Protein AF-A0A4V1SJG0-F1 (afdb_monomer)

Solvent-accessible surface area (backbone atoms only — not comparable to full-atom values): 22769 Å² total; per-residue (Å²): 144,81,85,85,78,84,83,80,86,81,85,76,82,84,80,85,81,82,82,82,82,80,87,79,90,78,85,88,82,86,89,81,90,85,73,97,69,72,79,58,69,67,58,37,44,52,54,20,50,53,26,41,52,52,13,52,53,26,45,76,70,66,39,26,66,61,13,28,52,25,18,48,53,18,33,73,45,38,63,97,40,90,88,38,41,66,60,34,49,53,32,44,51,53,24,41,54,31,25,45,53,33,19,50,53,31,40,74,58,31,20,45,66,60,17,49,53,43,33,50,61,36,44,31,86,92,65,37,59,79,42,66,70,45,53,55,50,50,54,52,65,66,34,62,91,79,31,62,85,87,56,39,46,66,56,35,50,48,53,50,50,38,52,52,30,53,54,51,17,52,50,28,43,77,70,67,39,45,69,59,14,43,56,32,28,52,51,33,37,72,78,39,75,82,47,62,67,41,54,54,49,42,50,53,44,49,50,54,53,49,54,51,53,51,53,53,51,52,48,54,50,50,53,54,49,50,54,53,50,58,74,70,53,77,75,75,76,75,90,84,68,80,82,77,88,73,71,100,76,74,74,95,79,70,83,79,76,78,45,45,69,61,49,29,65,64,29,54,43,67,70,46,79,42,71,73,33,35,58,68,59,52,50,53,50,46,32,54,53,32,33,76,43,33,80,84,51,86,51,81,92,66,38,37,56,45,77,45,82,51,54,69,59,84,85,35,74,65,28,50,50,40,62,67,42,62,45,70,47,78,50,65,67,41,30,47,48,59,52,50,51,56,50,24,66,73,51,53,33,42,76,50,78,47,82,73,35,36,40,35,33,50,64,8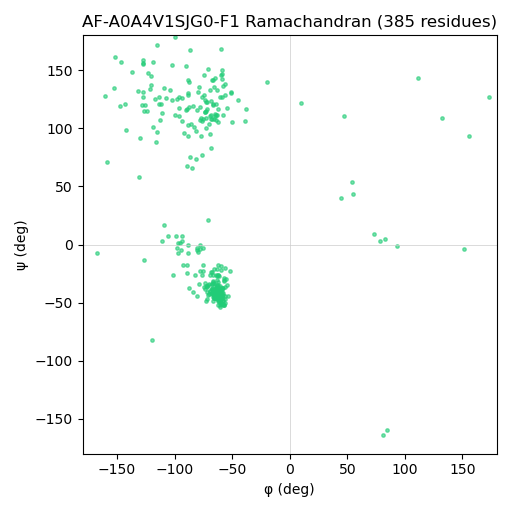6,66,80,71,96,67,85,78,82,81,84,77,89,73,65,94,63,82,79,77,81,82,85,134

Mean predicted aligned error: 19.72 Å

Structure (mmCIF, N/CA/C/O backbone):
data_AF-A0A4V1SJG0-F1
#
_entry.id   AF-A0A4V1SJG0-F1
#
loop_
_atom_site.group_PDB
_atom_site.id
_atom_site.type_symbol
_atom_site.label_atom_id
_atom_site.label_alt_id
_atom_site.label_comp_id
_atom_site.label_asym_id
_atom_site.label_entity_id
_atom_site.label_seq_id
_atom_site.pdbx_PDB_ins_code
_atom_site.Cartn_x
_atom_site.Cartn_y
_atom_site.Cartn_z
_atom_site.occupancy
_atom_site.B_iso_or_equiv
_atom_site.auth_seq_id
_atom_site.auth_comp_id
_atom_site.auth_asym_id
_atom_site.auth_atom_id
_atom_site.pdbx_PDB_model_num
ATOM 1 N N . MET A 1 1 ? 38.919 -15.511 12.465 1.00 45.53 1 MET A N 1
ATOM 2 C CA . MET A 1 1 ? 39.000 -14.038 12.385 1.00 45.53 1 MET A CA 1
ATOM 3 C C . MET A 1 1 ? 40.122 -13.710 11.421 1.00 45.53 1 MET A C 1
ATOM 5 O O . MET A 1 1 ? 41.267 -13.629 11.835 1.00 45.53 1 MET A O 1
ATOM 9 N N . GLU A 1 2 ? 39.799 -13.611 10.135 1.00 41.16 2 GLU A N 1
ATOM 10 C CA . GLU A 1 2 ? 40.742 -13.187 9.100 1.00 41.16 2 GLU A CA 1
ATOM 11 C C . GLU A 1 2 ? 40.175 -11.951 8.411 1.00 41.16 2 GLU A C 1
ATOM 13 O O . GLU A 1 2 ? 38.977 -11.839 8.148 1.00 41.16 2 GLU A O 1
ATOM 18 N N . THR A 1 3 ? 41.050 -10.972 8.248 1.00 38.53 3 THR A N 1
ATOM 19 C CA . THR A 1 3 ? 40.762 -9.577 7.957 1.00 38.53 3 THR A CA 1
ATOM 20 C C . THR A 1 3 ? 40.639 -9.354 6.450 1.00 38.53 3 THR A C 1
ATOM 22 O O . THR A 1 3 ? 41.584 -9.545 5.686 1.00 38.53 3 THR A O 1
ATOM 25 N N . PHE A 1 4 ? 39.455 -8.924 6.010 1.00 33.19 4 PHE A N 1
ATOM 26 C CA . PHE A 1 4 ? 39.187 -8.524 4.629 1.00 33.19 4 PHE A CA 1
ATOM 27 C C . PHE A 1 4 ? 39.975 -7.252 4.267 1.00 33.19 4 PHE A C 1
ATOM 29 O O . PHE A 1 4 ? 39.798 -6.199 4.881 1.00 33.19 4 PHE A O 1
ATOM 36 N N . LYS A 1 5 ? 40.828 -7.334 3.237 1.00 39.00 5 LYS A N 1
ATOM 37 C CA . LYS A 1 5 ? 41.453 -6.170 2.585 1.00 39.00 5 LYS A CA 1
ATOM 38 C C . LYS A 1 5 ? 40.454 -5.503 1.621 1.00 39.00 5 LYS A C 1
ATOM 40 O O . LYS A 1 5 ? 39.830 -6.217 0.837 1.00 39.00 5 LYS A O 1
ATOM 45 N N . PRO A 1 6 ? 40.334 -4.163 1.599 1.00 35.34 6 PRO A N 1
ATOM 46 C CA . PRO A 1 6 ? 39.462 -3.471 0.656 1.00 35.34 6 PRO A CA 1
ATOM 47 C C . PRO A 1 6 ? 40.101 -3.347 -0.738 1.00 35.34 6 PRO A C 1
ATOM 49 O O . PRO A 1 6 ? 41.248 -2.920 -0.891 1.00 35.34 6 PRO A O 1
ATOM 52 N N . ILE A 1 7 ? 39.327 -3.702 -1.765 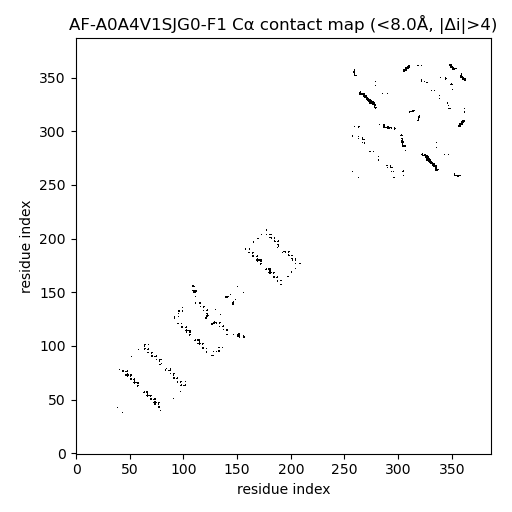1.00 40.25 7 ILE A N 1
ATOM 53 C CA . ILE A 1 7 ? 39.660 -3.549 -3.187 1.00 40.25 7 ILE A CA 1
ATOM 54 C C . ILE A 1 7 ? 39.476 -2.072 -3.576 1.00 40.25 7 ILE A C 1
ATOM 56 O O . ILE A 1 7 ? 38.431 -1.477 -3.317 1.00 40.25 7 ILE A O 1
ATOM 60 N N . LYS A 1 8 ? 40.506 -1.463 -4.176 1.00 34.44 8 LYS A N 1
ATOM 61 C CA . LYS A 1 8 ? 40.506 -0.059 -4.631 1.00 34.44 8 LYS A CA 1
ATOM 62 C C . LYS A 1 8 ? 39.664 0.120 -5.910 1.00 34.44 8 LYS A C 1
ATOM 64 O O . LYS A 1 8 ? 39.702 -0.762 -6.767 1.00 34.44 8 LYS A O 1
ATOM 69 N N . PRO A 1 9 ? 38.982 1.267 -6.100 1.00 31.41 9 PRO A N 1
ATOM 70 C CA . PRO A 1 9 ? 38.217 1.540 -7.312 1.00 31.41 9 PRO A CA 1
ATOM 71 C C . PRO A 1 9 ? 39.136 1.882 -8.494 1.00 31.41 9 PRO A C 1
ATOM 73 O O . PRO A 1 9 ? 40.009 2.750 -8.414 1.00 31.41 9 PRO A O 1
ATOM 76 N N . PHE A 1 10 ? 38.916 1.180 -9.602 1.00 33.84 10 PHE A N 1
ATOM 77 C CA . PHE A 1 10 ? 39.595 1.349 -10.880 1.00 33.84 10 PHE A CA 1
ATOM 78 C C . PHE A 1 10 ? 39.174 2.684 -11.520 1.00 33.84 10 PHE A C 1
ATOM 80 O O . PHE A 1 10 ? 38.024 2.861 -11.920 1.00 33.84 10 PHE A O 1
ATOM 87 N N . ARG A 1 11 ? 40.096 3.652 -11.595 1.00 35.38 11 ARG A N 1
ATOM 88 C CA . ARG A 1 11 ? 39.905 4.912 -12.332 1.00 35.38 11 ARG A CA 1
ATOM 89 C C . ARG A 1 11 ? 40.077 4.651 -13.831 1.00 35.38 11 ARG A C 1
ATOM 91 O O . ARG A 1 11 ? 41.193 4.693 -14.343 1.00 35.38 11 ARG A O 1
ATOM 98 N N . GLY A 1 12 ? 38.973 4.390 -14.525 1.00 31.00 12 GLY A N 1
ATOM 99 C CA . GLY A 1 12 ? 38.913 4.433 -15.985 1.00 31.00 12 GLY A CA 1
ATOM 100 C C . GLY A 1 12 ? 38.959 5.881 -16.476 1.00 31.00 12 GLY A C 1
ATOM 101 O O . GLY A 1 12 ? 38.148 6.708 -16.067 1.00 31.00 12 GLY A O 1
ATOM 102 N N . ARG A 1 13 ? 39.946 6.196 -17.316 1.00 31.36 13 ARG A N 1
ATOM 103 C CA . ARG A 1 13 ? 40.105 7.486 -17.998 1.00 31.36 13 ARG A CA 1
ATOM 104 C C . ARG A 1 13 ? 38.907 7.734 -18.924 1.00 31.36 13 ARG A C 1
ATOM 106 O O . ARG A 1 13 ? 38.740 7.012 -19.900 1.00 31.36 13 ARG A O 1
ATOM 113 N N . PHE A 1 14 ? 38.125 8.775 -18.651 1.00 32.34 14 PHE A N 1
ATOM 114 C CA . PHE A 1 14 ? 37.212 9.361 -19.631 1.00 32.34 14 PHE A CA 1
ATOM 115 C C . PHE A 1 14 ? 38.043 10.125 -20.669 1.00 32.34 14 PHE A C 1
ATOM 117 O O . PHE A 1 14 ? 38.634 11.158 -20.358 1.00 32.34 14 PHE A O 1
ATOM 124 N N . ALA A 1 15 ? 38.123 9.597 -21.889 1.00 29.88 15 ALA A N 1
ATOM 125 C CA . ALA A 1 15 ? 38.601 10.344 -23.043 1.00 29.88 15 ALA A CA 1
ATOM 126 C C . ALA A 1 15 ? 37.412 11.112 -23.638 1.00 29.88 15 ALA A C 1
ATOM 128 O O . ALA A 1 15 ? 36.536 10.534 -24.275 1.00 29.88 15 ALA A O 1
ATOM 129 N N . LEU A 1 16 ? 37.373 12.417 -23.378 1.00 31.06 16 LEU A N 1
ATOM 130 C CA . LEU A 1 16 ? 36.524 13.384 -24.070 1.00 31.06 16 LEU A CA 1
ATOM 131 C C . LEU A 1 16 ? 37.114 13.593 -25.474 1.00 31.06 16 LEU A C 1
ATOM 133 O O . LEU A 1 16 ? 38.110 14.295 -25.629 1.00 31.06 16 LEU A O 1
ATOM 137 N N . LEU A 1 17 ? 36.533 12.952 -26.489 1.00 31.89 17 LEU A N 1
ATOM 138 C CA . LEU A 1 17 ? 36.794 13.273 -27.893 1.00 31.89 17 LEU A CA 1
ATOM 139 C C . LEU A 1 17 ? 35.757 14.306 -28.339 1.00 31.89 17 LEU A C 1
ATOM 141 O O . LEU A 1 17 ? 34.625 13.973 -28.676 1.00 31.89 17 LEU A O 1
ATOM 145 N N . ALA A 1 18 ? 36.150 15.577 -28.276 1.00 28.89 18 ALA A N 1
ATOM 146 C CA . ALA A 1 18 ? 35.438 16.678 -28.906 1.00 28.89 18 ALA A CA 1
ATOM 147 C C . ALA A 1 18 ? 35.863 16.744 -30.380 1.00 28.89 18 ALA A C 1
ATOM 149 O O . ALA A 1 18 ? 36.946 17.234 -30.699 1.00 28.89 18 ALA A O 1
ATOM 150 N N . THR A 1 19 ? 35.028 16.230 -31.278 1.00 33.91 19 THR A N 1
ATOM 151 C CA . THR A 1 19 ? 35.248 16.332 -32.724 1.00 33.91 19 THR A CA 1
ATOM 152 C C . THR A 1 19 ? 34.618 17.631 -33.223 1.00 33.91 19 THR A C 1
ATOM 154 O O . THR A 1 19 ? 33.424 17.699 -33.504 1.00 33.91 19 THR A O 1
ATOM 157 N N . ALA A 1 20 ? 35.420 18.694 -33.290 1.00 30.62 20 ALA A N 1
ATOM 158 C CA . ALA A 1 20 ? 35.060 19.927 -33.979 1.00 30.62 20 ALA A CA 1
ATOM 159 C C . ALA A 1 20 ? 35.188 19.699 -35.493 1.00 30.62 20 ALA A C 1
ATOM 161 O O . ALA A 1 20 ? 36.300 19.572 -36.006 1.00 30.62 20 ALA A O 1
ATOM 162 N N . CYS A 1 21 ? 34.064 19.621 -36.210 1.00 32.31 21 CYS A N 1
ATOM 163 C CA . CYS A 1 21 ? 34.075 19.513 -37.666 1.00 32.31 21 CYS A CA 1
ATOM 164 C C . CYS A 1 21 ? 34.042 20.914 -38.294 1.00 32.31 21 CYS A C 1
ATOM 166 O O . CYS A 1 21 ? 33.105 21.689 -38.108 1.00 32.31 21 CYS A O 1
ATOM 168 N N . LEU A 1 22 ? 35.126 21.227 -39.000 1.00 27.58 22 LEU A N 1
ATOM 169 C CA . LEU A 1 22 ? 35.424 22.474 -39.695 1.00 27.58 22 LEU A CA 1
ATOM 170 C C . LEU A 1 22 ? 34.489 22.652 -40.910 1.00 27.58 22 LEU A C 1
ATOM 172 O O . LEU A 1 22 ? 34.459 21.802 -41.798 1.00 27.58 22 LEU A O 1
ATOM 176 N N . ILE A 1 23 ? 33.751 23.764 -40.975 1.00 34.53 23 ILE A N 1
ATOM 177 C CA . ILE A 1 23 ? 32.939 24.145 -42.143 1.00 34.53 23 ILE A CA 1
ATOM 178 C C . ILE A 1 23 ? 33.874 24.718 -43.218 1.00 34.53 23 ILE A C 1
ATOM 180 O O . ILE A 1 23 ? 34.367 25.839 -43.089 1.00 34.53 23 ILE A O 1
ATOM 184 N N . ALA A 1 24 ? 34.111 23.958 -44.288 1.00 30.55 24 ALA A N 1
ATOM 185 C CA . ALA A 1 24 ? 34.760 24.446 -45.501 1.00 30.55 24 ALA A CA 1
ATOM 186 C C . ALA A 1 24 ? 33.703 25.004 -46.470 1.00 30.55 24 ALA A C 1
ATOM 188 O O . ALA A 1 24 ? 32.828 24.288 -46.951 1.00 30.55 24 ALA A O 1
ATOM 189 N N . GLN A 1 25 ? 33.794 26.304 -46.747 1.00 35.47 25 GLN A N 1
ATOM 190 C CA . GLN A 1 25 ? 33.024 27.012 -47.770 1.00 35.47 25 GLN A CA 1
ATOM 191 C C . GLN A 1 25 ? 33.511 26.616 -49.174 1.00 35.47 25 GLN A C 1
ATOM 193 O O . GLN A 1 25 ? 34.674 26.844 -49.505 1.00 35.47 25 GLN A O 1
ATOM 198 N N . LEU A 1 26 ? 32.619 26.095 -50.023 1.00 34.41 26 LEU A N 1
ATOM 199 C CA . LEU A 1 26 ? 32.851 25.925 -51.461 1.00 34.41 26 LEU A CA 1
ATOM 200 C C . LEU A 1 26 ? 31.726 26.608 -52.251 1.00 34.41 26 LEU A C 1
ATOM 202 O O . LEU A 1 26 ? 30.545 26.310 -52.091 1.00 34.41 26 LEU A O 1
ATOM 206 N N . LYS A 1 27 ? 32.134 27.577 -53.077 1.00 36.19 27 LYS A N 1
ATOM 207 C CA . LYS A 1 27 ? 31.304 28.394 -53.970 1.00 36.19 27 LYS A CA 1
ATOM 208 C C . LYS A 1 27 ? 30.728 27.571 -55.135 1.00 36.19 27 LYS A C 1
ATOM 210 O O . LYS A 1 27 ? 31.482 26.913 -55.837 1.00 36.19 27 LYS A O 1
ATOM 215 N N . GLY A 1 28 ? 29.423 27.744 -55.361 1.00 36.25 28 GLY A N 1
ATOM 216 C CA . GLY A 1 28 ? 28.732 27.963 -56.646 1.00 36.25 28 GLY A CA 1
ATOM 217 C C . GLY A 1 28 ? 29.042 27.090 -57.873 1.00 36.25 28 GLY A C 1
ATOM 218 O O . GLY A 1 28 ? 30.044 27.303 -58.548 1.00 36.25 28 GLY A O 1
ATOM 219 N N . GLY A 1 29 ? 28.065 26.257 -58.252 1.00 28.31 29 GLY A N 1
ATOM 220 C CA . GLY A 1 29 ? 27.868 25.688 -59.593 1.00 28.31 29 GLY A CA 1
ATOM 221 C C . GLY A 1 29 ? 26.418 25.194 -59.749 1.00 28.31 29 GLY A C 1
ATOM 222 O O . GLY A 1 29 ? 25.918 24.502 -58.871 1.00 28.31 29 GLY A O 1
ATOM 223 N N . GLU A 1 30 ? 25.744 25.626 -60.816 1.00 33.38 30 GLU A N 1
ATOM 224 C CA . GLU A 1 30 ? 24.295 25.573 -61.122 1.00 33.38 30 GLU A CA 1
ATOM 225 C C . GLU A 1 30 ? 23.600 24.183 -61.192 1.00 33.38 30 GLU A C 1
ATOM 227 O O . GLU A 1 30 ? 24.266 23.146 -61.201 1.00 33.38 30 GLU A O 1
ATOM 232 N N . PRO A 1 31 ? 22.241 24.140 -61.230 1.00 44.34 31 PRO A N 1
ATOM 233 C CA . PRO A 1 31 ? 21.450 22.990 -60.803 1.00 44.34 31 PRO A CA 1
ATOM 234 C C . PRO A 1 31 ? 21.206 21.970 -61.921 1.00 44.34 31 PRO A C 1
ATOM 236 O O . PRO A 1 31 ? 20.887 22.316 -63.058 1.00 44.34 31 PRO A O 1
ATOM 239 N N . ARG A 1 32 ? 21.245 20.681 -61.567 1.00 31.97 32 ARG A N 1
ATOM 240 C CA . ARG A 1 32 ? 20.626 19.612 -62.360 1.00 31.97 32 ARG A CA 1
ATOM 241 C C . ARG A 1 32 ? 19.468 19.029 -61.567 1.00 31.97 32 ARG A C 1
ATOM 243 O O . ARG A 1 32 ? 19.655 18.332 -60.577 1.00 31.97 32 ARG A O 1
ATOM 250 N N . THR A 1 33 ? 18.267 19.356 -62.016 1.00 41.03 33 THR A N 1
ATOM 251 C CA . THR A 1 33 ? 17.015 18.722 -61.624 1.00 41.03 33 THR A CA 1
ATOM 252 C C . THR A 1 33 ? 16.914 17.346 -62.279 1.00 41.03 33 THR A C 1
ATOM 254 O O . THR A 1 33 ? 16.996 17.244 -63.499 1.00 41.03 33 THR A O 1
ATOM 257 N N . ALA A 1 34 ? 16.729 16.298 -61.473 1.00 32.62 34 ALA A N 1
ATOM 258 C CA . ALA A 1 34 ? 15.851 15.154 -61.751 1.00 32.62 34 ALA A CA 1
ATOM 259 C C . ALA A 1 34 ? 16.027 14.075 -60.671 1.00 32.62 34 ALA A C 1
ATOM 261 O O . ALA A 1 34 ? 17.132 13.589 -60.451 1.00 32.62 34 ALA A O 1
ATOM 262 N N . GLY A 1 35 ? 14.911 13.656 -60.073 1.00 30.42 35 GLY A N 1
ATOM 263 C CA . GLY A 1 35 ? 14.808 12.417 -59.305 1.00 30.42 35 GLY A CA 1
ATOM 264 C C . GLY A 1 35 ? 14.135 12.627 -57.957 1.00 30.42 35 GLY A C 1
ATOM 265 O O . GLY A 1 35 ? 14.723 13.233 -57.072 1.00 30.42 35 GLY A O 1
ATOM 266 N N . ASN A 1 36 ? 12.906 12.122 -57.821 1.00 46.59 36 ASN A N 1
ATOM 267 C CA . ASN A 1 36 ? 12.200 11.929 -56.551 1.00 46.59 36 ASN A CA 1
ATOM 268 C C . ASN A 1 36 ? 13.171 11.448 -55.462 1.00 46.59 36 ASN A C 1
ATOM 270 O O . ASN A 1 36 ? 13.610 10.300 -55.494 1.00 46.59 36 ASN A O 1
ATOM 274 N N . GLY A 1 37 ? 13.517 12.331 -54.529 1.00 36.16 37 GLY A N 1
ATOM 275 C CA . GLY A 1 37 ? 14.471 12.053 -53.468 1.00 36.16 37 GLY A CA 1
ATOM 276 C C . GLY A 1 37 ? 13.757 12.009 -52.131 1.00 36.16 37 GLY A C 1
ATOM 277 O O . GLY A 1 37 ? 13.122 12.981 -51.733 1.00 36.16 37 GLY A O 1
ATOM 278 N N . THR A 1 38 ? 13.865 10.863 -51.469 1.00 49.03 38 THR A N 1
ATOM 279 C CA . THR A 1 38 ? 13.845 10.652 -50.015 1.00 49.03 38 THR A CA 1
ATOM 280 C C . THR A 1 38 ? 14.161 11.941 -49.237 1.00 49.03 38 THR A C 1
ATOM 282 O O . THR A 1 38 ? 15.054 12.668 -49.684 1.00 49.03 38 THR A O 1
ATOM 285 N N . PRO A 1 39 ? 13.490 12.246 -48.100 1.00 45.56 39 PRO A N 1
ATOM 286 C CA . PRO A 1 39 ? 13.818 13.427 -47.296 1.00 45.56 39 PRO A CA 1
ATOM 287 C C . PRO A 1 39 ? 15.336 13.527 -47.150 1.00 45.56 39 PRO A C 1
ATOM 289 O O . PRO A 1 39 ? 15.978 12.538 -46.798 1.00 45.56 39 PRO A O 1
ATOM 292 N N . SER A 1 40 ? 15.894 14.676 -47.549 1.00 56.62 40 SER A N 1
ATOM 293 C CA . SER A 1 40 ? 17.332 14.926 -47.671 1.00 56.62 40 SER A CA 1
ATOM 294 C C . SER A 1 40 ? 18.087 14.239 -46.536 1.00 56.62 40 SER A C 1
ATOM 296 O O . SER A 1 40 ? 17.863 14.595 -45.385 1.00 56.62 40 SER A O 1
ATOM 298 N N . GLY A 1 41 ? 18.960 13.266 -46.827 1.00 62.91 41 GLY A N 1
ATOM 299 C CA . GLY A 1 41 ? 19.589 12.415 -45.801 1.00 62.91 41 GLY A CA 1
ATOM 300 C C . GLY A 1 41 ? 20.265 13.181 -44.650 1.00 62.91 41 GLY A C 1
ATOM 301 O O . GLY A 1 41 ? 20.359 12.665 -43.544 1.00 62.91 41 GLY A O 1
ATOM 302 N N . GLY A 1 42 ? 20.653 14.444 -44.869 1.00 71.94 42 GLY A N 1
ATOM 303 C CA . GLY A 1 42 ? 21.115 15.351 -43.812 1.00 71.94 42 GLY A CA 1
ATOM 304 C C . GLY A 1 42 ? 20.062 15.700 -42.748 1.00 71.94 42 GLY A C 1
ATOM 305 O O . GLY A 1 42 ? 20.407 15.765 -41.575 1.00 71.94 42 GLY A O 1
ATOM 306 N N . VAL A 1 43 ? 18.787 15.853 -43.120 1.00 78.44 43 VAL A N 1
ATOM 307 C CA . VAL A 1 43 ? 17.672 16.130 -42.191 1.00 78.44 43 VAL A CA 1
ATOM 308 C C . VAL A 1 43 ? 17.400 14.914 -41.301 1.00 78.44 43 VAL A C 1
ATOM 310 O O . VAL A 1 43 ? 17.255 15.060 -40.092 1.00 78.44 43 VAL A O 1
ATOM 313 N N . ALA A 1 44 ? 17.429 13.702 -41.866 1.00 83.31 44 ALA A N 1
ATOM 314 C CA . ALA A 1 44 ? 17.269 12.466 -41.094 1.00 83.31 44 ALA A CA 1
ATOM 315 C C . ALA A 1 44 ? 18.409 12.259 -40.076 1.00 83.31 44 ALA A C 1
ATOM 317 O O . ALA A 1 44 ? 18.180 11.791 -38.962 1.00 83.31 44 ALA A O 1
ATOM 318 N N . ILE A 1 45 ? 19.638 12.651 -40.432 1.00 86.69 45 ILE A N 1
ATOM 319 C CA . ILE A 1 45 ? 20.794 12.600 -39.525 1.00 86.69 45 ILE A CA 1
ATOM 320 C C . ILE A 1 45 ? 20.665 13.638 -38.401 1.00 86.69 45 ILE A C 1
ATOM 322 O O . ILE A 1 45 ? 20.984 13.330 -37.254 1.00 86.69 45 ILE A O 1
ATOM 326 N N . GLU A 1 46 ? 20.189 14.848 -38.700 1.00 88.12 46 GLU A N 1
ATOM 327 C CA . GLU A 1 46 ? 19.954 15.890 -37.692 1.00 88.12 46 GLU A CA 1
ATOM 328 C C . GLU A 1 46 ? 18.865 15.467 -36.692 1.00 88.12 46 GLU A C 1
ATOM 330 O O . GLU A 1 46 ? 19.063 15.542 -35.477 1.00 88.12 46 GLU A O 1
ATOM 335 N N . GLU A 1 47 ? 17.758 14.906 -37.181 1.00 90.25 47 GLU A N 1
ATOM 336 C CA . GLU A 1 47 ? 16.705 14.332 -36.337 1.00 90.25 47 GLU A CA 1
ATOM 337 C C . GLU A 1 47 ? 17.220 13.165 -35.481 1.00 90.25 47 GLU A C 1
ATOM 339 O O . GLU A 1 47 ? 16.927 13.093 -34.281 1.00 90.25 47 GLU A O 1
ATOM 344 N N . ALA A 1 48 ? 18.049 12.285 -36.053 1.00 91.62 48 ALA A N 1
ATOM 345 C CA . ALA A 1 48 ? 18.687 11.207 -35.307 1.00 91.62 48 ALA A CA 1
ATOM 346 C C . ALA A 1 48 ? 19.590 11.741 -34.183 1.00 91.62 48 ALA A C 1
ATOM 348 O O . ALA A 1 48 ? 19.562 11.208 -33.075 1.00 91.62 48 ALA A O 1
ATOM 349 N N . GLN A 1 49 ? 20.349 12.817 -34.411 1.00 91.31 49 GLN A N 1
ATOM 350 C CA . GLN A 1 49 ? 21.186 13.439 -33.377 1.00 91.31 49 GLN A CA 1
ATOM 351 C C . GLN A 1 49 ? 20.358 14.040 -32.238 1.00 91.31 49 GLN A C 1
ATOM 353 O O . GLN A 1 49 ? 20.719 13.884 -31.069 1.00 91.31 49 GLN A O 1
ATOM 358 N N . ILE A 1 50 ? 19.222 14.668 -32.552 1.00 93.94 50 ILE A N 1
ATOM 359 C CA . ILE A 1 50 ? 18.285 15.162 -31.536 1.00 93.94 50 ILE A CA 1
ATOM 360 C C . ILE A 1 50 ? 17.762 13.995 -30.687 1.00 93.94 50 ILE A C 1
ATOM 362 O O . ILE A 1 50 ? 17.702 14.102 -29.460 1.00 93.94 50 ILE A O 1
ATOM 366 N N . LEU A 1 51 ? 17.411 12.867 -31.312 1.00 94.31 51 LEU A N 1
ATOM 367 C CA . LEU A 1 51 ? 16.980 11.665 -30.596 1.00 94.31 51 LEU A CA 1
ATOM 368 C C . LEU A 1 51 ? 18.098 11.050 -29.747 1.00 94.31 51 LEU A C 1
ATOM 370 O O . LEU A 1 51 ? 17.826 10.640 -28.621 1.00 94.31 51 LEU A O 1
ATOM 374 N N . LEU A 1 52 ? 19.348 11.041 -30.220 1.00 94.00 52 LEU A N 1
ATOM 375 C CA . LEU A 1 52 ? 20.495 10.616 -29.409 1.00 94.00 52 LEU A CA 1
ATOM 376 C C . LEU A 1 52 ? 20.658 11.503 -28.169 1.00 94.00 52 LEU A C 1
ATOM 378 O O . LEU A 1 52 ? 20.835 10.978 -27.073 1.00 94.00 52 LEU A O 1
ATOM 382 N N . GLY A 1 53 ? 20.536 12.826 -28.318 1.00 94.94 53 GLY A N 1
ATOM 383 C CA . GLY A 1 53 ? 20.590 13.765 -27.194 1.00 94.94 53 GLY A CA 1
ATOM 384 C C . GLY A 1 53 ? 19.464 13.539 -26.179 1.00 94.94 53 GLY A C 1
ATOM 385 O O . GLY A 1 53 ? 19.721 13.461 -24.978 1.00 94.94 53 GLY A O 1
ATOM 386 N N . LYS A 1 54 ? 18.227 13.341 -26.654 1.00 94.94 54 LYS A N 1
ATOM 387 C CA . LYS A 1 54 ? 17.084 12.968 -25.798 1.00 94.94 54 LYS A CA 1
ATOM 388 C C . LYS A 1 54 ? 17.309 11.629 -25.095 1.00 94.94 54 LYS A C 1
ATOM 390 O O . LYS A 1 54 ? 16.975 11.487 -23.922 1.00 94.94 54 LYS A O 1
ATOM 395 N N . GLY A 1 55 ? 17.888 10.658 -25.799 1.00 96.00 55 GLY A N 1
ATOM 396 C CA . GLY A 1 55 ? 18.263 9.365 -25.240 1.00 96.00 55 GLY A CA 1
ATOM 397 C C . GLY A 1 55 ? 19.295 9.500 -24.122 1.00 96.00 55 GLY A C 1
ATOM 398 O O . GLY A 1 55 ? 19.114 8.905 -23.063 1.00 96.00 55 GLY A O 1
ATOM 399 N N . ASP A 1 56 ? 20.320 10.336 -24.309 1.00 95.19 56 ASP A N 1
ATOM 400 C CA . ASP A 1 56 ? 21.360 10.597 -23.304 1.00 95.19 56 ASP A CA 1
ATOM 401 C C . ASP A 1 56 ? 20.772 11.275 -22.049 1.00 95.19 56 ASP A C 1
ATOM 403 O O . ASP A 1 56 ? 21.080 10.894 -20.913 1.00 95.19 56 ASP A O 1
ATOM 407 N N . GLU A 1 57 ? 19.866 12.238 -22.229 1.00 96.88 57 GLU A N 1
ATOM 408 C CA . GLU A 1 57 ? 19.137 12.883 -21.131 1.00 96.88 57 GLU A CA 1
ATOM 409 C C . GLU A 1 57 ? 18.247 11.883 -20.373 1.00 96.88 57 GLU A C 1
ATOM 411 O O . GLU A 1 57 ? 18.265 11.817 -19.139 1.00 96.88 57 GLU A O 1
ATOM 416 N N . ALA A 1 58 ? 17.495 11.051 -21.096 1.00 96.19 58 ALA A N 1
ATOM 417 C CA . ALA A 1 58 ? 16.660 10.015 -20.499 1.00 96.19 58 ALA A CA 1
ATOM 418 C C . ALA A 1 58 ? 17.505 8.968 -19.751 1.00 96.19 58 ALA A C 1
ATOM 420 O O . ALA A 1 58 ? 17.161 8.581 -18.631 1.00 96.19 58 ALA A O 1
ATOM 421 N N . TYR A 1 59 ? 18.642 8.559 -20.320 1.00 96.06 59 TYR A N 1
ATOM 422 C CA . TYR A 1 59 ? 19.562 7.589 -19.727 1.00 96.06 59 TYR A CA 1
ATOM 423 C C . TYR A 1 59 ? 20.178 8.118 -18.427 1.00 96.06 59 TYR A C 1
ATOM 425 O O . TYR A 1 59 ? 20.178 7.421 -17.410 1.00 96.06 59 TYR A O 1
ATOM 433 N N . THR A 1 60 ? 20.654 9.366 -18.425 1.00 95.75 60 THR A N 1
ATOM 434 C CA . THR A 1 60 ? 21.208 10.016 -17.222 1.00 95.75 60 THR A CA 1
ATOM 435 C C . THR A 1 60 ? 20.146 10.266 -16.151 1.00 95.75 60 THR A C 1
ATOM 437 O O . THR A 1 60 ? 20.436 10.151 -14.962 1.00 95.75 60 THR A O 1
ATOM 440 N N . SER A 1 61 ? 18.898 10.501 -16.561 1.00 95.50 61 SER A N 1
ATOM 441 C CA . SER A 1 61 ? 17.736 10.605 -15.668 1.00 95.50 61 SER A CA 1
ATOM 442 C C . SER A 1 61 ? 17.245 9.252 -15.122 1.00 95.50 61 SER A C 1
ATOM 444 O O . SER A 1 61 ? 16.277 9.214 -14.364 1.00 95.50 61 SER A O 1
ATOM 446 N N . GLY A 1 62 ? 17.841 8.125 -15.530 1.00 94.12 62 GLY A N 1
ATOM 447 C CA . GLY A 1 62 ? 17.402 6.777 -15.145 1.00 94.12 62 GLY A CA 1
ATOM 448 C C . GLY A 1 62 ? 16.109 6.301 -15.826 1.00 94.12 62 GLY A C 1
ATOM 449 O O . GLY A 1 62 ? 15.572 5.246 -15.476 1.00 94.12 62 GLY A O 1
ATOM 450 N N . ARG A 1 63 ? 15.603 7.041 -16.822 1.00 95.12 63 ARG A N 1
ATOM 451 C CA . ARG A 1 63 ? 14.430 6.691 -17.639 1.00 95.12 63 ARG A CA 1
ATOM 452 C C . ARG A 1 63 ? 14.850 5.792 -18.801 1.00 95.12 63 ARG A C 1
ATOM 454 O O . ARG A 1 63 ? 14.761 6.151 -19.969 1.00 95.12 63 ARG A O 1
ATOM 461 N N . TYR A 1 64 ? 15.314 4.587 -18.471 1.00 95.38 64 TYR A N 1
ATOM 462 C CA . TYR A 1 64 ? 15.903 3.679 -19.461 1.00 95.38 64 TYR A CA 1
ATOM 463 C C . TYR A 1 64 ? 14.925 3.216 -20.551 1.00 95.38 64 TYR A C 1
ATOM 465 O O . TYR A 1 64 ? 15.369 2.926 -21.650 1.00 95.38 64 TYR A O 1
ATOM 473 N N . ALA A 1 65 ? 13.614 3.157 -20.282 1.00 94.31 65 ALA A N 1
ATOM 474 C CA . ALA A 1 65 ? 12.631 2.769 -21.302 1.00 94.31 65 ALA A CA 1
ATOM 475 C C . ALA A 1 65 ? 12.547 3.819 -22.427 1.00 94.31 65 ALA A C 1
ATOM 477 O O . ALA A 1 65 ? 12.686 3.485 -23.598 1.00 94.31 65 ALA A O 1
ATOM 478 N N . GLU A 1 66 ? 12.429 5.096 -22.049 1.00 94.38 66 GLU A N 1
ATOM 479 C CA . GLU A 1 66 ? 12.424 6.233 -22.979 1.00 94.38 66 GLU A CA 1
ATOM 480 C C . GLU A 1 66 ? 13.759 6.345 -23.729 1.00 94.38 66 GLU A C 1
ATOM 482 O O . GLU A 1 66 ? 13.779 6.610 -24.928 1.00 94.38 66 GLU A O 1
ATOM 487 N N . ALA A 1 67 ? 14.882 6.078 -23.050 1.00 95.81 67 ALA A N 1
ATOM 488 C CA . ALA A 1 67 ? 16.199 6.061 -23.685 1.00 95.81 67 ALA A CA 1
ATOM 489 C C . ALA A 1 67 ? 16.309 4.972 -24.767 1.00 95.81 67 ALA A C 1
ATOM 491 O O . ALA A 1 67 ? 16.823 5.231 -25.851 1.00 95.81 67 ALA A O 1
ATOM 492 N N . VAL A 1 68 ? 15.802 3.762 -24.499 1.00 95.50 68 VAL A N 1
ATOM 493 C CA . VAL A 1 68 ? 15.789 2.652 -25.467 1.00 95.50 68 VAL A CA 1
ATOM 494 C C . VAL A 1 68 ? 14.983 3.016 -26.712 1.00 95.50 68 VAL A C 1
ATOM 496 O O . VAL A 1 68 ? 15.450 2.765 -27.820 1.00 95.50 68 VAL A O 1
ATOM 499 N N . GLU A 1 69 ? 13.811 3.631 -26.548 1.00 95.25 69 GLU A N 1
ATOM 500 C CA . GLU A 1 69 ? 12.982 4.085 -27.672 1.00 95.25 69 GLU A CA 1
ATOM 501 C C . GLU A 1 69 ? 13.666 5.194 -28.477 1.00 95.25 69 GLU A C 1
ATOM 503 O O . GLU A 1 69 ? 13.727 5.116 -29.704 1.00 95.25 69 GLU A O 1
ATOM 508 N N . ALA A 1 70 ? 14.244 6.189 -27.799 1.00 94.88 70 ALA A N 1
ATOM 509 C CA . ALA A 1 70 ? 14.952 7.288 -28.447 1.00 94.88 70 ALA A CA 1
ATOM 510 C C . ALA A 1 70 ? 16.178 6.798 -29.237 1.00 94.88 70 ALA A C 1
ATOM 512 O O . ALA A 1 70 ? 16.367 7.193 -30.386 1.00 94.88 70 ALA A O 1
ATOM 513 N N . TYR A 1 71 ? 16.982 5.893 -28.668 1.00 95.25 71 TYR A N 1
ATOM 514 C CA . TYR A 1 71 ? 18.135 5.320 -29.366 1.00 95.25 71 TYR A CA 1
ATOM 515 C C . TYR A 1 71 ? 17.736 4.364 -30.497 1.00 95.25 71 TYR A C 1
ATOM 517 O O . TYR A 1 71 ? 18.408 4.347 -31.527 1.00 95.25 71 TYR A O 1
ATOM 525 N N . ALA A 1 72 ? 16.649 3.597 -30.343 1.00 93.62 72 ALA A N 1
ATOM 526 C CA . ALA A 1 72 ? 16.112 2.771 -31.426 1.00 93.62 72 ALA A CA 1
ATOM 527 C C . ALA A 1 72 ? 15.664 3.641 -32.605 1.00 93.62 72 ALA A C 1
ATOM 529 O O . ALA A 1 72 ? 16.094 3.407 -33.731 1.00 93.62 72 ALA A O 1
ATOM 530 N N . GLY A 1 73 ? 14.886 4.693 -32.329 1.00 92.44 73 GLY A N 1
ATOM 531 C CA . GLY A 1 73 ? 14.447 5.652 -33.340 1.00 92.44 73 GLY A CA 1
ATOM 532 C C . GLY A 1 73 ? 15.618 6.362 -34.017 1.00 92.44 73 GLY A C 1
ATOM 533 O O . GLY A 1 73 ? 15.656 6.448 -35.240 1.00 92.44 73 GLY A O 1
ATOM 534 N N . ALA A 1 74 ? 16.623 6.797 -33.248 1.00 93.19 74 ALA A N 1
ATOM 535 C CA . ALA A 1 74 ? 17.832 7.400 -33.805 1.00 93.19 74 ALA A CA 1
ATOM 536 C C . ALA A 1 74 ? 18.569 6.442 -34.749 1.00 93.19 74 ALA A C 1
ATOM 538 O O . ALA A 1 74 ? 18.960 6.836 -35.844 1.00 93.19 74 ALA A O 1
ATOM 539 N N . ARG A 1 75 ? 18.741 5.175 -34.349 1.00 92.00 75 ARG A N 1
ATOM 540 C CA . ARG A 1 75 ? 19.379 4.159 -35.192 1.00 92.00 75 ARG A CA 1
ATOM 541 C C . ARG A 1 75 ? 18.585 3.933 -36.473 1.00 92.00 75 ARG A C 1
ATOM 543 O O . ARG A 1 75 ? 19.185 3.871 -37.536 1.00 92.00 75 ARG A O 1
ATOM 550 N N . ASP A 1 76 ? 17.267 3.803 -36.386 1.00 91.31 76 ASP A N 1
ATOM 551 C CA . ASP A 1 76 ? 16.427 3.490 -37.542 1.00 91.31 76 ASP A CA 1
ATOM 552 C C . ASP A 1 76 ? 16.359 4.656 -38.552 1.00 91.31 76 ASP A C 1
ATOM 554 O O . ASP A 1 76 ? 16.222 4.406 -39.747 1.00 91.31 76 ASP A O 1
ATOM 558 N N . LEU A 1 77 ? 16.548 5.904 -38.101 1.00 91.00 77 LEU A N 1
ATOM 559 C CA . LEU A 1 77 ? 16.668 7.085 -38.969 1.00 91.00 77 LEU A CA 1
ATOM 560 C C . LEU A 1 77 ? 18.029 7.214 -39.674 1.00 91.00 77 LEU A C 1
ATOM 562 O O . LEU A 1 77 ? 18.100 7.840 -40.730 1.00 91.00 77 LEU A O 1
ATOM 566 N N . ILE A 1 78 ? 19.110 6.656 -39.115 1.00 88.94 78 ILE A N 1
ATOM 567 C CA . ILE A 1 78 ? 20.450 6.733 -39.720 1.00 88.94 78 ILE A CA 1
ATOM 568 C C . ILE A 1 78 ? 20.544 5.721 -40.874 1.00 88.94 78 ILE A C 1
ATOM 570 O O . ILE A 1 78 ? 20.471 4.524 -40.605 1.00 88.94 78 ILE A O 1
ATOM 574 N N . PRO A 1 79 ? 20.775 6.133 -42.134 1.00 87.62 79 PRO A N 1
ATOM 575 C CA . PRO A 1 79 ? 20.916 5.199 -43.254 1.00 87.62 79 PRO A CA 1
ATOM 576 C C . PRO A 1 79 ? 22.067 4.203 -43.059 1.00 87.62 79 PRO A C 1
ATOM 578 O O . PRO A 1 79 ? 23.073 4.524 -42.419 1.00 87.62 79 PRO A O 1
ATOM 581 N N . ASP A 1 80 ? 21.931 3.001 -43.617 1.00 85.19 80 ASP A N 1
ATOM 582 C CA . ASP A 1 80 ? 22.964 1.958 -43.582 1.00 85.19 80 ASP A CA 1
ATOM 583 C C . ASP A 1 80 ? 23.916 2.087 -44.783 1.00 85.19 80 ASP A C 1
ATOM 585 O O . ASP A 1 80 ? 23.911 1.270 -45.701 1.00 85.19 80 ASP A O 1
ATOM 589 N N . ASP A 1 81 ? 24.702 3.167 -44.789 1.00 87.31 81 ASP A N 1
ATOM 590 C CA . ASP A 1 81 ? 25.683 3.484 -45.828 1.00 87.31 81 ASP A CA 1
ATOM 591 C C . ASP A 1 81 ? 27.102 3.533 -45.242 1.00 87.31 81 ASP A C 1
ATOM 593 O O . ASP A 1 81 ? 27.305 3.823 -44.063 1.00 87.31 81 ASP A O 1
ATOM 597 N N . ALA A 1 82 ? 28.126 3.341 -46.080 1.00 87.00 82 ALA A N 1
ATOM 598 C CA . ALA A 1 82 ? 29.527 3.346 -45.639 1.00 87.00 82 ALA A CA 1
ATOM 599 C C . ALA A 1 82 ? 29.955 4.646 -44.920 1.00 87.00 82 ALA A C 1
ATOM 601 O O . ALA A 1 82 ? 30.836 4.614 -44.066 1.00 87.00 82 ALA A O 1
ATOM 602 N N . VAL A 1 83 ? 29.328 5.783 -45.246 1.00 85.38 83 VAL A N 1
ATOM 603 C CA . VAL A 1 83 ? 29.627 7.098 -44.647 1.00 85.38 83 VAL A CA 1
ATOM 604 C C . VAL A 1 83 ? 28.993 7.252 -43.259 1.00 85.38 83 VAL A C 1
ATOM 606 O O . VAL A 1 83 ? 29.573 7.882 -42.379 1.00 85.38 83 VAL A O 1
ATOM 609 N N . THR A 1 84 ? 27.812 6.672 -43.040 1.00 88.25 84 THR A N 1
ATOM 610 C CA . THR A 1 84 ? 27.052 6.752 -41.780 1.00 88.25 84 THR A CA 1
ATOM 611 C C . THR A 1 84 ? 27.246 5.529 -40.884 1.00 88.25 84 THR A C 1
ATOM 613 O O . THR A 1 84 ? 26.749 5.518 -39.757 1.00 88.25 84 THR A O 1
ATOM 616 N N . ALA A 1 85 ? 28.004 4.529 -41.341 1.00 88.38 85 ALA A N 1
ATOM 617 C CA . ALA A 1 85 ? 28.258 3.278 -40.635 1.00 88.38 85 ALA A CA 1
ATOM 618 C C . ALA A 1 85 ? 28.795 3.486 -39.209 1.00 88.38 85 ALA A C 1
ATOM 620 O O . ALA A 1 85 ? 28.303 2.859 -38.271 1.00 88.38 85 ALA A O 1
ATOM 621 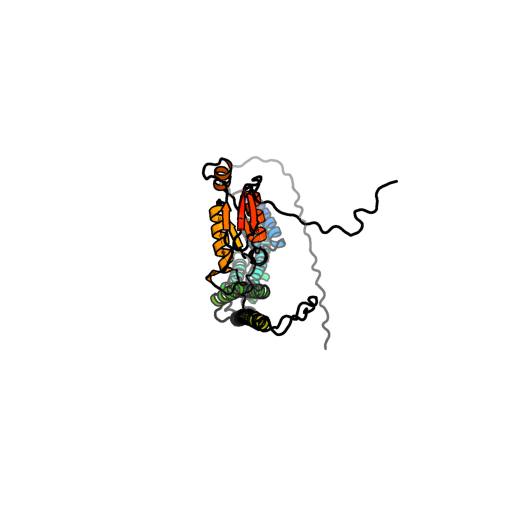N N . GLU A 1 86 ? 29.750 4.402 -39.009 1.00 88.81 86 GLU A N 1
ATOM 622 C CA . GLU A 1 86 ? 30.290 4.698 -37.672 1.00 88.81 86 GLU A CA 1
ATOM 623 C C . GLU A 1 86 ? 29.239 5.324 -36.745 1.00 88.81 86 GLU A C 1
ATOM 625 O O . GLU A 1 86 ? 29.122 4.942 -35.578 1.00 88.81 86 GLU A O 1
ATOM 630 N N . LEU A 1 87 ? 28.427 6.250 -37.267 1.00 88.75 87 LEU A N 1
ATOM 631 C CA . LEU A 1 87 ? 27.357 6.897 -36.508 1.00 88.75 87 LEU A CA 1
ATOM 632 C C . LEU A 1 87 ? 26.264 5.887 -36.128 1.00 88.75 87 LEU A C 1
ATOM 634 O O . LEU A 1 87 ? 25.803 5.866 -34.985 1.00 88.75 87 LEU A O 1
ATOM 638 N N . ARG A 1 88 ? 25.893 5.005 -37.063 1.00 89.94 88 ARG A N 1
ATOM 639 C CA . ARG A 1 88 ? 24.932 3.919 -36.836 1.00 89.94 88 ARG A CA 1
ATOM 640 C C . ARG A 1 88 ? 25.462 2.907 -35.819 1.00 89.94 88 ARG A C 1
ATOM 642 O O . ARG A 1 88 ? 24.707 2.476 -34.946 1.00 89.94 88 ARG A O 1
ATOM 649 N N . ALA A 1 89 ? 26.752 2.571 -35.869 1.00 90.31 89 ALA A N 1
ATOM 650 C CA . ALA A 1 89 ? 27.403 1.703 -34.887 1.00 90.31 89 ALA A CA 1
ATOM 651 C C . ALA A 1 89 ? 27.409 2.333 -33.484 1.00 90.31 89 ALA A C 1
ATOM 653 O O . ALA A 1 89 ? 27.046 1.670 -32.513 1.00 90.31 89 ALA A O 1
ATOM 654 N N . ALA A 1 90 ? 27.726 3.627 -33.369 1.00 91.12 90 ALA A N 1
ATOM 655 C CA . ALA A 1 90 ? 27.683 4.348 -32.097 1.00 91.12 90 ALA A CA 1
ATOM 656 C C . ALA A 1 90 ? 26.260 4.415 -31.509 1.00 91.12 90 ALA A C 1
ATOM 658 O O . ALA A 1 90 ? 26.073 4.178 -30.313 1.00 91.12 90 ALA A O 1
ATOM 659 N N . ALA A 1 91 ? 25.248 4.684 -32.341 1.00 92.19 91 ALA A N 1
ATOM 660 C CA . ALA A 1 91 ? 23.842 4.652 -31.932 1.00 92.19 91 ALA A CA 1
ATOM 661 C C . ALA A 1 91 ? 23.414 3.246 -31.475 1.00 92.19 91 ALA A C 1
ATOM 663 O O . ALA A 1 91 ? 22.720 3.099 -30.470 1.00 92.19 91 ALA A O 1
ATOM 664 N N . THR A 1 92 ? 23.881 2.208 -32.172 1.00 92.94 92 THR A N 1
ATOM 665 C CA . THR A 1 92 ? 23.607 0.805 -31.835 1.00 92.94 92 THR A CA 1
ATOM 666 C C . THR A 1 92 ? 24.237 0.400 -30.503 1.00 92.94 92 THR A C 1
ATOM 668 O O . THR A 1 92 ? 23.587 -0.281 -29.712 1.00 92.94 92 THR A O 1
ATOM 671 N N . GLU A 1 93 ? 25.457 0.853 -30.206 1.00 92.81 93 GLU A N 1
ATOM 672 C CA . GLU A 1 93 ? 26.104 0.584 -28.918 1.00 92.81 93 GLU A CA 1
ATOM 673 C C . GLU A 1 93 ? 25.363 1.269 -27.761 1.00 92.81 93 GLU A C 1
ATOM 675 O O . GLU A 1 93 ? 25.081 0.637 -26.743 1.00 92.81 93 GLU A O 1
ATOM 680 N N . ARG A 1 94 ? 24.955 2.535 -27.934 1.00 93.94 94 ARG A N 1
ATOM 681 C CA . ARG A 1 94 ? 24.136 3.247 -26.935 1.00 93.94 94 ARG A CA 1
ATOM 682 C C . ARG A 1 94 ? 22.782 2.574 -26.723 1.00 93.94 94 ARG A C 1
ATOM 684 O O . ARG A 1 94 ? 22.357 2.397 -25.581 1.00 93.94 94 ARG A O 1
ATOM 691 N N . TYR A 1 95 ? 22.138 2.137 -27.805 1.00 94.75 95 TYR A N 1
ATOM 692 C CA . TYR A 1 95 ? 20.907 1.353 -27.749 1.00 94.75 95 TYR A CA 1
ATOM 693 C C . TYR A 1 95 ? 21.100 0.041 -26.977 1.00 94.75 95 TYR A C 1
ATOM 695 O O . TYR A 1 95 ? 20.293 -0.279 -26.101 1.00 94.75 95 TYR A O 1
ATOM 703 N N . ALA A 1 96 ? 22.174 -0.703 -27.259 1.00 94.75 96 ALA A N 1
ATOM 704 C CA . ALA A 1 96 ? 22.495 -1.951 -26.576 1.00 94.75 96 ALA A CA 1
ATOM 705 C C . ALA A 1 96 ? 22.735 -1.724 -25.077 1.00 94.75 96 ALA A C 1
ATOM 707 O O . ALA A 1 96 ? 22.148 -2.415 -24.242 1.00 94.75 96 ALA A O 1
ATOM 708 N N . GLN A 1 97 ? 23.528 -0.709 -24.725 1.00 94.00 97 GLN A N 1
ATOM 709 C CA . GLN A 1 97 ? 23.799 -0.335 -23.340 1.00 94.00 97 GLN A CA 1
ATOM 710 C C . GLN A 1 97 ? 22.512 0.051 -22.592 1.00 94.00 97 GLN A C 1
ATOM 712 O O . GLN A 1 97 ? 22.241 -0.478 -21.511 1.00 94.00 97 GLN A O 1
ATOM 717 N N . ALA A 1 98 ? 21.686 0.924 -23.175 1.00 95.75 98 ALA A N 1
ATOM 718 C CA . ALA A 1 98 ? 20.409 1.332 -22.594 1.00 95.75 98 ALA A CA 1
ATOM 719 C C . ALA A 1 98 ? 19.439 0.158 -22.432 1.00 95.75 98 ALA A C 1
ATOM 721 O O . ALA A 1 98 ? 18.775 0.044 -21.402 1.00 95.75 98 ALA A O 1
ATOM 722 N N . SER A 1 99 ? 19.398 -0.748 -23.408 1.00 95.25 99 SER A N 1
ATOM 723 C CA . SER A 1 99 ? 18.532 -1.929 -23.382 1.00 95.25 99 SER A CA 1
ATOM 724 C C . SER A 1 99 ? 18.940 -2.917 -22.293 1.00 95.25 99 SER A C 1
ATOM 726 O O . SER A 1 99 ? 18.074 -3.456 -21.607 1.00 95.25 99 SER A O 1
ATOM 728 N N . VAL A 1 100 ? 20.244 -3.111 -22.063 1.00 95.88 100 VAL A N 1
ATOM 729 C CA . VAL A 1 100 ? 20.742 -3.935 -20.950 1.00 95.88 100 VAL A CA 1
ATOM 730 C C . VAL A 1 100 ? 20.379 -3.310 -19.600 1.00 95.88 100 VAL A C 1
ATOM 732 O O . VAL A 1 100 ? 19.915 -4.022 -18.710 1.00 95.88 100 VAL A O 1
ATOM 735 N N . GLU A 1 101 ? 20.523 -1.993 -19.430 1.00 95.88 101 GLU A N 1
ATOM 736 C CA . GLU A 1 101 ? 20.104 -1.324 -18.188 1.00 95.88 101 GLU A CA 1
ATOM 737 C C . GLU A 1 101 ? 18.585 -1.361 -17.979 1.00 95.88 101 GLU A C 1
ATOM 739 O O . GLU A 1 101 ? 18.108 -1.618 -16.869 1.00 95.88 101 GLU A O 1
ATOM 744 N N . HIS A 1 102 ? 17.805 -1.192 -19.047 1.00 95.94 102 HIS A N 1
ATOM 745 C CA . HIS A 1 102 ? 16.358 -1.354 -18.998 1.00 95.94 102 HIS A CA 1
ATOM 746 C C . HIS A 1 102 ? 15.968 -2.781 -18.583 1.00 95.94 102 HIS A C 1
ATOM 748 O O . HIS A 1 102 ? 15.176 -2.970 -17.656 1.00 95.94 102 HIS A O 1
ATOM 754 N N . ALA A 1 103 ? 16.594 -3.792 -19.186 1.00 94.88 103 ALA A N 1
ATOM 755 C CA . ALA A 1 103 ? 16.380 -5.191 -18.844 1.00 94.88 103 ALA A CA 1
ATOM 756 C C . ALA A 1 103 ? 16.797 -5.506 -17.394 1.00 94.88 103 ALA A C 1
ATOM 758 O O . ALA A 1 103 ? 16.116 -6.269 -16.708 1.00 94.88 103 ALA A O 1
ATOM 759 N N . ARG A 1 104 ? 17.850 -4.867 -16.865 1.00 93.88 104 ARG A N 1
ATOM 760 C CA . ARG A 1 104 ? 18.212 -4.947 -15.436 1.00 93.88 104 ARG A CA 1
ATOM 761 C C . ARG A 1 104 ? 17.125 -4.376 -14.534 1.00 93.88 104 ARG A C 1
ATOM 763 O O . ARG A 1 104 ? 16.849 -4.946 -13.480 1.00 93.88 104 ARG A O 1
ATOM 770 N N . VAL A 1 105 ? 16.495 -3.266 -14.918 1.00 94.06 105 VAL A N 1
ATOM 771 C CA . VAL A 1 105 ? 15.356 -2.710 -14.170 1.00 94.06 105 VAL A CA 1
ATOM 772 C C . VAL A 1 105 ? 14.167 -3.670 -14.183 1.00 94.06 105 VAL A C 1
ATOM 774 O O . VAL A 1 105 ? 13.583 -3.893 -13.125 1.00 94.06 105 VAL A O 1
ATOM 777 N N . LEU A 1 106 ? 13.833 -4.263 -15.331 1.00 91.75 106 LEU A N 1
ATOM 778 C CA . LEU A 1 106 ? 12.755 -5.255 -15.437 1.00 91.75 106 LEU A CA 1
ATOM 779 C C . LEU A 1 106 ? 13.042 -6.499 -14.588 1.00 91.75 106 LEU A C 1
ATOM 781 O O . LEU A 1 106 ? 12.204 -6.905 -13.785 1.00 91.75 106 LEU A O 1
ATOM 785 N N . SER A 1 107 ? 14.268 -7.020 -14.658 1.00 90.69 107 SER A N 1
ATOM 786 C CA . SER A 1 107 ? 14.723 -8.145 -13.839 1.00 90.69 107 SER A CA 1
ATOM 787 C C . SER A 1 107 ? 14.613 -7.847 -12.337 1.00 90.69 107 SER A C 1
ATOM 789 O O . SER A 1 107 ? 14.074 -8.661 -11.591 1.00 90.69 107 SER A O 1
ATOM 791 N N . ARG A 1 108 ? 15.012 -6.646 -11.884 1.00 88.75 108 ARG A N 1
ATOM 792 C CA . ARG A 1 108 ? 14.837 -6.211 -10.481 1.00 88.75 108 ARG A CA 1
ATOM 793 C C . ARG A 1 108 ? 13.373 -6.114 -10.053 1.00 88.75 108 ARG A C 1
ATOM 795 O O . ARG A 1 108 ? 13.073 -6.326 -8.883 1.00 88.75 108 ARG A O 1
ATOM 802 N N . LYS A 1 109 ? 12.470 -5.795 -10.982 1.00 87.62 109 LYS A N 1
ATOM 803 C CA . LYS A 1 109 ? 11.016 -5.799 -10.753 1.00 87.62 109 LYS A CA 1
ATOM 804 C C . LYS A 1 109 ? 10.414 -7.210 -10.776 1.00 87.62 109 LYS A C 1
ATOM 806 O O . LYS A 1 109 ? 9.226 -7.348 -10.514 1.00 87.62 109 LYS A O 1
ATOM 811 N N . GLY A 1 110 ? 11.212 -8.237 -11.074 1.00 86.94 110 GLY A N 1
ATOM 812 C CA . GLY A 1 110 ? 10.777 -9.626 -11.206 1.00 86.94 110 GLY A CA 1
ATOM 813 C C . GLY A 1 110 ? 10.191 -9.975 -12.576 1.00 86.94 110 GLY A C 1
ATOM 814 O O . GLY A 1 110 ? 9.761 -11.106 -12.778 1.00 86.94 110 GLY A O 1
ATOM 815 N N . ASP A 1 111 ? 10.214 -9.047 -13.537 1.00 88.69 111 ASP A N 1
ATOM 816 C CA . ASP A 1 111 ? 9.833 -9.314 -14.924 1.00 88.69 111 ASP A CA 1
ATOM 817 C C . ASP A 1 111 ? 11.033 -9.846 -15.719 1.00 88.69 111 ASP A C 1
ATOM 819 O O . ASP A 1 111 ? 11.693 -9.150 -16.497 1.00 88.69 111 ASP A O 1
ATOM 823 N N . VAL A 1 112 ? 11.348 -11.114 -15.470 1.00 89.81 112 VAL A N 1
ATOM 824 C CA . VAL A 1 112 ? 12.441 -11.830 -16.136 1.00 89.81 112 VAL A CA 1
ATOM 825 C C . VAL A 1 112 ? 12.131 -12.046 -17.616 1.00 89.81 112 VAL A C 1
ATOM 827 O O . VAL A 1 112 ? 13.027 -11.944 -18.452 1.00 89.81 112 VAL A O 1
ATOM 830 N N . ALA A 1 113 ? 10.872 -12.331 -17.952 1.00 89.88 113 ALA A N 1
ATOM 831 C CA . ALA A 1 113 ? 10.448 -12.563 -19.328 1.00 89.88 113 ALA A CA 1
ATOM 832 C C . ALA A 1 113 ? 10.603 -11.291 -20.177 1.00 89.88 113 ALA A C 1
ATOM 834 O O . ALA A 1 113 ? 11.205 -11.342 -21.250 1.00 89.88 113 ALA A O 1
ATOM 835 N N . GLY A 1 114 ? 10.154 -10.142 -19.664 1.00 89.75 114 GLY A N 1
ATOM 836 C CA . GLY A 1 114 ? 10.359 -8.841 -20.297 1.00 89.75 114 GLY A CA 1
ATOM 837 C C . GLY A 1 114 ? 11.837 -8.465 -20.399 1.00 89.75 114 GLY A C 1
ATOM 838 O O . GLY A 1 114 ? 12.275 -7.979 -21.442 1.00 89.75 114 GLY A O 1
ATOM 839 N N . ALA A 1 115 ? 12.638 -8.761 -19.369 1.00 92.12 115 ALA A N 1
ATOM 840 C CA . ALA A 1 115 ? 14.086 -8.556 -19.416 1.00 92.12 115 ALA A CA 1
ATOM 841 C C . ALA A 1 115 ? 14.753 -9.379 -20.533 1.00 92.12 115 ALA A C 1
ATOM 843 O O . ALA A 1 115 ? 15.566 -8.839 -21.282 1.00 92.12 115 ALA A O 1
ATOM 844 N N . LYS A 1 116 ? 14.379 -10.657 -20.690 1.00 92.12 116 LYS A N 1
ATOM 845 C CA . LYS A 1 116 ? 14.868 -11.518 -21.780 1.00 92.12 116 LYS A CA 1
ATOM 846 C C . LYS A 1 116 ? 14.472 -10.957 -23.143 1.00 92.12 116 LYS A C 1
ATOM 848 O O . LYS A 1 116 ? 15.341 -10.772 -23.985 1.00 92.12 116 LYS A O 1
ATOM 853 N N . ALA A 1 117 ? 13.207 -10.573 -23.319 1.00 93.12 117 ALA A N 1
ATOM 854 C CA . ALA A 1 117 ? 12.721 -9.985 -24.566 1.00 93.12 117 ALA A CA 1
ATOM 855 C C . ALA A 1 117 ? 13.446 -8.677 -24.939 1.00 93.12 117 ALA A C 1
ATOM 857 O O . ALA A 1 117 ? 13.737 -8.444 -26.111 1.00 93.12 117 ALA A O 1
ATOM 858 N N . ALA A 1 118 ? 13.759 -7.822 -23.961 1.00 93.12 118 ALA A N 1
ATOM 859 C CA . ALA A 1 118 ? 14.506 -6.586 -24.197 1.00 93.12 118 ALA A CA 1
ATOM 860 C C . ALA A 1 118 ? 15.950 -6.855 -24.659 1.00 93.12 118 ALA A C 1
ATOM 862 O O . ALA A 1 118 ? 16.439 -6.176 -25.558 1.00 93.12 118 ALA A O 1
ATOM 863 N N . VAL A 1 119 ? 16.614 -7.863 -24.086 1.00 94.38 119 VAL A N 1
ATOM 864 C CA . VAL A 1 119 ? 17.969 -8.273 -24.491 1.00 94.38 119 VAL A CA 1
ATOM 865 C C . VAL A 1 119 ? 17.956 -8.968 -25.853 1.00 94.38 119 VAL A C 1
ATOM 867 O O . VAL A 1 119 ? 18.807 -8.679 -26.690 1.00 94.38 119 VAL A O 1
ATOM 870 N N . ASP A 1 120 ? 16.964 -9.820 -26.114 1.00 94.12 120 ASP A N 1
ATOM 871 C CA . ASP A 1 120 ? 16.827 -10.548 -27.381 1.00 94.12 120 ASP A CA 1
ATOM 872 C C . ASP A 1 120 ? 16.634 -9.595 -28.574 1.00 94.12 120 ASP A C 1
ATOM 874 O O . ASP A 1 120 ? 17.159 -9.850 -29.654 1.00 94.12 120 ASP A O 1
ATOM 878 N N . LYS A 1 121 ? 15.981 -8.439 -28.376 1.00 93.00 121 LYS A N 1
ATOM 879 C CA . LYS A 1 121 ? 15.893 -7.378 -29.400 1.00 93.00 121 LYS A CA 1
ATOM 880 C C . LYS A 1 121 ? 17.254 -6.789 -29.783 1.00 93.00 121 LYS A C 1
ATOM 882 O O . LYS A 1 121 ? 17.452 -6.425 -30.938 1.00 93.00 121 LYS A O 1
ATOM 887 N N . VAL A 1 122 ? 18.186 -6.683 -28.835 1.00 93.56 122 VAL A N 1
ATOM 888 C CA . VAL A 1 122 ? 19.560 -6.215 -29.101 1.00 93.56 122 VAL A CA 1
ATOM 889 C C . VAL A 1 122 ? 20.368 -7.291 -29.820 1.00 93.56 122 VAL A C 1
ATOM 891 O O . VAL A 1 122 ? 21.150 -6.980 -30.714 1.00 93.56 122 VAL A O 1
ATOM 894 N N . LEU A 1 123 ? 20.162 -8.552 -29.436 1.00 93.94 123 LEU A N 1
ATOM 895 C CA . LEU A 1 123 ? 20.852 -9.711 -30.002 1.00 93.94 123 LEU A CA 1
ATOM 896 C C . LEU A 1 123 ? 20.298 -10.156 -31.364 1.00 93.94 123 LEU A C 1
ATOM 898 O O . LEU A 1 123 ? 20.820 -11.107 -31.939 1.00 93.94 123 LEU A O 1
ATOM 902 N N . ALA A 1 124 ? 19.277 -9.481 -31.894 1.00 93.44 124 ALA A N 1
ATOM 903 C CA . ALA A 1 124 ? 18.784 -9.723 -33.243 1.00 93.44 124 ALA A CA 1
ATOM 904 C C . ALA A 1 124 ? 19.885 -9.477 -34.293 1.00 93.44 124 ALA A C 1
ATOM 906 O O . ALA A 1 124 ? 20.693 -8.552 -34.158 1.00 93.44 124 ALA A O 1
ATOM 907 N N . ASP A 1 125 ? 19.871 -10.263 -35.374 1.00 89.00 125 ASP A N 1
ATOM 908 C CA . ASP A 1 125 ? 20.897 -10.230 -36.428 1.00 89.00 125 ASP A CA 1
ATOM 909 C C . ASP A 1 125 ? 21.063 -8.847 -37.076 1.00 89.00 125 ASP A C 1
ATOM 911 O O . ASP A 1 125 ? 22.166 -8.467 -37.461 1.00 89.00 125 ASP A O 1
ATOM 915 N N . SER A 1 126 ? 19.981 -8.066 -37.149 1.00 84.25 126 SER A N 1
ATOM 916 C CA . SER A 1 126 ? 19.959 -6.719 -37.729 1.00 84.25 126 SER A CA 1
ATOM 917 C C . SER A 1 126 ? 20.483 -5.617 -36.800 1.00 84.25 126 SER A C 1
ATOM 919 O O . SER A 1 126 ? 20.483 -4.449 -37.188 1.00 84.25 126 SER A O 1
ATOM 921 N N . VAL A 1 127 ? 20.843 -5.948 -35.555 1.00 85.88 127 VAL A N 1
ATOM 922 C CA . VAL A 1 127 ? 21.215 -4.976 -34.520 1.00 85.88 127 VAL A CA 1
ATOM 923 C C . VAL A 1 127 ? 22.641 -5.216 -34.041 1.00 85.88 127 VAL A C 1
ATOM 925 O O . VAL A 1 127 ? 23.556 -4.528 -34.481 1.00 85.88 127 VAL A O 1
ATOM 928 N N . ALA A 1 128 ? 22.845 -6.161 -33.122 1.00 86.25 128 ALA A N 1
ATOM 929 C CA . ALA A 1 128 ? 24.153 -6.435 -32.540 1.00 86.25 128 ALA A CA 1
ATOM 930 C C . ALA A 1 128 ? 24.209 -7.858 -31.945 1.00 86.25 128 ALA A C 1
ATOM 932 O O . ALA A 1 128 ? 24.305 -8.019 -30.723 1.00 86.25 128 ALA A O 1
ATOM 933 N N . PRO A 1 129 ? 24.226 -8.912 -32.785 1.00 89.69 129 PRO A N 1
ATOM 934 C CA . PRO A 1 129 ? 24.158 -10.306 -32.325 1.00 89.69 129 PRO A CA 1
ATOM 935 C C . PRO A 1 129 ? 25.348 -10.732 -31.449 1.00 89.69 129 PRO A C 1
ATOM 937 O O . PRO A 1 129 ? 25.261 -11.690 -30.685 1.00 89.69 129 PRO A O 1
ATOM 940 N N . LYS A 1 130 ? 26.477 -10.017 -31.534 1.00 91.94 130 LYS A N 1
ATOM 941 C CA . LYS A 1 130 ? 27.708 -10.295 -30.775 1.00 91.94 130 LYS A CA 1
ATOM 942 C C . LYS A 1 130 ? 27.998 -9.263 -29.682 1.00 91.94 130 LYS A C 1
ATOM 944 O O . LYS A 1 130 ? 29.136 -9.190 -29.220 1.00 91.94 130 LYS A O 1
ATOM 949 N N . ASN A 1 131 ? 27.019 -8.449 -29.271 1.00 92.50 131 ASN A N 1
ATOM 950 C CA . ASN A 1 131 ? 27.262 -7.474 -28.208 1.00 92.50 131 ASN A CA 1
ATOM 951 C C . ASN A 1 131 ? 27.602 -8.202 -26.884 1.00 92.50 131 ASN A C 1
ATOM 953 O O . ASN A 1 131 ? 26.787 -8.986 -26.382 1.00 92.50 131 ASN A O 1
ATOM 957 N N . PRO A 1 132 ? 28.786 -7.954 -26.289 1.00 92.06 132 PRO A N 1
ATOM 958 C CA . PRO A 1 132 ? 29.244 -8.702 -25.122 1.00 92.06 132 PRO A CA 1
ATOM 959 C C . PRO A 1 132 ? 28.395 -8.415 -23.878 1.00 92.06 132 PRO A C 1
ATOM 961 O O . PRO A 1 132 ? 28.173 -9.308 -23.063 1.00 92.06 132 PRO A O 1
ATOM 964 N N . GLY A 1 133 ? 27.895 -7.184 -23.722 1.00 90.31 133 GLY A N 1
ATOM 965 C CA . GLY A 1 133 ? 27.055 -6.795 -22.589 1.00 90.31 133 GLY A CA 1
ATOM 966 C C . GLY A 1 133 ? 25.708 -7.515 -22.594 1.00 90.31 133 GLY A C 1
ATOM 967 O O . GLY A 1 133 ? 25.299 -8.067 -21.570 1.00 90.31 133 GLY A O 1
ATOM 968 N N . ALA A 1 134 ? 25.057 -7.559 -23.758 1.00 92.81 134 ALA A N 1
ATOM 969 C CA . ALA A 1 134 ? 23.778 -8.233 -23.952 1.00 92.81 134 ALA A CA 1
ATOM 970 C C . ALA A 1 134 ? 23.890 -9.757 -23.766 1.00 92.81 134 ALA A C 1
ATOM 972 O O . ALA A 1 134 ? 23.110 -10.328 -23.006 1.00 92.81 134 ALA A O 1
ATOM 973 N N . LEU A 1 135 ? 24.903 -10.407 -24.357 1.00 94.62 135 LEU A N 1
ATOM 974 C CA . LEU A 1 135 ? 25.135 -11.851 -24.194 1.00 94.62 135 LEU A CA 1
ATOM 975 C C . LEU A 1 135 ? 25.405 -12.240 -22.735 1.00 94.62 135 LEU A C 1
ATOM 977 O O . LEU A 1 135 ? 24.799 -13.178 -22.215 1.00 94.62 135 LEU A O 1
ATOM 981 N N . ASN A 1 136 ? 26.271 -11.487 -22.048 1.00 93.69 136 ASN A N 1
ATOM 982 C CA . ASN A 1 136 ? 26.575 -11.733 -20.638 1.00 93.69 136 ASN A CA 1
ATOM 983 C C . ASN A 1 136 ? 25.329 -11.592 -19.759 1.00 93.69 136 ASN A C 1
ATOM 985 O O . ASN A 1 136 ? 25.120 -12.392 -18.847 1.00 93.69 136 ASN A O 1
ATOM 989 N N . PHE A 1 137 ? 24.492 -10.583 -20.017 1.00 93.44 137 PHE A N 1
ATOM 990 C CA . PHE A 1 137 ? 23.270 -10.392 -19.244 1.00 93.44 137 PHE A CA 1
ATOM 991 C C . PHE A 1 137 ? 22.208 -11.451 -19.574 1.00 93.44 137 PHE A C 1
ATOM 993 O O . PHE A 1 137 ? 21.552 -11.943 -18.659 1.00 93.44 137 PHE A O 1
ATOM 1000 N N . ARG A 1 138 ? 22.098 -11.893 -20.835 1.00 94.00 138 ARG A N 1
ATOM 1001 C CA . ARG A 1 138 ? 21.226 -13.012 -21.226 1.00 94.00 138 ARG A CA 1
ATOM 1002 C C . ARG A 1 138 ? 21.576 -14.289 -20.467 1.00 94.00 138 ARG A C 1
ATOM 1004 O O . ARG A 1 138 ? 20.696 -14.880 -19.849 1.00 94.00 138 ARG A O 1
ATOM 1011 N N . ALA A 1 139 ? 22.863 -14.635 -20.411 1.00 92.62 139 ALA A N 1
ATOM 1012 C CA . ALA A 1 139 ? 23.348 -15.786 -19.652 1.00 92.62 139 ALA A CA 1
ATOM 1013 C C . ALA A 1 139 ? 23.009 -15.689 -18.152 1.00 92.62 139 ALA A C 1
ATOM 1015 O O . ALA A 1 139 ? 22.619 -16.680 -17.542 1.00 92.62 139 ALA A O 1
ATOM 1016 N N . GLN A 1 140 ? 23.082 -14.491 -17.555 1.00 91.62 140 GLN A N 1
ATOM 1017 C CA . GLN A 1 140 ? 22.669 -14.277 -16.159 1.00 91.62 140 GLN A CA 1
ATOM 1018 C C . GLN A 1 140 ? 21.161 -14.474 -15.938 1.00 91.62 140 GLN A C 1
ATOM 1020 O O . GLN A 1 140 ? 20.763 -14.924 -14.864 1.00 91.62 140 GLN A O 1
ATOM 1025 N N . LEU A 1 141 ? 20.327 -14.126 -16.923 1.00 90.38 141 LEU A N 1
ATOM 1026 C CA . LEU A 1 141 ? 18.875 -14.332 -16.868 1.00 90.38 141 LEU A CA 1
ATOM 1027 C C . LEU A 1 141 ? 18.479 -15.800 -17.099 1.00 90.38 141 LEU A C 1
ATOM 1029 O O . LEU A 1 141 ? 17.379 -16.202 -16.714 1.00 90.38 141 LEU A O 1
ATOM 1033 N N . ASP A 1 142 ? 19.336 -16.584 -17.750 1.00 89.06 142 ASP A N 1
ATOM 1034 C CA . ASP A 1 142 ? 19.126 -18.014 -17.991 1.00 89.06 142 ASP A CA 1
ATOM 1035 C C . ASP A 1 142 ? 19.676 -18.909 -16.876 1.00 89.06 142 ASP A C 1
ATOM 1037 O O . ASP A 1 142 ? 19.236 -20.049 -16.764 1.00 89.06 142 ASP A O 1
ATOM 1041 N N . ASP A 1 143 ? 20.564 -18.392 -16.022 1.00 89.25 143 ASP A N 1
ATOM 1042 C CA . ASP A 1 143 ? 21.077 -19.101 -14.849 1.00 89.25 143 ASP A CA 1
ATOM 1043 C C . ASP A 1 143 ? 19.953 -19.367 -13.817 1.00 89.25 143 ASP A C 1
ATOM 1045 O O . ASP A 1 143 ? 19.495 -18.422 -13.155 1.00 89.25 143 ASP A O 1
ATOM 1049 N N . PRO A 1 144 ? 19.529 -20.635 -13.617 1.00 86.50 144 PRO A N 1
ATOM 1050 C CA . PRO A 1 144 ? 18.448 -20.984 -12.694 1.00 86.50 144 PRO A CA 1
ATOM 1051 C C . PRO A 1 144 ? 18.788 -20.719 -11.223 1.00 86.50 144 PRO A C 1
ATOM 1053 O O . PRO A 1 144 ? 17.887 -20.607 -10.393 1.00 86.50 144 PRO A O 1
ATOM 1056 N N . ILE A 1 145 ? 20.080 -20.627 -10.883 1.00 85.62 145 ILE A N 1
ATOM 1057 C CA . ILE A 1 145 ? 20.541 -20.330 -9.520 1.00 85.62 145 ILE A CA 1
ATOM 1058 C C . ILE A 1 145 ? 20.276 -18.858 -9.195 1.00 85.62 145 ILE A C 1
ATOM 1060 O O . ILE A 1 145 ? 19.945 -18.510 -8.062 1.00 85.62 145 ILE A O 1
ATOM 1064 N N . ARG A 1 146 ? 20.412 -17.981 -10.194 1.00 82.94 146 ARG A N 1
ATOM 1065 C CA . ARG A 1 146 ? 20.193 -16.537 -10.045 1.00 82.94 146 ARG A CA 1
ATOM 1066 C C . ARG A 1 146 ? 18.737 -16.157 -10.257 1.00 82.94 146 ARG A C 1
ATOM 1068 O O . ARG A 1 146 ? 18.239 -15.260 -9.579 1.00 82.94 146 ARG A O 1
ATOM 1075 N N . THR A 1 147 ? 18.076 -16.824 -11.196 1.00 83.44 147 THR A N 1
ATOM 1076 C CA . THR A 1 147 ? 16.730 -16.478 -11.633 1.00 83.44 147 THR A CA 1
ATOM 1077 C C . THR A 1 147 ? 15.822 -17.691 -11.545 1.00 83.44 147 THR A C 1
ATOM 1079 O O . THR A 1 147 ? 15.995 -18.656 -12.282 1.00 83.44 147 THR A O 1
ATOM 1082 N N . ASN A 1 148 ? 14.817 -17.632 -10.669 1.00 84.19 148 ASN A N 1
ATOM 1083 C CA . ASN A 1 148 ? 13.833 -18.705 -10.572 1.00 84.19 148 ASN A CA 1
ATOM 1084 C C . ASN A 1 148 ? 12.990 -18.760 -11.866 1.00 84.19 148 ASN A C 1
ATOM 1086 O O . ASN A 1 148 ? 12.298 -17.784 -12.162 1.00 84.19 148 ASN A O 1
ATOM 1090 N N . PRO A 1 149 ? 12.979 -19.883 -12.609 1.00 80.06 149 PRO A N 1
ATOM 1091 C CA . PRO A 1 149 ? 12.200 -20.018 -13.841 1.00 80.06 149 PRO A CA 1
ATOM 1092 C C . PRO A 1 149 ? 10.684 -19.890 -13.643 1.00 80.06 149 PRO A C 1
ATOM 1094 O O . PRO A 1 149 ? 9.978 -19.511 -14.571 1.00 80.06 149 PRO A O 1
ATOM 1097 N N . ALA A 1 150 ? 10.178 -20.201 -12.445 1.00 82.88 150 ALA A N 1
ATOM 1098 C CA . ALA A 1 150 ? 8.760 -20.080 -12.110 1.00 82.88 150 ALA A CA 1
ATOM 1099 C C . ALA A 1 150 ? 8.339 -18.637 -11.771 1.00 82.88 150 ALA A C 1
ATOM 1101 O O . ALA A 1 150 ? 7.154 -18.376 -11.561 1.00 82.88 150 ALA A O 1
ATOM 1102 N N . LEU A 1 151 ? 9.288 -17.697 -11.684 1.00 82.81 151 LEU A N 1
ATOM 1103 C CA . LEU A 1 151 ? 8.991 -16.301 -11.391 1.00 82.81 151 LEU A CA 1
ATOM 1104 C C . LEU A 1 151 ? 8.336 -15.635 -12.605 1.00 82.81 151 LEU A C 1
ATOM 1106 O O . LEU A 1 151 ? 8.965 -15.442 -13.644 1.00 82.81 151 LEU A O 1
ATOM 1110 N N . THR A 1 152 ? 7.078 -15.233 -12.445 1.00 86.44 152 THR A N 1
ATOM 1111 C CA . THR A 1 152 ? 6.352 -14.433 -13.434 1.00 86.44 152 THR A CA 1
ATOM 1112 C C . THR A 1 152 ? 6.287 -12.968 -13.004 1.00 86.44 152 THR A C 1
ATOM 1114 O O . THR A 1 152 ? 6.315 -12.649 -11.812 1.00 86.44 152 THR A O 1
ATOM 1117 N N . ALA A 1 153 ? 6.148 -12.063 -13.977 1.00 86.75 153 ALA A N 1
ATOM 1118 C CA . ALA A 1 153 ? 5.955 -10.636 -13.709 1.00 86.75 153 ALA A CA 1
ATOM 1119 C C . ALA A 1 153 ? 4.707 -10.379 -12.843 1.00 86.75 153 ALA A C 1
ATOM 1121 O O . ALA A 1 153 ? 4.717 -9.535 -11.946 1.00 86.75 153 ALA A O 1
ATOM 1122 N N . GLU A 1 154 ? 3.642 -11.149 -13.076 1.00 88.69 154 GLU A N 1
ATOM 1123 C CA . GLU A 1 154 ? 2.424 -11.106 -12.269 1.00 88.69 154 GLU A CA 1
ATOM 1124 C C . GLU A 1 154 ? 2.687 -11.538 -10.823 1.00 88.69 154 GLU A C 1
ATOM 1126 O O . GLU A 1 154 ? 2.279 -10.843 -9.893 1.00 88.69 154 GLU A O 1
ATOM 1131 N N . HIS A 1 155 ? 3.431 -12.628 -10.612 1.00 89.19 155 HIS A N 1
ATOM 1132 C CA . HIS A 1 155 ? 3.782 -13.074 -9.267 1.00 89.19 155 HIS A CA 1
ATOM 1133 C C . HIS A 1 155 ? 4.600 -12.014 -8.519 1.00 89.19 155 HIS A C 1
ATOM 1135 O O . HIS A 1 155 ? 4.298 -11.708 -7.368 1.00 89.19 155 HIS A O 1
ATOM 1141 N N . ALA A 1 156 ? 5.581 -11.390 -9.176 1.00 90.25 156 ALA A N 1
ATOM 1142 C CA . ALA A 1 156 ? 6.366 -10.315 -8.574 1.00 90.25 156 ALA A CA 1
ATOM 1143 C C . ALA A 1 156 ? 5.497 -9.108 -8.168 1.00 90.25 156 ALA A C 1
ATOM 1145 O O . ALA A 1 156 ? 5.661 -8.561 -7.074 1.00 90.25 156 ALA A O 1
ATOM 1146 N N . LYS A 1 157 ? 4.519 -8.738 -9.007 1.00 91.38 157 LYS A N 1
ATOM 1147 C CA . LYS A 1 157 ? 3.533 -7.693 -8.693 1.00 91.38 157 LYS A CA 1
ATOM 1148 C C . LYS A 1 157 ? 2.658 -8.075 -7.497 1.00 91.38 157 LYS A C 1
ATOM 1150 O O . LYS A 1 157 ? 2.449 -7.242 -6.617 1.00 91.38 157 LYS A O 1
ATOM 1155 N N . ASN A 1 158 ? 2.185 -9.318 -7.442 1.00 93.19 158 ASN A N 1
ATOM 1156 C CA . ASN A 1 158 ? 1.369 -9.816 -6.336 1.00 93.19 158 ASN A CA 1
ATOM 1157 C C . ASN A 1 158 ? 2.163 -9.827 -5.022 1.00 93.19 158 ASN A C 1
ATOM 1159 O O . ASN A 1 158 ? 1.645 -9.383 -4.002 1.00 93.19 158 ASN A O 1
ATOM 1163 N N . VAL A 1 159 ? 3.437 -10.235 -5.042 1.00 92.69 159 VAL A N 1
ATOM 1164 C CA . VAL A 1 159 ? 4.333 -10.176 -3.872 1.00 92.69 159 VAL A CA 1
ATOM 1165 C C . VAL A 1 159 ? 4.504 -8.740 -3.368 1.00 92.69 159 VAL A C 1
ATOM 1167 O O . VAL A 1 159 ? 4.468 -8.502 -2.159 1.00 92.69 159 VAL A O 1
ATOM 1170 N N . ASP A 1 160 ? 4.664 -7.769 -4.269 1.00 92.50 160 ASP A N 1
ATOM 1171 C CA . ASP A 1 160 ? 4.772 -6.354 -3.900 1.00 92.50 160 ASP A CA 1
ATOM 1172 C C . ASP A 1 160 ? 3.446 -5.784 -3.358 1.00 92.50 160 ASP A C 1
ATOM 1174 O O . ASP A 1 160 ? 3.436 -5.057 -2.362 1.00 92.50 160 ASP A O 1
ATOM 1178 N N . GLU A 1 161 ? 2.304 -6.157 -3.946 1.00 94.44 161 GLU A N 1
ATOM 1179 C CA . GLU A 1 161 ? 0.986 -5.790 -3.419 1.00 94.44 161 GLU A CA 1
ATOM 1180 C C . GLU A 1 161 ? 0.742 -6.380 -2.026 1.00 94.44 161 GLU A C 1
ATOM 1182 O O . GLU A 1 161 ? 0.334 -5.644 -1.125 1.00 94.44 161 GLU A O 1
ATOM 1187 N N . VAL A 1 162 ? 1.060 -7.660 -1.824 1.00 97.12 162 VAL A N 1
ATOM 1188 C CA . VAL A 1 162 ? 0.997 -8.337 -0.522 1.00 97.12 162 VAL A CA 1
ATOM 1189 C C . VAL A 1 162 ? 1.884 -7.618 0.490 1.00 97.12 162 VAL A C 1
ATOM 1191 O O . VAL A 1 162 ? 1.416 -7.274 1.573 1.00 97.12 162 VAL A O 1
ATOM 1194 N N . ARG A 1 163 ? 3.138 -7.311 0.134 1.00 96.44 163 ARG A N 1
ATOM 1195 C CA . ARG A 1 163 ? 4.073 -6.584 1.005 1.00 96.44 163 ARG A CA 1
ATOM 1196 C C . ARG A 1 163 ? 3.504 -5.233 1.437 1.00 96.44 163 ARG A C 1
ATOM 1198 O O . ARG A 1 163 ? 3.460 -4.945 2.632 1.00 96.44 163 ARG A O 1
ATOM 1205 N N . ARG A 1 164 ? 3.048 -4.408 0.488 1.00 97.00 164 ARG A N 1
ATOM 1206 C CA . ARG A 1 164 ? 2.429 -3.106 0.797 1.00 97.00 164 ARG A CA 1
ATOM 1207 C C . ARG A 1 164 ? 1.172 -3.262 1.648 1.00 97.00 164 ARG A C 1
ATOM 1209 O O . ARG A 1 164 ? 0.972 -2.486 2.581 1.00 97.00 164 ARG A O 1
ATOM 1216 N N . GLY A 1 165 ? 0.339 -4.253 1.338 1.00 97.62 165 GLY A N 1
ATOM 1217 C CA . GLY A 1 165 ? -0.881 -4.556 2.078 1.00 97.62 165 GLY A CA 1
ATOM 1218 C C . GLY A 1 165 ? -0.598 -4.909 3.535 1.00 97.62 165 GLY A C 1
ATOM 1219 O O . GLY A 1 165 ? -1.221 -4.332 4.420 1.00 97.62 165 GLY A O 1
ATOM 1220 N N . LEU A 1 166 ? 0.393 -5.769 3.794 1.00 97.88 166 LEU A N 1
ATOM 1221 C CA . LEU A 1 166 ? 0.815 -6.136 5.148 1.00 97.88 166 LEU A CA 1
ATOM 1222 C C . LEU A 1 166 ? 1.306 -4.918 5.943 1.00 97.88 166 LEU A C 1
ATOM 1224 O O . LEU A 1 166 ? 0.843 -4.700 7.059 1.00 97.88 166 LEU A O 1
ATOM 1228 N N . TYR A 1 167 ? 2.171 -4.079 5.362 1.00 98.00 167 TYR A N 1
ATOM 1229 C CA . TYR A 1 167 ? 2.624 -2.850 6.030 1.00 98.00 167 TYR A CA 1
ATOM 1230 C C . TYR A 1 167 ? 1.476 -1.881 6.322 1.00 98.00 167 TYR A C 1
ATOM 1232 O O . TYR A 1 167 ? 1.418 -1.290 7.398 1.00 98.00 167 TYR A O 1
ATOM 1240 N N . THR A 1 168 ? 0.546 -1.730 5.379 1.00 98.00 168 THR A N 1
ATOM 1241 C CA . THR A 1 168 ? -0.620 -0.852 5.543 1.00 98.00 168 THR A CA 1
ATOM 1242 C C . THR A 1 168 ? -1.558 -1.372 6.632 1.00 98.00 168 THR A C 1
ATOM 1244 O O . THR A 1 168 ? -2.067 -0.590 7.432 1.00 98.00 168 THR A O 1
ATOM 1247 N N . ALA A 1 169 ? -1.773 -2.688 6.683 1.00 97.81 169 ALA A N 1
ATOM 1248 C CA . ALA A 1 169 ? -2.625 -3.334 7.672 1.00 97.81 169 ALA A CA 1
ATOM 1249 C C . ALA A 1 169 ? -2.038 -3.238 9.088 1.00 97.81 169 ALA A C 1
ATOM 1251 O O . ALA A 1 169 ? -2.771 -2.921 10.027 1.00 97.81 169 ALA A O 1
ATOM 1252 N N . GLU A 1 170 ? -0.728 -3.447 9.235 1.00 97.50 170 GLU A N 1
ATOM 1253 C CA . GLU A 1 170 ? -0.026 -3.275 10.512 1.00 97.50 170 GLU A CA 1
ATOM 1254 C C . GLU A 1 170 ? -0.010 -1.803 10.943 1.00 97.50 170 GLU A C 1
ATOM 1256 O O . GLU A 1 170 ? -0.264 -1.487 12.101 1.00 97.50 170 GLU A O 1
ATOM 1261 N N . GLY A 1 171 ? 0.195 -0.874 10.004 1.00 98.00 171 GLY A N 1
ATOM 1262 C CA . GLY A 1 171 ? 0.076 0.559 10.271 1.00 98.00 171 GLY A CA 1
ATOM 1263 C C . GLY A 1 171 ? -1.315 0.944 10.783 1.00 98.00 171 GLY A C 1
ATOM 1264 O O . GLY A 1 171 ? -1.427 1.660 11.772 1.00 98.00 171 GLY A O 1
ATOM 1265 N N . ALA A 1 172 ? -2.380 0.425 10.164 1.00 97.81 172 ALA A N 1
ATOM 1266 C CA . ALA A 1 172 ? -3.750 0.644 10.628 1.00 97.81 172 ALA A CA 1
ATOM 1267 C C . ALA A 1 172 ? -4.006 0.034 12.018 1.00 97.81 172 ALA A C 1
ATOM 1269 O O . ALA A 1 172 ? -4.671 0.661 12.837 1.00 97.81 172 ALA A O 1
ATOM 1270 N N . TYR A 1 173 ? -3.443 -1.146 12.303 1.00 97.69 173 TYR A N 1
ATOM 1271 C CA . TYR A 1 173 ? -3.505 -1.760 13.632 1.00 97.69 173 TYR A CA 1
ATOM 1272 C C . TYR A 1 173 ? -2.840 -0.873 14.692 1.00 97.69 173 TYR A C 1
ATOM 1274 O O . TYR A 1 173 ? -3.445 -0.596 15.723 1.00 97.69 173 TYR A O 1
ATOM 1282 N N . ASN A 1 174 ? -1.641 -0.359 14.406 1.00 97.19 174 ASN A N 1
ATOM 1283 C CA . ASN A 1 174 ? -0.905 0.524 15.315 1.00 97.19 174 ASN A CA 1
ATOM 1284 C C . ASN A 1 174 ? -1.622 1.860 15.568 1.00 97.19 174 ASN A C 1
ATOM 1286 O O . ASN A 1 174 ? -1.436 2.465 16.618 1.00 97.19 174 ASN A O 1
ATOM 1290 N N . LEU A 1 175 ? -2.452 2.316 14.625 1.00 96.81 175 LEU A N 1
ATOM 1291 C CA . LEU A 1 175 ? -3.313 3.493 14.786 1.00 96.81 175 LEU A CA 1
ATOM 1292 C C . LEU A 1 175 ? -4.607 3.202 15.571 1.00 96.81 175 LEU A C 1
ATOM 1294 O O . LEU A 1 175 ? -5.384 4.121 15.810 1.00 96.81 175 LEU A O 1
ATOM 1298 N N . GLY A 1 176 ? -4.872 1.943 15.933 1.00 95.00 176 GLY A N 1
ATOM 1299 C CA . GLY A 1 176 ? -6.127 1.514 16.558 1.00 95.00 176 GLY A CA 1
ATOM 1300 C C . GLY A 1 176 ? -7.298 1.355 15.579 1.00 95.00 176 GLY A C 1
ATOM 1301 O O . GLY A 1 176 ? -8.405 1.008 15.990 1.00 95.00 176 GLY A O 1
ATOM 1302 N N . ASP A 1 177 ? -7.084 1.551 14.272 1.00 96.50 177 ASP A N 1
ATOM 1303 C CA . ASP A 1 177 ? -8.107 1.330 13.244 1.00 96.50 177 ASP A CA 1
ATOM 1304 C C . ASP A 1 177 ? -8.195 -0.161 12.878 1.00 96.50 177 ASP A C 1
ATOM 1306 O O . ASP A 1 177 ? -7.766 -0.643 11.820 1.00 96.50 177 ASP A O 1
ATOM 1310 N N . PHE A 1 178 ? -8.777 -0.926 13.800 1.00 97.00 178 PHE A N 1
ATOM 1311 C CA . PHE A 1 178 ? -8.913 -2.375 13.694 1.00 97.00 178 PHE A CA 1
ATOM 1312 C C . PHE A 1 178 ? -9.866 -2.823 12.575 1.00 97.00 178 PHE A C 1
ATOM 1314 O O . PHE A 1 178 ? -9.774 -3.954 12.090 1.00 97.00 178 PHE A O 1
ATOM 1321 N N . ASN A 1 179 ? -10.808 -1.975 12.154 1.00 96.69 179 ASN A N 1
ATOM 1322 C CA . ASN A 1 179 ? -11.709 -2.290 11.045 1.00 96.69 179 ASN A CA 1
ATOM 1323 C C . ASN A 1 179 ? -10.961 -2.229 9.713 1.00 96.69 179 ASN A C 1
ATOM 1325 O O . ASN A 1 179 ? -10.999 -3.196 8.945 1.00 96.69 179 ASN A O 1
ATOM 1329 N N . LYS A 1 180 ? -10.211 -1.147 9.479 1.00 97.38 180 LYS A N 1
ATOM 1330 C CA . LYS A 1 180 ? -9.379 -1.002 8.283 1.00 97.38 180 LYS A CA 1
ATOM 1331 C C . LYS A 1 180 ? -8.249 -2.022 8.239 1.00 97.38 180 LYS A C 1
ATOM 1333 O O . LYS A 1 180 ? -7.984 -2.583 7.173 1.00 97.38 180 LYS A O 1
ATOM 1338 N N . SER A 1 181 ? -7.614 -2.302 9.379 1.00 98.12 181 SER A N 1
ATOM 1339 C CA . SER A 1 181 ? -6.572 -3.329 9.474 1.00 98.12 181 SER A CA 1
ATOM 1340 C C . SER A 1 181 ? -7.097 -4.700 9.029 1.00 98.12 181 SER A C 1
ATOM 1342 O O . SER A 1 181 ? -6.549 -5.291 8.095 1.00 98.12 181 SER A O 1
ATOM 1344 N N . LYS A 1 182 ? -8.232 -5.156 9.587 1.00 97.88 182 LYS A N 1
ATOM 1345 C CA . LYS A 1 182 ? -8.878 -6.422 9.192 1.00 97.88 182 LYS A CA 1
ATOM 1346 C C . LYS A 1 182 ? -9.189 -6.467 7.694 1.00 97.88 182 LYS A C 1
ATOM 1348 O O . LYS A 1 182 ? -8.808 -7.423 7.025 1.00 97.88 182 LYS A O 1
ATOM 1353 N N . ALA A 1 183 ? -9.836 -5.431 7.158 1.00 98.12 183 ALA A N 1
ATOM 1354 C CA . ALA A 1 183 ? -10.203 -5.378 5.741 1.00 98.12 183 ALA A CA 1
ATOM 1355 C C . ALA A 1 183 ? -8.975 -5.435 4.812 1.00 98.12 183 ALA A C 1
ATOM 1357 O O . ALA A 1 183 ? -9.005 -6.081 3.761 1.00 98.12 183 ALA A O 1
ATOM 1358 N N . THR A 1 184 ? -7.875 -4.791 5.213 1.00 98.12 184 THR A N 1
ATOM 1359 C CA . THR A 1 184 ? -6.620 -4.797 4.451 1.00 98.12 184 THR A CA 1
ATOM 1360 C C . THR A 1 184 ? -5.962 -6.177 4.485 1.00 98.12 184 THR A C 1
ATOM 1362 O O . THR A 1 184 ? -5.549 -6.671 3.437 1.00 98.12 184 THR A O 1
ATOM 1365 N N . TYR A 1 185 ? -5.933 -6.848 5.641 1.00 98.25 185 TYR A N 1
ATOM 1366 C CA . TYR A 1 185 ? -5.455 -8.231 5.732 1.00 98.25 185 TYR A CA 1
ATOM 1367 C C . TYR A 1 185 ? -6.300 -9.204 4.898 1.00 98.25 185 TYR A C 1
ATOM 1369 O O . TYR A 1 185 ? -5.746 -10.047 4.197 1.00 98.25 185 TYR A O 1
ATOM 1377 N N . GLU A 1 186 ? -7.626 -9.055 4.886 1.00 97.62 186 GLU A N 1
ATOM 1378 C CA . GLU A 1 186 ? -8.492 -9.847 4.004 1.00 97.62 186 GLU A CA 1
ATOM 1379 C C . GLU A 1 186 ? -8.180 -9.602 2.526 1.00 97.62 186 GLU A C 1
ATOM 1381 O O . GLU A 1 186 ? -8.206 -10.535 1.729 1.00 97.62 186 GLU A O 1
ATOM 1386 N N . LYS A 1 187 ? -7.858 -8.360 2.135 1.00 97.56 187 LYS A N 1
ATOM 1387 C CA . LYS A 1 187 ? -7.404 -8.068 0.769 1.00 97.56 187 LYS A CA 1
ATOM 1388 C C . LYS A 1 187 ? -6.105 -8.812 0.451 1.00 97.56 187 LYS A C 1
ATOM 1390 O O . LYS A 1 187 ? -6.026 -9.417 -0.612 1.00 97.56 187 LYS A O 1
ATOM 1395 N N . VAL A 1 188 ? -5.140 -8.835 1.373 1.00 98.00 188 VAL A N 1
ATOM 1396 C CA . VAL A 1 188 ? -3.908 -9.625 1.208 1.00 98.00 188 VAL A CA 1
ATOM 1397 C C . VAL A 1 188 ? -4.231 -11.106 1.002 1.00 98.00 188 VAL A C 1
ATOM 1399 O O . VAL A 1 188 ? -3.678 -11.712 0.093 1.00 98.00 188 VAL A O 1
ATOM 1402 N N . LEU A 1 189 ? -5.169 -11.671 1.769 1.00 96.81 189 LEU A 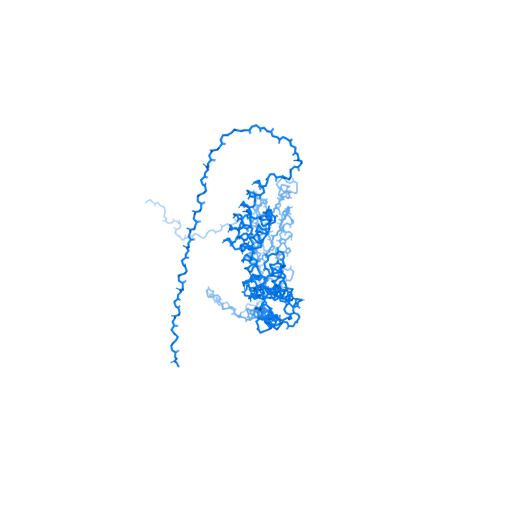N 1
ATOM 1403 C CA . LEU A 1 189 ? -5.586 -13.072 1.622 1.00 96.81 189 LEU A CA 1
ATOM 1404 C C . LEU A 1 189 ? -6.351 -13.366 0.325 1.00 96.81 189 LEU A C 1
ATOM 1406 O O . LEU A 1 189 ? -6.367 -14.508 -0.121 1.00 96.81 189 LEU A O 1
ATOM 1410 N N . ARG A 1 190 ? -6.980 -12.365 -0.302 1.00 96.88 190 ARG A N 1
ATOM 1411 C CA . ARG A 1 190 ? -7.565 -12.528 -1.644 1.00 96.88 190 ARG A CA 1
ATOM 1412 C C . ARG A 1 190 ? -6.479 -12.657 -2.716 1.00 96.88 190 ARG A C 1
ATOM 1414 O O . ARG A 1 190 ? -6.682 -13.393 -3.674 1.00 96.88 190 ARG A O 1
ATOM 1421 N N . THR A 1 191 ? -5.347 -11.970 -2.548 1.00 95.75 191 THR A N 1
ATOM 1422 C CA . THR A 1 191 ? -4.191 -12.063 -3.456 1.00 95.75 191 THR A CA 1
ATOM 1423 C C . THR A 1 191 ? -3.338 -13.305 -3.177 1.00 95.75 191 THR A C 1
ATOM 1425 O O . THR A 1 191 ? -2.952 -14.007 -4.105 1.00 95.75 191 THR A O 1
ATOM 1428 N N . ASP A 1 192 ? -3.057 -13.590 -1.904 1.00 95.00 192 ASP A N 1
ATOM 1429 C CA . ASP A 1 192 ? -2.313 -14.762 -1.429 1.00 95.00 192 ASP A CA 1
ATOM 1430 C C . ASP A 1 192 ? -3.091 -15.461 -0.294 1.00 95.00 192 ASP A C 1
ATOM 1432 O O . ASP A 1 192 ? -2.914 -15.137 0.888 1.00 95.00 192 ASP A O 1
ATOM 1436 N N . PRO A 1 193 ? -3.939 -16.454 -0.626 1.00 96.31 193 PRO A N 1
ATOM 1437 C CA . PRO A 1 193 ? -4.757 -17.183 0.352 1.00 96.31 193 PRO A CA 1
ATOM 1438 C C . PRO A 1 193 ? -3.965 -17.925 1.436 1.00 96.31 193 PRO A C 1
ATOM 1440 O O . PRO A 1 193 ? -4.499 -18.243 2.511 1.00 96.31 193 PRO A O 1
ATOM 1443 N N . THR A 1 194 ? -2.696 -18.220 1.154 1.00 95.56 194 THR A N 1
ATOM 1444 C CA . THR A 1 194 ? -1.806 -19.002 2.016 1.00 95.56 194 THR A CA 1
ATOM 1445 C C . THR A 1 194 ? -0.925 -18.140 2.917 1.00 95.56 194 THR A C 1
ATOM 1447 O O . THR A 1 194 ? -0.154 -18.676 3.716 1.00 95.56 194 THR A O 1
ATOM 1450 N N . ASN A 1 195 ? -1.069 -16.812 2.861 1.00 97.00 195 ASN A N 1
ATOM 1451 C CA . ASN A 1 195 ? -0.221 -15.899 3.613 1.00 97.00 195 ASN A CA 1
ATOM 1452 C C . ASN A 1 195 ? -0.403 -16.033 5.135 1.00 97.00 195 ASN A C 1
ATOM 1454 O O . ASN A 1 195 ? -1.433 -15.664 5.708 1.00 97.00 195 ASN A O 1
ATOM 1458 N N . THR A 1 196 ? 0.631 -16.521 5.818 1.00 97.31 196 THR A N 1
ATOM 1459 C CA . THR A 1 196 ? 0.601 -16.729 7.273 1.00 97.31 196 THR A CA 1
ATOM 1460 C C . THR A 1 196 ? 0.676 -15.421 8.057 1.00 97.31 196 THR A C 1
ATOM 1462 O O . THR A 1 196 ? 0.050 -15.311 9.112 1.00 97.31 196 THR A O 1
ATOM 1465 N N . ALA A 1 197 ? 1.391 -14.414 7.546 1.00 96.94 197 ALA A N 1
ATOM 1466 C CA . ALA A 1 197 ? 1.515 -13.115 8.200 1.00 96.94 197 ALA A CA 1
ATOM 1467 C C . ALA A 1 197 ? 0.163 -12.395 8.260 1.00 96.94 197 ALA A C 1
ATOM 1469 O O . ALA A 1 197 ? -0.207 -11.891 9.318 1.00 96.94 197 ALA A O 1
ATOM 1470 N N . ALA A 1 198 ? -0.614 -12.428 7.172 1.00 97.25 198 ALA A N 1
ATOM 1471 C CA . ALA A 1 198 ? -1.951 -11.843 7.150 1.00 97.25 198 ALA A CA 1
ATOM 1472 C C . ALA A 1 198 ? -2.913 -12.537 8.129 1.00 97.25 198 ALA A C 1
ATOM 1474 O O . ALA A 1 198 ? -3.627 -11.862 8.868 1.00 97.25 198 ALA A O 1
ATOM 1475 N N . ARG A 1 199 ? -2.894 -13.879 8.199 1.00 97.25 199 ARG A N 1
ATOM 1476 C CA . ARG A 1 199 ? -3.724 -14.635 9.158 1.00 97.25 199 ARG A CA 1
ATOM 1477 C C . ARG A 1 199 ? -3.372 -14.308 10.610 1.00 97.25 199 ARG A C 1
ATOM 1479 O O . ARG A 1 199 ? -4.270 -14.023 11.394 1.00 97.25 199 ARG A O 1
ATOM 1486 N N . ARG A 1 200 ? -2.077 -14.278 10.947 1.00 97.75 200 ARG A N 1
ATOM 1487 C CA . ARG A 1 200 ? -1.601 -13.870 12.283 1.00 97.75 200 ARG A CA 1
ATOM 1488 C C . ARG A 1 200 ? -1.958 -12.418 12.602 1.00 97.75 200 ARG A C 1
ATOM 1490 O O . ARG A 1 200 ? -2.314 -12.108 13.731 1.00 97.75 200 ARG A O 1
ATOM 1497 N N . GLY A 1 201 ? -1.879 -11.522 11.621 1.00 97.12 201 GLY A N 1
ATOM 1498 C CA . GLY A 1 201 ? -2.308 -10.132 11.775 1.00 97.12 201 GLY A CA 1
ATOM 1499 C C . GLY A 1 201 ? -3.798 -10.016 12.103 1.00 97.12 201 GLY A C 1
ATOM 1500 O O . GLY A 1 201 ? -4.171 -9.312 13.036 1.00 97.12 201 GLY A O 1
ATOM 1501 N N . MET A 1 202 ? -4.654 -10.765 11.401 1.00 97.62 202 MET A N 1
ATOM 1502 C CA . MET A 1 202 ? -6.091 -10.815 11.697 1.00 97.62 202 MET A CA 1
ATOM 1503 C C . MET A 1 202 ? -6.401 -11.382 13.084 1.00 97.62 202 MET A C 1
ATOM 1505 O O . MET A 1 202 ? -7.322 -10.891 13.731 1.00 97.62 202 MET A O 1
ATOM 1509 N N . GLU A 1 203 ? -5.649 -12.385 13.537 1.00 97.56 203 GLU A N 1
ATOM 1510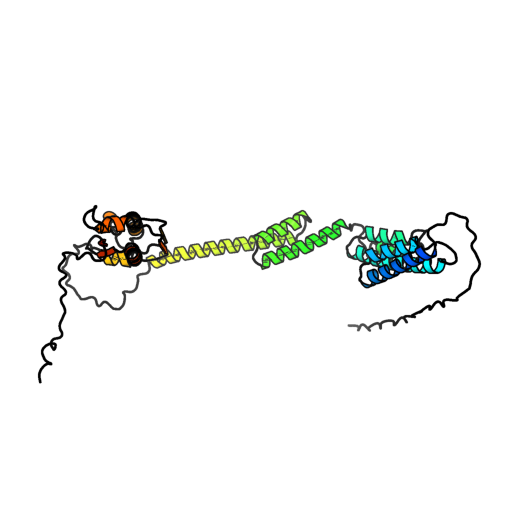 C CA . GLU A 1 203 ? -5.759 -12.925 14.895 1.00 97.56 203 GLU A CA 1
ATOM 1511 C C . GLU A 1 203 ? -5.477 -11.837 15.938 1.00 97.56 203 GLU A C 1
ATOM 1513 O O . GLU A 1 203 ? -6.330 -11.573 16.779 1.00 97.56 203 GLU A O 1
ATOM 1518 N N . LYS A 1 204 ? -4.357 -11.110 15.811 1.00 97.62 204 LYS A N 1
ATOM 1519 C CA . LYS A 1 204 ? -4.038 -9.974 16.696 1.00 97.62 204 LYS A CA 1
ATOM 1520 C C . LYS A 1 204 ? -5.142 -8.917 16.708 1.00 97.62 204 LYS A C 1
ATOM 1522 O O . LYS A 1 204 ? -5.519 -8.425 17.766 1.00 97.62 204 LYS A O 1
ATOM 1527 N N . VAL A 1 205 ? -5.671 -8.572 15.532 1.00 97.94 205 VAL A N 1
ATOM 1528 C CA . VAL A 1 205 ? -6.779 -7.615 15.398 1.00 97.94 205 VAL A CA 1
ATOM 1529 C C . VAL A 1 205 ? -8.035 -8.120 16.116 1.00 97.94 205 VAL A C 1
ATOM 1531 O O . VAL A 1 205 ? -8.737 -7.329 16.742 1.00 97.94 205 VAL A O 1
ATOM 1534 N N . ALA A 1 206 ? -8.343 -9.414 16.021 1.00 97.19 206 ALA A N 1
ATOM 1535 C CA . ALA A 1 206 ? -9.495 -10.007 16.693 1.00 97.19 206 ALA A CA 1
ATOM 1536 C C . ALA A 1 206 ? -9.330 -9.981 18.218 1.00 97.19 206 ALA A C 1
ATOM 1538 O O . ALA A 1 206 ? -10.254 -9.550 18.907 1.00 97.19 206 ALA A O 1
ATOM 1539 N N . THR A 1 207 ? -8.150 -10.351 18.723 1.00 97.62 207 THR A N 1
ATOM 1540 C CA . THR A 1 207 ? -7.817 -10.265 20.151 1.00 97.62 207 THR A CA 1
ATOM 1541 C C . THR A 1 207 ? -7.951 -8.833 20.657 1.00 97.62 207 THR A C 1
ATOM 1543 O O . THR A 1 207 ? -8.714 -8.592 21.583 1.00 97.62 207 THR A O 1
ATOM 1546 N N . ALA A 1 208 ? -7.342 -7.855 19.979 1.00 95.94 208 ALA A N 1
ATOM 1547 C CA . ALA A 1 208 ? -7.417 -6.451 20.386 1.00 95.94 208 ALA A CA 1
ATOM 1548 C C . ALA A 1 208 ? -8.860 -5.909 20.434 1.00 95.94 208 ALA A C 1
ATOM 1550 O O . ALA A 1 208 ? -9.211 -5.139 21.328 1.00 95.94 208 ALA A O 1
ATOM 1551 N N . LYS A 1 209 ? -9.726 -6.329 19.499 1.00 95.31 209 LYS A N 1
ATOM 1552 C CA . LYS A 1 209 ? -11.157 -5.986 19.545 1.00 95.31 209 LYS A CA 1
ATOM 1553 C C . LYS A 1 209 ? -11.865 -6.624 20.738 1.00 95.31 209 LYS A C 1
ATOM 1555 O O . LYS A 1 209 ? -12.686 -5.957 21.362 1.00 95.31 209 LYS A O 1
ATOM 1560 N N . SER A 1 210 ? -11.566 -7.888 21.031 1.00 95.12 210 SER A N 1
ATOM 1561 C CA . SER A 1 210 ? -12.134 -8.604 22.175 1.00 95.12 210 SER A CA 1
ATOM 1562 C C . SER A 1 210 ? -11.715 -7.956 23.496 1.00 95.12 210 SER A C 1
ATOM 1564 O O . SER A 1 210 ? -12.571 -7.682 24.331 1.00 95.12 210 SER A O 1
ATOM 1566 N N . ASP A 1 211 ? -10.430 -7.635 23.657 1.00 94.38 211 ASP A N 1
ATOM 1567 C CA . ASP A 1 211 ? -9.886 -7.013 24.871 1.00 94.38 211 ASP A CA 1
ATOM 1568 C C . ASP A 1 211 ? -10.521 -5.639 25.133 1.00 94.38 211 ASP A C 1
ATOM 1570 O O . ASP A 1 211 ? -10.876 -5.305 26.267 1.00 94.38 211 ASP A O 1
ATOM 1574 N N . TYR A 1 212 ? -10.724 -4.850 24.071 1.00 91.38 212 TYR A N 1
ATOM 1575 C CA . TYR A 1 212 ? -11.444 -3.579 24.153 1.00 91.38 212 TYR A CA 1
ATOM 1576 C C . TYR A 1 212 ? -12.896 -3.773 24.605 1.00 91.38 212 TYR A C 1
ATOM 1578 O O . TYR A 1 212 ? -13.365 -3.066 25.497 1.00 91.38 212 TYR A O 1
ATOM 1586 N N . GLN A 1 213 ? -13.608 -4.737 24.011 1.00 92.38 213 GLN A N 1
ATOM 1587 C CA . GLN A 1 213 ? -14.991 -5.038 24.383 1.00 92.38 213 GLN A CA 1
ATOM 1588 C C . GLN A 1 213 ? -15.087 -5.492 25.840 1.00 92.38 213 GLN A C 1
ATOM 1590 O O . GLN A 1 213 ? -15.945 -4.999 26.567 1.00 92.38 213 GLN A O 1
ATOM 1595 N N . GLN A 1 214 ? -14.190 -6.372 26.282 1.00 95.81 214 GLN A N 1
ATOM 1596 C CA . GLN A 1 214 ? -14.140 -6.833 27.664 1.00 95.81 214 GLN A CA 1
ATOM 1597 C C . GLN A 1 214 ? -13.876 -5.673 28.629 1.00 95.81 214 GLN A C 1
ATOM 1599 O O . GLN A 1 214 ? -14.630 -5.496 29.580 1.00 95.81 214 GLN A O 1
ATOM 1604 N N . SER A 1 215 ? -12.893 -4.819 28.332 1.00 95.81 215 SER A N 1
ATOM 1605 C CA . SER A 1 215 ? -12.586 -3.636 29.149 1.00 95.81 215 SER A CA 1
ATOM 1606 C C . SER A 1 215 ? -13.775 -2.674 29.249 1.00 95.81 215 SER A C 1
ATOM 1608 O O . SER A 1 215 ? -14.051 -2.135 30.319 1.00 95.81 215 SER A O 1
ATOM 1610 N N . ALA A 1 216 ? -14.507 -2.469 28.149 1.00 94.38 216 ALA A N 1
ATOM 1611 C CA . ALA A 1 216 ? -15.709 -1.639 28.137 1.00 94.38 216 ALA A CA 1
ATOM 1612 C C . ALA A 1 216 ? -16.840 -2.243 28.989 1.00 94.38 216 ALA A C 1
ATOM 1614 O O . ALA A 1 216 ? -17.496 -1.522 29.743 1.00 94.38 216 ALA A O 1
ATOM 1615 N N . TYR A 1 217 ? -17.051 -3.560 28.904 1.00 94.44 217 TYR A N 1
ATOM 1616 C CA . TYR A 1 217 ? -18.017 -4.274 29.743 1.00 94.44 217 TYR A CA 1
ATOM 1617 C C . TYR A 1 217 ? -17.649 -4.212 31.228 1.00 94.44 217 TYR A C 1
ATOM 1619 O O . TYR A 1 217 ? -18.511 -3.910 32.055 1.00 94.44 217 TYR A O 1
ATOM 1627 N N . ASP A 1 218 ? -16.384 -4.462 31.563 1.00 97.12 218 ASP A N 1
ATOM 1628 C CA . ASP A 1 218 ? -15.888 -4.434 32.938 1.00 97.12 218 ASP A CA 1
ATOM 1629 C C . ASP A 1 218 ? -16.013 -3.030 33.541 1.00 97.12 218 ASP A C 1
ATOM 1631 O O . ASP A 1 218 ? -16.464 -2.895 34.680 1.00 97.12 218 ASP A O 1
ATOM 1635 N N . HIS A 1 219 ? -15.710 -1.982 32.765 1.00 96.62 219 HIS A N 1
ATOM 1636 C CA . HIS A 1 219 ? -15.909 -0.593 33.180 1.00 96.62 219 HIS A CA 1
ATOM 1637 C C . HIS A 1 219 ? -17.382 -0.292 33.474 1.00 96.62 219 HIS A C 1
ATOM 1639 O O . HIS A 1 219 ? -17.707 0.176 34.562 1.00 96.62 219 HIS A O 1
ATOM 1645 N N . ALA A 1 220 ? -18.288 -0.601 32.541 1.00 96.00 220 ALA A N 1
ATOM 1646 C CA . ALA A 1 220 ? -19.721 -0.373 32.737 1.00 96.00 220 ALA A CA 1
ATOM 1647 C C . ALA A 1 220 ? -20.263 -1.153 33.946 1.00 96.00 220 ALA A C 1
ATOM 1649 O O . ALA A 1 220 ? -21.084 -0.651 34.713 1.00 96.00 220 ALA A O 1
ATOM 1650 N N . ARG A 1 221 ? -19.778 -2.382 34.155 1.00 97.50 221 ARG A N 1
ATOM 1651 C CA . ARG A 1 221 ? -20.134 -3.198 35.318 1.00 97.50 221 ARG A CA 1
ATOM 1652 C C . ARG A 1 221 ? -19.642 -2.575 36.623 1.00 97.50 221 ARG A C 1
ATOM 1654 O O . ARG A 1 221 ? -20.408 -2.530 37.581 1.00 97.50 221 ARG A O 1
ATOM 1661 N N . ALA A 1 222 ? -18.392 -2.123 36.673 1.00 96.50 222 ALA A N 1
ATOM 1662 C CA . ALA A 1 222 ? -17.826 -1.466 37.847 1.00 96.50 222 ALA A CA 1
ATOM 1663 C C . ALA A 1 222 ? -18.566 -0.162 38.175 1.00 96.50 222 ALA A C 1
ATOM 1665 O O . ALA A 1 222 ? -18.874 0.084 39.336 1.00 96.50 222 ALA A O 1
ATOM 1666 N N . GLU A 1 223 ? -18.922 0.624 37.158 1.00 96.88 223 GLU A N 1
ATOM 1667 C CA . GLU A 1 223 ? -19.708 1.849 37.313 1.00 96.88 223 GLU A CA 1
ATOM 1668 C C . GLU A 1 223 ? -21.093 1.565 37.914 1.00 96.88 223 GLU A C 1
ATOM 1670 O O . GLU A 1 223 ? -21.491 2.209 38.882 1.00 96.88 223 GLU A O 1
ATOM 1675 N N . MET A 1 224 ? -21.803 0.545 37.418 1.00 94.94 224 MET A N 1
ATOM 1676 C CA . MET A 1 224 ? -23.093 0.136 37.989 1.00 94.94 224 MET A CA 1
ATOM 1677 C C . MET A 1 224 ? -22.969 -0.379 39.431 1.00 94.94 224 MET A C 1
ATOM 1679 O O . MET A 1 224 ? -23.823 -0.077 40.260 1.00 94.94 224 MET A O 1
ATOM 1683 N N . LEU A 1 225 ? -21.918 -1.139 39.755 1.00 95.19 225 LEU A N 1
ATOM 1684 C CA . LEU A 1 225 ? -21.672 -1.587 41.132 1.00 95.19 225 LEU A CA 1
ATOM 1685 C C . LEU A 1 225 ? -21.348 -0.412 42.057 1.00 95.19 225 LEU A C 1
ATOM 1687 O O . LEU A 1 225 ? -21.898 -0.341 43.148 1.00 95.19 225 LEU A O 1
ATOM 1691 N N . SER A 1 226 ? -20.545 0.548 41.596 1.00 94.81 226 SER A N 1
ATOM 1692 C CA . SER A 1 226 ? -20.255 1.769 42.348 1.00 94.81 226 SER A CA 1
ATOM 1693 C C . SER A 1 226 ? -21.520 2.584 42.629 1.00 94.81 226 SER A C 1
ATOM 1695 O O . SER A 1 226 ? -21.638 3.157 43.709 1.00 94.81 226 SER A O 1
ATOM 1697 N N . GLN A 1 227 ? -22.482 2.618 41.700 1.00 94.06 227 GLN A N 1
ATOM 1698 C CA . GLN A 1 227 ? -23.785 3.246 41.943 1.00 94.06 227 GLN A CA 1
ATOM 1699 C C . GLN A 1 227 ? -24.561 2.517 43.044 1.00 94.06 227 GLN A C 1
ATOM 1701 O O . GLN A 1 227 ? -25.129 3.173 43.915 1.00 94.06 227 GLN A O 1
ATOM 1706 N N . VAL A 1 228 ? -24.564 1.181 43.042 1.00 93.69 228 VAL A N 1
ATOM 1707 C CA . VAL A 1 228 ? -25.188 0.398 44.119 1.00 93.69 228 VAL A CA 1
ATOM 1708 C C . VAL A 1 228 ? -24.503 0.685 45.452 1.00 93.69 228 VAL A C 1
ATOM 1710 O O . VAL A 1 228 ? -25.194 1.038 46.401 1.00 93.69 228 VAL A O 1
ATOM 1713 N N . ASP A 1 229 ? -23.174 0.621 45.518 1.00 90.31 229 ASP A N 1
ATOM 1714 C CA . ASP A 1 229 ? -22.417 0.894 46.746 1.00 90.31 229 ASP A CA 1
ATOM 1715 C C . ASP A 1 229 ? -22.710 2.300 47.287 1.00 90.31 229 ASP A C 1
ATOM 1717 O O . ASP A 1 229 ? -22.976 2.459 48.477 1.00 90.31 229 ASP A O 1
ATOM 1721 N N . SER A 1 230 ? -22.786 3.307 46.410 1.00 87.81 230 SER A N 1
ATOM 1722 C CA . SER A 1 230 ? -23.121 4.682 46.806 1.00 87.81 230 SER A CA 1
ATOM 1723 C C . SER A 1 230 ? -24.515 4.828 47.432 1.00 87.81 230 SER A C 1
ATOM 1725 O O . SER A 1 230 ? -24.728 5.727 48.239 1.00 87.81 230 SER A O 1
ATOM 1727 N N . GLN A 1 231 ? -25.469 3.947 47.099 1.00 87.94 231 GLN A N 1
ATOM 1728 C CA . GLN A 1 231 ? -26.792 3.935 47.738 1.00 87.94 231 GLN A CA 1
ATOM 1729 C C . GLN A 1 231 ? -26.783 3.284 49.125 1.00 87.94 231 GLN A C 1
ATOM 1731 O O . GLN A 1 231 ? -27.681 3.541 49.924 1.00 87.94 231 GLN A O 1
ATOM 1736 N N . TRP A 1 232 ? -25.797 2.432 49.406 1.00 85.12 232 TRP A N 1
ATOM 1737 C CA . TRP A 1 232 ? -25.618 1.785 50.707 1.00 85.12 232 TRP A CA 1
ATOM 1738 C C . TRP A 1 232 ? -24.689 2.581 51.628 1.00 85.12 232 TRP A C 1
ATOM 1740 O O . TRP A 1 232 ? -24.695 2.368 52.842 1.00 85.12 232 TRP A O 1
ATOM 1750 N N . GLU A 1 233 ? -23.900 3.499 51.073 1.00 81.88 233 GLU A N 1
ATOM 1751 C CA . GLU A 1 233 ? -23.015 4.368 51.831 1.00 81.88 233 GLU A CA 1
ATOM 1752 C C . GLU A 1 233 ? -23.832 5.374 52.661 1.00 81.88 233 GLU A C 1
ATOM 1754 O O . GLU A 1 233 ? -24.502 6.270 52.145 1.00 81.88 233 GLU A O 1
ATOM 1759 N N . LEU A 1 234 ? -23.789 5.214 53.988 1.00 72.88 234 LEU A N 1
ATOM 1760 C CA . LEU A 1 234 ? -24.331 6.193 54.926 1.00 72.88 234 LEU A CA 1
ATOM 1761 C C . LEU A 1 234 ? -23.535 7.489 54.773 1.00 72.88 234 LEU A C 1
ATOM 1763 O O . LEU A 1 234 ? -22.364 7.542 55.152 1.00 72.88 234 LEU A O 1
ATOM 1767 N N . GLN A 1 235 ? -24.168 8.540 54.247 1.00 65.38 235 GLN A N 1
ATOM 1768 C CA . GLN A 1 235 ? -23.533 9.852 54.235 1.00 65.38 235 GLN A CA 1
ATOM 1769 C C . GLN A 1 235 ? -23.218 10.258 55.681 1.00 65.38 235 GLN A C 1
ATOM 1771 O O . GLN A 1 235 ? -24.122 10.216 56.526 1.00 65.38 235 GLN A O 1
ATOM 1776 N N . PRO A 1 236 ? -21.961 10.627 55.999 1.00 64.94 236 PRO A N 1
ATOM 1777 C CA . PRO A 1 236 ? -21.645 11.138 57.318 1.00 64.94 236 PRO A CA 1
ATOM 1778 C C . PRO A 1 236 ? -22.548 12.348 57.595 1.00 64.94 236 PRO A C 1
ATOM 1780 O O . PRO A 1 236 ? -22.779 13.153 56.685 1.00 64.94 236 PRO A O 1
ATOM 1783 N N . PRO A 1 237 ? -23.091 12.477 58.819 1.00 60.00 237 PRO A N 1
ATOM 1784 C CA . PRO A 1 237 ? -23.893 13.631 59.187 1.00 60.00 237 PRO A CA 1
ATOM 1785 C C . PRO A 1 237 ? -23.124 14.903 58.839 1.00 60.00 237 PRO A C 1
ATOM 1787 O O . PRO A 1 237 ? -21.945 15.021 59.169 1.00 60.00 237 PRO A O 1
ATOM 1790 N N . VAL A 1 238 ? -23.778 15.837 58.151 1.00 57.25 238 VAL A N 1
ATOM 1791 C CA . VAL A 1 238 ? -23.181 17.134 57.828 1.00 57.25 238 VAL A CA 1
ATOM 1792 C C . VAL A 1 238 ? -22.787 17.798 59.147 1.00 57.25 238 VAL A C 1
ATOM 1794 O O . VAL A 1 238 ? -23.649 18.144 59.956 1.00 57.25 238 VAL A O 1
ATOM 1797 N N . GLU A 1 239 ? -21.486 17.925 59.391 1.00 55.28 239 GLU A N 1
ATOM 1798 C CA . GLU A 1 239 ? -20.966 18.505 60.623 1.00 55.28 239 GLU A CA 1
ATOM 1799 C C . GLU A 1 239 ? -21.326 19.997 60.654 1.00 55.28 239 GLU A C 1
ATOM 1801 O O . GLU A 1 239 ? -20.834 20.791 59.852 1.00 55.28 239 GLU A O 1
ATOM 1806 N N . GLY A 1 240 ? -22.279 20.357 61.522 1.00 50.38 240 GLY A N 1
ATOM 1807 C CA . GLY A 1 240 ? -22.799 21.725 61.628 1.00 50.38 240 GLY A CA 1
ATOM 1808 C C . GLY A 1 240 ? -24.244 21.883 62.113 1.00 50.38 240 GLY A C 1
ATOM 1809 O O . GLY A 1 240 ? -24.682 23.014 62.306 1.00 50.38 240 GLY A O 1
ATOM 1810 N N . LEU A 1 241 ? -24.991 20.802 62.347 1.00 51.69 241 LEU A N 1
ATOM 1811 C CA . LEU A 1 241 ? -26.293 20.870 63.018 1.00 51.69 241 LEU A CA 1
ATOM 1812 C C . LEU A 1 241 ? -26.210 20.117 64.343 1.00 51.69 241 LEU A C 1
ATOM 1814 O O . LEU A 1 241 ? -26.323 18.894 64.386 1.00 51.69 241 LEU A O 1
ATOM 1818 N N . GLU A 1 242 ? -25.987 20.858 65.429 1.00 44.28 242 GLU A N 1
ATOM 1819 C CA . GLU A 1 242 ? -26.168 20.314 66.770 1.00 44.28 242 GLU A CA 1
ATOM 1820 C C . GLU A 1 242 ? -27.605 19.786 66.911 1.00 44.28 242 GLU A C 1
ATOM 1822 O O . GLU A 1 242 ? -28.560 20.517 66.615 1.00 44.28 242 GLU A O 1
ATOM 1827 N N . PRO A 1 243 ? -27.800 18.539 67.371 1.00 44.94 243 PRO A N 1
ATOM 1828 C CA . PRO A 1 243 ? -29.127 18.054 67.680 1.00 44.94 243 PRO A CA 1
ATOM 1829 C C . PRO A 1 243 ? -29.593 18.795 68.932 1.00 44.94 243 PRO A C 1
ATOM 1831 O O . PRO A 1 243 ? -29.158 18.509 70.047 1.00 44.94 243 PRO A O 1
ATOM 1834 N N . THR A 1 244 ? -30.483 19.772 68.765 1.00 46.41 244 THR A N 1
ATOM 1835 C CA . THR A 1 244 ? -31.235 20.299 69.904 1.00 46.41 244 THR A CA 1
ATOM 1836 C C . THR A 1 244 ? -32.099 19.160 70.429 1.00 46.41 244 THR A C 1
ATOM 1838 O O . THR A 1 244 ? -33.071 18.758 69.789 1.00 46.41 244 THR A O 1
ATOM 1841 N N . LEU A 1 245 ? -31.707 18.618 71.582 1.00 45.47 245 LEU A N 1
ATOM 1842 C CA . LEU A 1 245 ? -32.463 17.631 72.345 1.00 45.47 245 LEU A CA 1
ATOM 1843 C C . LEU A 1 245 ? -33.899 18.135 72.533 1.00 45.47 245 LEU A C 1
ATOM 1845 O O . LEU A 1 245 ? -34.151 19.039 73.328 1.00 45.47 245 LEU A O 1
ATOM 1849 N N . THR A 1 246 ? -34.835 17.550 71.794 1.00 44.22 246 THR A N 1
ATOM 1850 C CA . THR A 1 246 ? -36.270 17.717 72.015 1.00 44.22 246 THR A CA 1
ATOM 1851 C C . THR A 1 246 ? -36.827 16.394 72.531 1.00 44.22 246 THR A C 1
ATOM 1853 O O . THR A 1 246 ? -36.756 15.367 71.867 1.00 44.22 246 THR A O 1
ATOM 1856 N N . ASP A 1 247 ? -37.263 16.463 73.788 1.00 37.88 247 ASP A N 1
ATOM 1857 C CA . ASP A 1 247 ? -38.190 15.618 74.550 1.00 37.88 247 ASP A CA 1
ATOM 1858 C C . ASP A 1 247 ? -38.650 14.267 73.932 1.00 37.88 247 ASP A C 1
ATOM 1860 O O . ASP A 1 247 ? -39.302 14.254 72.881 1.00 37.88 247 ASP A O 1
ATOM 1864 N N . PRO A 1 248 ? -38.411 13.113 74.597 1.00 44.41 248 PRO A N 1
ATOM 1865 C CA . PRO A 1 248 ? -38.925 11.813 74.172 1.00 44.41 248 PRO A CA 1
ATOM 1866 C C . PRO A 1 248 ? -40.421 11.694 74.508 1.00 44.41 248 PRO A C 1
ATOM 1868 O O . PRO A 1 248 ? -40.821 11.040 75.468 1.00 44.41 248 PRO A O 1
ATOM 1871 N N . GLY A 1 249 ? -41.261 12.346 73.707 1.00 41.28 249 GLY A N 1
ATOM 1872 C CA . GLY A 1 249 ? -42.714 12.341 73.904 1.00 41.28 249 GLY A CA 1
ATOM 1873 C C . GLY A 1 249 ? -43.552 12.883 72.747 1.00 41.28 249 GLY A C 1
ATOM 1874 O O . GLY A 1 249 ? -44.772 12.733 72.764 1.00 41.28 249 GLY A O 1
ATOM 1875 N N . ALA A 1 250 ? -42.943 13.464 71.711 1.00 38.59 250 ALA A N 1
ATOM 1876 C CA . ALA A 1 250 ? -43.677 13.908 70.533 1.00 38.59 250 ALA A CA 1
ATOM 1877 C C . ALA A 1 250 ? -43.778 12.762 69.519 1.00 38.59 250 ALA A C 1
ATOM 1879 O O . ALA A 1 250 ? -42.819 12.434 68.823 1.00 38.59 250 ALA A O 1
ATOM 1880 N N . GLY A 1 251 ? -44.951 12.130 69.453 1.00 36.75 251 GLY A N 1
ATOM 1881 C CA . GLY A 1 251 ? -45.274 11.191 68.389 1.00 36.75 251 GLY A CA 1
ATOM 1882 C C . GLY A 1 251 ? -44.988 11.813 67.023 1.00 36.75 251 GLY A C 1
ATOM 1883 O O . GLY A 1 251 ? -45.406 12.936 66.744 1.00 36.75 251 GLY A O 1
ATOM 1884 N N . ILE A 1 252 ? -44.285 11.067 66.172 1.00 42.81 252 ILE A N 1
ATOM 1885 C CA . ILE A 1 252 ? -44.138 11.375 64.751 1.00 42.81 252 ILE A CA 1
ATOM 1886 C C . ILE A 1 252 ? -45.517 11.174 64.116 1.00 42.81 252 ILE A C 1
ATOM 1888 O O . ILE A 1 252 ? -45.853 10.113 63.598 1.00 42.81 252 ILE A O 1
ATOM 1892 N N . ILE A 1 253 ? -46.354 12.200 64.226 1.00 44.19 253 ILE A N 1
ATOM 1893 C CA . ILE A 1 253 ? -47.520 12.410 63.382 1.00 44.19 253 ILE A CA 1
ATOM 1894 C C . ILE A 1 253 ? -47.269 13.736 62.677 1.00 44.19 253 ILE A C 1
ATOM 1896 O O . ILE A 1 253 ? -47.433 14.806 63.253 1.00 44.19 253 ILE A O 1
ATOM 1900 N N . GLY A 1 254 ? -46.838 13.640 61.424 1.00 40.41 254 GLY A N 1
ATOM 1901 C CA . GLY A 1 254 ? -46.650 14.779 60.538 1.00 40.41 254 GLY A CA 1
ATOM 1902 C C . GLY A 1 254 ? -45.640 14.432 59.462 1.00 40.41 254 GLY A C 1
ATOM 1903 O O . GLY A 1 254 ? -44.443 14.566 59.683 1.00 40.41 254 GLY A O 1
ATOM 1904 N N . GLY A 1 255 ? -46.116 13.953 58.309 1.00 47.47 255 GLY A N 1
ATOM 1905 C CA . GLY A 1 255 ? -45.285 13.901 57.112 1.00 47.47 255 GLY A CA 1
ATOM 1906 C C . GLY A 1 255 ? -44.737 15.299 56.856 1.00 47.47 255 GLY A C 1
ATOM 1907 O O . GLY A 1 255 ? -45.515 16.237 56.690 1.00 47.47 255 GLY A O 1
ATOM 1908 N N . GLU A 1 256 ? -43.416 15.443 56.903 1.00 53.84 256 GLU A N 1
ATOM 1909 C CA . GLU A 1 256 ? -42.753 16.715 56.658 1.00 53.84 256 GLU A CA 1
ATOM 1910 C C . GLU A 1 256 ? -43.074 17.125 55.217 1.00 53.84 256 GLU A C 1
ATOM 1912 O O . GLU A 1 256 ? -42.628 16.500 54.254 1.00 53.84 256 GLU A O 1
ATOM 1917 N N . VAL A 1 257 ? -43.963 18.107 55.061 1.00 63.00 257 VAL A N 1
ATOM 1918 C CA . VAL A 1 257 ? -44.365 18.605 53.747 1.00 63.00 257 VAL A CA 1
ATOM 1919 C C . VAL A 1 257 ? -43.135 19.259 53.134 1.00 63.00 257 VAL A C 1
ATOM 1921 O O . VAL A 1 257 ? -42.692 20.320 53.575 1.00 63.00 257 VAL A O 1
ATOM 1924 N N . ILE A 1 258 ? -42.553 18.608 52.129 1.00 75.06 258 ILE A N 1
ATOM 1925 C CA . ILE A 1 258 ? -41.411 19.149 51.396 1.00 75.06 258 ILE A CA 1
ATOM 1926 C C . ILE A 1 258 ? -41.884 20.426 50.706 1.00 75.06 258 ILE A C 1
ATOM 1928 O O . ILE A 1 258 ? -42.696 20.375 49.780 1.00 75.06 258 ILE A O 1
ATOM 1932 N N . SER A 1 259 ? -41.377 21.574 51.160 1.00 83.88 259 SER A N 1
ATOM 1933 C CA . SER A 1 259 ? -41.797 22.871 50.634 1.00 83.88 259 SER A CA 1
ATOM 1934 C C . SER A 1 259 ? -41.545 22.975 49.127 1.00 83.88 259 SER A C 1
ATOM 1936 O O . SER A 1 259 ? -40.514 22.529 48.611 1.00 83.88 259 SER A O 1
ATOM 1938 N N . VAL A 1 260 ? -42.463 23.625 48.407 1.00 85.62 260 VAL A N 1
ATOM 1939 C CA . VAL A 1 260 ? -42.350 23.857 46.953 1.00 85.62 260 VAL A CA 1
ATOM 1940 C C . VAL A 1 260 ? -41.035 24.552 46.600 1.00 85.62 260 VAL A C 1
ATOM 1942 O O . VAL A 1 260 ? -40.416 24.244 45.583 1.00 85.62 260 VAL A O 1
ATOM 1945 N N . ARG A 1 261 ? -40.557 25.447 47.470 1.00 86.25 261 ARG A N 1
ATOM 1946 C CA . ARG A 1 261 ? -39.268 26.122 47.302 1.00 86.25 261 ARG A CA 1
ATOM 1947 C C . ARG A 1 261 ? -38.090 25.143 47.300 1.00 86.25 261 ARG A C 1
ATOM 1949 O O . ARG A 1 261 ? -37.240 25.237 46.421 1.00 86.25 261 ARG A O 1
ATOM 1956 N N . ASN A 1 262 ? -38.068 24.176 48.220 1.00 87.19 262 ASN A N 1
ATOM 1957 C CA . ASN A 1 262 ? -37.040 23.133 48.229 1.00 87.19 262 ASN A CA 1
ATOM 1958 C C . ASN A 1 262 ? -37.099 22.266 46.966 1.00 87.19 262 ASN A C 1
ATOM 1960 O O . ASN A 1 262 ? -36.053 21.922 46.416 1.00 87.19 262 ASN A O 1
ATOM 1964 N N . LYS A 1 263 ? -38.305 21.951 46.476 1.00 89.19 263 LYS A N 1
ATOM 1965 C CA . LYS A 1 263 ? -38.478 21.204 45.221 1.00 89.19 263 LYS A CA 1
ATOM 1966 C C . LYS A 1 263 ? -37.935 21.978 44.020 1.00 89.19 263 LYS A C 1
ATOM 1968 O O . LYS A 1 263 ? -37.221 21.411 43.199 1.00 89.19 263 LYS A O 1
ATOM 1973 N N . LEU A 1 264 ? -38.215 23.278 43.938 1.00 90.38 264 LEU A N 1
ATOM 1974 C CA . LEU A 1 264 ? -37.755 24.132 42.841 1.00 90.38 264 LEU A CA 1
ATOM 1975 C C . LEU A 1 264 ? -36.231 24.166 42.700 1.00 90.38 264 LEU A C 1
ATOM 1977 O O . LEU A 1 264 ? -35.725 24.143 41.579 1.00 90.38 264 LEU A O 1
ATOM 1981 N N . ASP A 1 265 ? -35.511 24.226 43.818 1.00 90.88 265 ASP A N 1
ATOM 1982 C CA . ASP A 1 265 ? -34.052 24.346 43.812 1.00 90.88 265 ASP A CA 1
ATOM 1983 C C . ASP A 1 265 ? -33.333 23.002 43.623 1.00 90.88 265 ASP A C 1
ATOM 1985 O O . ASP A 1 265 ? -32.215 22.974 43.113 1.00 90.88 265 ASP A O 1
ATOM 1989 N N . ARG A 1 266 ? -33.962 21.887 44.014 1.00 88.38 266 ARG A N 1
ATOM 1990 C CA . ARG A 1 266 ? -33.333 20.556 44.011 1.00 88.38 266 ARG A CA 1
ATOM 1991 C C . ARG A 1 266 ? -33.718 19.669 42.832 1.00 88.38 266 ARG A C 1
ATOM 1993 O O . ARG A 1 266 ? -32.937 18.791 42.480 1.00 88.38 266 ARG A O 1
ATOM 2000 N N . ILE A 1 267 ? -34.891 19.859 42.227 1.00 92.50 267 ILE A N 1
ATOM 2001 C CA . ILE A 1 267 ? -35.292 19.072 41.056 1.00 92.50 267 ILE A CA 1
ATOM 2002 C C . ILE A 1 267 ? -34.487 19.556 39.848 1.00 92.50 267 ILE A C 1
ATOM 2004 O O . ILE A 1 267 ? -34.654 20.688 39.391 1.00 92.50 267 ILE A O 1
ATOM 2008 N N . ILE A 1 268 ? -33.619 18.689 39.329 1.00 92.75 268 ILE A N 1
ATOM 2009 C CA . ILE A 1 268 ? -32.771 18.965 38.166 1.00 92.75 268 ILE A CA 1
ATOM 2010 C C . ILE A 1 268 ? -33.444 18.401 36.918 1.00 92.75 268 ILE A C 1
ATOM 2012 O O . ILE A 1 268 ? -33.782 17.221 36.868 1.00 92.75 268 ILE A O 1
ATOM 2016 N N . ILE A 1 269 ? -33.610 19.232 35.888 1.00 92.38 269 ILE A N 1
ATOM 2017 C CA . ILE A 1 269 ? -34.107 18.790 34.585 1.00 92.38 269 ILE A CA 1
ATOM 2018 C C . ILE A 1 269 ? -32.902 18.531 33.661 1.00 92.38 269 ILE A C 1
ATOM 2020 O O . ILE A 1 269 ? -32.177 19.477 33.330 1.00 92.38 269 ILE A O 1
ATOM 2024 N N . PRO A 1 270 ? -32.687 17.284 33.187 1.00 92.31 270 PRO A N 1
ATOM 2025 C CA . PRO A 1 270 ? -31.506 16.935 32.390 1.00 92.31 270 PRO A CA 1
ATOM 2026 C C . PRO A 1 270 ? -31.412 17.695 31.064 1.00 92.31 270 PRO A C 1
ATOM 2028 O O . PRO A 1 270 ? -30.330 18.110 30.649 1.00 92.31 270 PRO A O 1
ATOM 2031 N N . LYS A 1 271 ? -32.549 17.894 30.390 1.00 93.44 271 LYS A N 1
ATOM 2032 C CA . LYS A 1 271 ? -32.618 18.582 29.099 1.00 93.44 271 LYS A CA 1
ATOM 2033 C C . LYS A 1 271 ? -33.977 19.237 28.885 1.00 93.44 271 LYS A C 1
ATOM 2035 O O . LYS A 1 271 ? -35.013 18.593 29.072 1.00 93.44 271 LYS A O 1
ATOM 2040 N N . ILE A 1 272 ? -33.932 20.481 28.423 1.00 93.25 272 ILE A N 1
ATOM 2041 C CA . ILE A 1 272 ? -35.066 21.312 28.025 1.00 93.25 272 ILE A CA 1
ATOM 2042 C C . ILE A 1 272 ? -34.781 21.819 26.619 1.00 93.25 272 ILE A C 1
ATOM 2044 O O . ILE A 1 272 ? -33.708 22.362 26.367 1.00 93.25 272 ILE A O 1
ATOM 2048 N N . ALA A 1 273 ? -35.726 21.607 25.711 1.00 93.62 273 ALA A N 1
ATOM 2049 C CA . ALA A 1 273 ? -35.677 22.116 24.351 1.00 93.62 273 ALA A CA 1
ATOM 2050 C C . ALA A 1 273 ? -37.099 22.517 23.956 1.00 93.62 273 ALA A C 1
ATOM 2052 O O . ALA A 1 273 ? -37.917 21.662 23.628 1.00 93.62 273 ALA A O 1
ATOM 2053 N N . LEU A 1 274 ? -37.379 23.809 24.073 1.00 93.88 274 LEU A N 1
ATOM 2054 C CA . LEU A 1 274 ? -38.625 24.442 23.662 1.00 93.88 274 LEU A CA 1
ATOM 2055 C C . LEU A 1 274 ? -38.361 25.201 22.361 1.00 93.88 274 LEU A C 1
ATOM 2057 O O . LEU A 1 274 ? -37.358 25.913 22.268 1.00 93.88 274 LEU A O 1
ATOM 2061 N N . ASP A 1 275 ? -39.241 25.020 21.384 1.00 93.75 275 ASP A N 1
ATOM 2062 C CA . ASP A 1 275 ? -39.187 25.647 20.062 1.00 93.75 275 ASP A CA 1
ATOM 2063 C C . ASP A 1 275 ? -40.546 26.294 19.793 1.00 93.75 275 ASP A C 1
ATOM 2065 O O . ASP A 1 275 ? -41.580 25.625 19.876 1.00 93.75 275 ASP A O 1
ATOM 2069 N N . GLN A 1 276 ? -40.544 27.610 19.583 1.00 91.31 276 GLN A N 1
ATOM 2070 C CA . GLN A 1 276 ? -41.721 28.454 19.384 1.00 91.31 276 GLN A CA 1
ATOM 2071 C C . GLN A 1 276 ? -42.856 28.163 20.377 1.00 91.31 276 GLN A C 1
ATOM 2073 O O . GLN A 1 276 ? -44.033 28.152 20.015 1.00 91.31 276 GLN A O 1
ATOM 2078 N N . SER A 1 277 ? -42.508 27.923 21.642 1.00 94.00 277 SER A N 1
ATOM 2079 C CA . SER A 1 277 ? -43.459 27.477 22.663 1.00 94.00 277 SER A CA 1
ATOM 2080 C C . SER A 1 277 ? -44.107 28.654 23.394 1.00 94.00 277 SER A C 1
ATOM 2082 O O . SER A 1 277 ? -43.543 29.751 23.484 1.00 94.00 277 SER A O 1
ATOM 2084 N N . THR A 1 278 ? -45.314 28.433 23.911 1.00 94.50 278 THR A N 1
ATOM 2085 C CA . THR A 1 278 ? -46.042 29.395 24.756 1.00 94.50 278 THR A CA 1
ATOM 2086 C C . THR A 1 278 ? -45.674 29.266 26.234 1.00 94.50 278 THR A C 1
ATOM 2088 O O . THR A 1 278 ? -45.082 28.272 26.657 1.00 94.50 278 THR A O 1
ATOM 2091 N N . LEU A 1 279 ? -46.070 30.255 27.048 1.00 92.12 279 LEU A N 1
ATOM 2092 C CA . LEU A 1 279 ? -45.952 30.166 28.507 1.00 92.12 279 LEU A CA 1
ATOM 2093 C C . LEU A 1 279 ? -46.665 28.920 29.059 1.00 92.12 279 LEU A C 1
ATOM 2095 O O . LEU A 1 279 ? -46.083 28.197 29.860 1.00 92.12 279 LEU A O 1
ATOM 2099 N N . ASP A 1 280 ? -47.901 28.666 28.628 1.00 92.19 280 ASP A N 1
ATOM 2100 C CA . ASP A 1 280 ? -48.718 27.566 29.149 1.00 92.19 280 ASP A CA 1
ATOM 2101 C C . ASP A 1 280 ? -48.111 26.196 28.784 1.00 92.19 280 ASP A C 1
ATOM 2103 O O . ASP A 1 280 ? -47.930 25.348 29.655 1.00 92.19 280 ASP A O 1
ATOM 2107 N N . GLU A 1 281 ? -47.664 26.020 27.536 1.00 93.56 281 GLU A N 1
ATOM 2108 C CA . GLU A 1 281 ? -46.980 24.795 27.083 1.00 93.56 281 GLU A CA 1
ATOM 2109 C C . GLU A 1 281 ? -45.662 24.554 27.829 1.00 93.56 281 GLU A C 1
ATOM 2111 O O . GLU A 1 281 ? -45.348 23.425 28.213 1.00 93.56 281 GLU A O 1
ATOM 2116 N N . ALA A 1 282 ? -44.888 25.615 28.067 1.00 93.12 282 ALA A N 1
ATOM 2117 C CA . ALA A 1 282 ? -43.642 25.519 28.812 1.00 93.12 282 ALA A CA 1
ATOM 2118 C C . ALA A 1 282 ? -43.885 25.115 30.276 1.00 93.12 282 ALA A C 1
ATOM 2120 O O . ALA A 1 282 ? -43.127 24.315 30.826 1.00 93.12 282 ALA A O 1
ATOM 2121 N N . LEU A 1 283 ? -44.947 25.621 30.911 1.00 93.94 283 LEU A N 1
ATOM 2122 C CA . LEU A 1 283 ? -45.314 25.249 32.280 1.00 93.94 283 LEU A CA 1
ATOM 2123 C C . LEU A 1 283 ? -45.872 23.829 32.375 1.00 93.94 283 LEU A C 1
ATOM 2125 O O . LEU A 1 283 ? -45.567 23.128 33.338 1.00 93.94 283 LEU A O 1
ATOM 2129 N N . ASP A 1 284 ? -46.630 23.374 31.380 1.00 93.44 284 ASP A N 1
ATOM 2130 C CA . ASP A 1 284 ? -47.102 21.990 31.308 1.00 93.44 284 ASP A CA 1
ATOM 2131 C C . ASP A 1 284 ? -45.935 21.012 31.132 1.00 93.44 284 ASP A C 1
ATOM 2133 O O . ASP A 1 284 ? -45.860 19.994 31.830 1.00 93.44 284 ASP A O 1
ATOM 2137 N N . PHE A 1 285 ? -44.963 21.364 30.283 1.00 93.56 285 PHE A N 1
ATOM 2138 C CA . PHE A 1 285 ? -43.711 20.625 30.163 1.00 93.56 285 PHE A CA 1
ATOM 2139 C C . PHE A 1 285 ? -42.960 20.580 31.499 1.00 93.56 285 PHE A C 1
ATOM 2141 O O . PHE A 1 285 ? -42.526 19.510 31.931 1.00 93.56 285 PHE A O 1
ATOM 2148 N N . LEU A 1 286 ? -42.842 21.712 32.201 1.00 93.25 286 LEU A N 1
ATOM 2149 C CA . LEU A 1 286 ? -42.209 21.751 33.521 1.00 93.25 286 LEU A CA 1
ATOM 2150 C C . LEU A 1 286 ? -42.970 20.928 34.562 1.00 93.25 286 LEU A C 1
ATOM 2152 O O . LEU A 1 286 ? -42.325 20.261 35.369 1.00 93.25 286 LEU A O 1
ATOM 2156 N N . ARG A 1 287 ? -44.307 20.908 34.537 1.00 93.19 287 ARG A N 1
ATOM 2157 C CA . ARG A 1 287 ? -45.115 20.081 35.444 1.00 93.19 287 ARG A CA 1
ATOM 2158 C C . ARG A 1 287 ? -44.778 18.603 35.252 1.00 93.19 287 ARG A C 1
ATOM 2160 O O . ARG A 1 287 ? -44.410 17.938 36.219 1.00 93.19 287 ARG A O 1
ATOM 2167 N N . LEU A 1 288 ? -44.779 18.125 34.006 1.00 93.44 288 LEU A N 1
ATOM 2168 C CA . LEU A 1 288 ? -44.426 16.741 33.679 1.00 93.44 288 LEU A CA 1
ATOM 2169 C C . LEU A 1 288 ? -42.989 16.407 34.105 1.00 93.44 288 LEU A C 1
ATOM 2171 O O . LEU A 1 288 ? -42.773 15.483 34.888 1.00 93.44 288 LEU A O 1
ATOM 2175 N N . ARG A 1 289 ? -42.004 17.201 33.664 1.00 92.81 289 ARG A N 1
ATOM 2176 C CA . ARG A 1 289 ? -40.587 16.932 33.957 1.00 92.81 289 ARG A CA 1
ATOM 2177 C C . ARG A 1 289 ? -40.260 17.056 35.436 1.00 92.81 289 ARG A C 1
ATOM 2179 O O . ARG A 1 289 ? -39.425 16.299 35.924 1.00 92.81 289 ARG A O 1
ATOM 2186 N N . SER A 1 290 ? -40.923 17.957 36.159 1.00 92.19 290 SER A N 1
ATOM 2187 C CA . SER A 1 290 ? -40.753 18.063 37.607 1.00 92.19 290 SER A CA 1
ATOM 2188 C C . SER A 1 290 ? -41.252 16.812 38.325 1.00 92.19 290 SER A C 1
ATOM 2190 O O . SER A 1 290 ? -40.567 16.342 39.220 1.00 92.19 290 SER A O 1
ATOM 2192 N N . SER A 1 291 ? -42.375 16.221 37.902 1.00 91.62 291 SER A N 1
ATOM 2193 C CA . SER A 1 291 ? -42.896 14.985 38.505 1.00 91.62 291 SER A CA 1
ATOM 2194 C C . SER A 1 291 ? -42.005 13.764 38.240 1.00 91.62 291 SER A C 1
ATOM 2196 O O . SER A 1 291 ? -41.793 12.953 39.140 1.00 91.62 291 SER A O 1
ATOM 2198 N N . GLU A 1 292 ? -41.420 13.666 37.038 1.00 90.38 292 GLU A N 1
ATOM 2199 C CA . GLU A 1 292 ? -40.494 12.587 36.657 1.00 90.38 292 GLU A CA 1
ATOM 2200 C C . GLU A 1 292 ? -39.173 12.649 37.436 1.00 90.38 292 GLU A C 1
ATOM 2202 O O . GLU A 1 292 ? -38.585 11.614 37.741 1.00 90.38 292 GLU A O 1
ATOM 2207 N N . ASN A 1 293 ? -38.709 13.862 37.749 1.00 90.50 293 ASN A N 1
ATOM 2208 C CA . ASN A 1 293 ? -37.410 14.108 38.379 1.00 90.50 293 ASN A CA 1
ATOM 2209 C C . ASN A 1 293 ? -37.529 14.485 39.873 1.00 90.50 293 ASN A C 1
ATOM 2211 O O . ASN A 1 293 ? -36.525 14.830 40.495 1.00 90.50 293 ASN A O 1
ATOM 2215 N N . ASP A 1 294 ? -38.726 14.402 40.470 1.00 88.06 294 ASP A N 1
ATOM 2216 C CA . ASP A 1 294 ? -38.929 14.555 41.917 1.00 88.06 294 ASP A CA 1
ATOM 2217 C C . ASP A 1 294 ? -38.599 13.238 42.634 1.00 88.06 294 ASP A C 1
ATOM 2219 O O . ASP A 1 294 ? -39.397 12.290 42.691 1.00 88.06 294 ASP A O 1
ATOM 2223 N N . GLN A 1 295 ? -37.372 13.187 43.151 1.00 84.50 295 GLN A N 1
ATOM 2224 C CA . GLN A 1 295 ? -36.867 12.117 44.014 1.00 84.50 295 GLN A CA 1
ATOM 2225 C C . GLN A 1 295 ? -37.019 12.440 45.507 1.00 84.50 295 GLN A C 1
ATOM 2227 O O . GLN A 1 295 ? -36.687 11.603 46.341 1.00 84.50 295 GLN A O 1
ATOM 2232 N N . LEU A 1 296 ? -37.481 13.647 45.852 1.00 80.12 296 LEU A N 1
ATOM 2233 C CA . LEU A 1 296 ? -37.619 14.077 47.241 1.00 80.12 296 LEU A CA 1
ATOM 2234 C C . LEU A 1 296 ? -38.943 13.591 47.830 1.00 80.12 296 LEU A C 1
ATOM 2236 O O . LEU A 1 296 ? -38.979 13.159 48.976 1.00 80.12 296 LEU A O 1
ATOM 2240 N N . GLU A 1 297 ? -40.026 13.657 47.054 1.00 79.62 297 GLU A N 1
ATOM 2241 C CA . GLU A 1 297 ? -41.350 13.212 47.489 1.00 79.62 297 GLU A CA 1
ATOM 2242 C C . GLU A 1 297 ? -41.578 11.722 47.203 1.00 79.62 297 GLU A C 1
ATOM 2244 O O . GLU A 1 297 ? -41.413 11.253 46.075 1.00 79.62 297 GLU A O 1
ATOM 2249 N N . LEU A 1 298 ? -41.998 10.976 48.226 1.00 77.06 298 LEU A N 1
ATOM 2250 C CA . LEU A 1 298 ? -42.272 9.538 48.127 1.00 77.06 298 LEU A CA 1
ATOM 2251 C C . LEU A 1 298 ? -43.726 9.252 47.730 1.00 77.06 298 LEU A C 1
ATOM 2253 O O . LEU A 1 298 ? -44.003 8.200 47.156 1.00 77.06 298 LEU A O 1
ATOM 2257 N N . ASP A 1 299 ? -44.646 10.180 48.006 1.00 79.31 299 ASP A N 1
ATOM 2258 C CA . ASP A 1 299 ? -46.059 10.059 47.657 1.00 79.31 299 ASP A CA 1
ATOM 2259 C C . ASP A 1 299 ? -46.310 10.425 46.179 1.00 79.31 299 ASP A C 1
ATOM 2261 O O . ASP A 1 299 ? -46.140 11.589 45.798 1.00 79.31 299 ASP A O 1
ATOM 2265 N N . PRO A 1 300 ? -46.769 9.478 45.334 1.00 79.00 300 PRO A N 1
ATOM 2266 C CA . PRO A 1 300 ? -47.033 9.735 43.919 1.00 79.00 300 PRO A CA 1
ATOM 2267 C C . PRO A 1 300 ? -48.007 10.891 43.661 1.00 79.00 300 PRO A C 1
ATOM 2269 O O . PRO A 1 300 ? -47.884 11.560 42.638 1.00 79.00 300 PRO A O 1
ATOM 2272 N N . ALA A 1 301 ? -48.952 11.153 44.572 1.00 80.69 301 ALA A N 1
ATOM 2273 C CA . ALA A 1 301 ? -49.942 12.219 44.409 1.00 80.69 301 ALA A CA 1
ATOM 2274 C C . ALA A 1 301 ? -49.370 13.627 44.654 1.00 80.69 301 ALA A C 1
ATOM 2276 O O . ALA A 1 301 ? -49.979 14.616 44.248 1.00 80.69 301 ALA A O 1
ATOM 2277 N N . ARG A 1 302 ? -48.211 13.730 45.315 1.00 81.81 302 ARG A N 1
ATOM 2278 C CA . ARG A 1 302 ? -47.564 15.002 45.684 1.00 81.81 302 ARG A CA 1
ATOM 2279 C C . ARG A 1 302 ? -46.269 15.267 44.914 1.00 81.81 302 ARG A C 1
ATOM 2281 O O . ARG A 1 302 ? -45.600 16.268 45.181 1.00 81.81 302 ARG A O 1
ATOM 2288 N N . LYS A 1 303 ? -45.906 14.390 43.973 1.00 86.69 303 LYS A N 1
ATOM 2289 C CA . LYS A 1 303 ? -44.693 14.521 43.158 1.00 86.69 303 LYS A CA 1
ATOM 2290 C C . LYS A 1 303 ? -44.744 15.713 42.211 1.00 86.69 303 LYS A C 1
ATOM 2292 O O . LYS A 1 303 ? -45.750 15.973 41.556 1.00 86.69 303 LYS A O 1
ATOM 2297 N N . GLY A 1 304 ? -43.596 16.366 42.075 1.00 88.00 304 GLY A N 1
ATOM 2298 C CA . GLY A 1 304 ? -43.407 17.500 41.186 1.00 88.00 304 GLY A CA 1
ATOM 2299 C C . GLY A 1 304 ? -43.920 18.806 41.780 1.00 88.00 304 GLY A C 1
ATOM 2300 O O . GLY A 1 304 ? -44.101 18.950 42.992 1.00 88.00 304 GLY A O 1
ATOM 2301 N N . ILE A 1 305 ? -44.090 19.791 40.902 1.00 91.00 305 ILE A N 1
ATOM 2302 C CA . ILE A 1 305 ? -44.479 21.152 41.262 1.00 91.00 305 ILE A CA 1
ATOM 2303 C C . ILE A 1 305 ? -45.689 21.554 40.428 1.00 91.00 305 ILE A C 1
ATOM 2305 O O . ILE A 1 305 ? -45.694 21.422 39.203 1.00 91.00 305 ILE A O 1
ATOM 2309 N N . ASN A 1 306 ? -46.706 22.091 41.096 1.00 91.31 306 ASN A N 1
ATOM 2310 C CA . ASN A 1 306 ? -47.870 22.652 40.430 1.00 91.31 306 ASN A CA 1
ATOM 2311 C C . ASN A 1 306 ? -47.635 24.123 40.076 1.00 91.31 306 ASN A C 1
ATOM 2313 O O . ASN A 1 306 ? -47.081 24.882 40.867 1.00 91.31 306 ASN A O 1
ATOM 2317 N N . PHE A 1 307 ? -48.095 24.527 38.893 1.00 92.81 307 PHE A N 1
ATOM 2318 C CA . PHE A 1 307 ? -48.002 25.898 38.394 1.00 92.81 307 PHE A CA 1
ATOM 2319 C C . PHE A 1 307 ? -49.401 26.470 38.197 1.00 92.81 307 PHE A C 1
ATOM 2321 O O . PHE A 1 307 ? -50.199 25.882 37.462 1.00 92.81 307 PHE A O 1
ATOM 2328 N N . ASN A 1 308 ? -49.659 27.619 38.821 1.00 90.81 308 ASN A N 1
ATOM 2329 C CA . ASN A 1 308 ? -50.889 28.390 38.705 1.00 90.81 308 ASN A CA 1
ATOM 2330 C C . ASN A 1 308 ? -50.588 29.718 38.006 1.00 90.81 308 ASN A C 1
ATOM 2332 O O . ASN A 1 308 ? -49.786 30.524 38.477 1.00 90.81 308 ASN A O 1
ATOM 2336 N N . VAL A 1 309 ? -51.252 29.959 36.880 1.00 89.81 309 VAL A N 1
ATOM 2337 C CA . VAL A 1 309 ? -51.056 31.160 36.064 1.00 89.81 309 VAL A CA 1
ATOM 2338 C C . VAL A 1 309 ? -52.172 32.158 36.365 1.00 89.81 309 VAL A C 1
ATOM 2340 O O . VAL A 1 309 ? -53.327 31.929 36.012 1.00 89.81 309 VAL A O 1
ATOM 2343 N N . ASN A 1 310 ? -51.836 33.277 37.010 1.00 87.38 310 ASN A N 1
ATOM 2344 C CA . ASN A 1 310 ? -52.772 34.356 37.321 1.00 87.38 310 ASN A CA 1
ATOM 2345 C C . ASN A 1 310 ? -52.374 35.638 36.579 1.00 87.38 310 ASN A C 1
ATOM 2347 O O . ASN A 1 310 ? -51.645 36.481 37.098 1.00 87.38 310 ASN A O 1
ATOM 2351 N N . LEU A 1 311 ? -52.871 35.787 35.350 1.00 82.75 311 LEU A N 1
ATOM 2352 C CA . LEU A 1 311 ? -52.597 36.949 34.493 1.00 82.75 311 LEU A CA 1
ATOM 2353 C C . LEU A 1 311 ? -53.662 38.059 34.609 1.00 82.75 311 LEU A C 1
ATOM 2355 O O . LEU A 1 311 ? -53.625 39.027 33.851 1.00 82.75 311 LEU A O 1
ATOM 2359 N N . GLY A 1 312 ? -54.609 37.936 35.547 1.00 78.56 312 GLY A N 1
ATOM 2360 C CA . GLY A 1 312 ? -55.780 38.811 35.657 1.00 78.56 312 GLY A CA 1
ATOM 2361 C C . GLY A 1 312 ? -56.942 38.382 34.751 1.00 78.56 312 GLY A C 1
ATOM 2362 O O . GLY A 1 312 ? -57.040 37.223 34.344 1.00 78.56 312 GLY A O 1
ATOM 2363 N N . ALA A 1 313 ? -57.861 39.309 34.453 1.00 75.25 313 ALA A N 1
ATOM 2364 C CA . ALA A 1 313 ? -59.007 39.030 33.586 1.00 75.25 313 ALA A CA 1
ATOM 2365 C C . ALA A 1 313 ? -58.540 38.550 32.201 1.00 75.25 313 ALA A C 1
ATOM 2367 O O . ALA A 1 313 ? -57.627 39.125 31.617 1.00 75.25 313 ALA A O 1
ATOM 2368 N N . SER A 1 314 ? -59.176 37.511 31.648 1.00 68.12 314 SER A N 1
ATOM 2369 C CA . SER A 1 314 ? -58.712 36.881 30.397 1.00 68.12 314 SER A CA 1
ATOM 2370 C C . SER A 1 314 ? -58.723 37.808 29.174 1.00 68.12 314 SER A C 1
ATOM 2372 O O . SER A 1 314 ? -58.062 37.504 28.188 1.00 68.12 314 SER A O 1
ATOM 2374 N N . ASN A 1 315 ? -59.451 38.926 29.240 1.00 71.75 315 ASN A N 1
ATOM 2375 C CA . ASN A 1 315 ? -59.508 39.977 28.224 1.00 71.75 315 ASN A CA 1
ATOM 2376 C C . ASN A 1 315 ? -58.602 41.184 28.536 1.00 71.75 315 ASN A C 1
ATOM 2378 O O . ASN A 1 315 ? -58.695 42.197 27.843 1.00 71.75 315 ASN A O 1
ATOM 2382 N N . SER A 1 316 ? -57.754 41.116 29.570 1.00 80.25 316 SER A N 1
ATOM 2383 C CA . SER A 1 316 ? -56.806 42.191 29.847 1.00 80.25 316 SER A CA 1
ATOM 2384 C C . SER A 1 316 ? -55.749 42.263 28.730 1.00 80.25 316 SER A C 1
ATOM 2386 O O . SER A 1 316 ? -55.302 41.225 28.209 1.00 80.25 316 SER A O 1
ATOM 2388 N N . PRO A 1 317 ? -55.331 43.477 28.326 1.00 78.38 317 PRO A N 1
ATOM 2389 C CA . PRO A 1 317 ? -54.252 43.652 27.358 1.00 78.38 317 PRO A CA 1
ATOM 2390 C C . PRO A 1 317 ? -52.940 42.990 27.803 1.00 78.38 317 PRO A C 1
ATOM 2392 O O . PRO A 1 317 ? -52.163 42.537 26.960 1.00 78.38 317 PRO A O 1
ATOM 2395 N N . GLU A 1 318 ? -52.683 42.902 29.112 1.00 79.25 318 GLU A N 1
ATOM 2396 C CA . GLU A 1 318 ? -51.501 42.247 29.674 1.00 79.25 318 GLU A CA 1
ATOM 2397 C C . GLU A 1 318 ? -51.570 40.718 29.553 1.00 79.25 318 GLU A C 1
ATOM 2399 O O . GLU A 1 318 ? -50.615 40.110 29.068 1.00 79.25 318 GLU A O 1
ATOM 2404 N N . ALA A 1 319 ? -52.697 40.089 29.911 1.00 81.69 319 ALA A N 1
ATOM 2405 C CA . ALA A 1 319 ? -52.857 38.634 29.817 1.00 81.69 319 ALA A CA 1
ATOM 2406 C C . ALA A 1 319 ? -52.771 38.145 28.368 1.00 81.69 319 ALA A C 1
ATOM 2408 O O . ALA A 1 319 ? -52.118 37.141 28.078 1.00 81.69 319 ALA A O 1
ATOM 2409 N N . THR A 1 320 ? -53.392 38.891 27.450 1.00 82.75 320 THR A N 1
ATOM 2410 C CA . THR A 1 320 ? -53.356 38.589 26.013 1.00 82.75 320 THR A CA 1
ATOM 2411 C C . THR A 1 320 ? -51.934 38.691 25.468 1.00 82.75 320 THR A C 1
ATOM 2413 O O . THR A 1 320 ? -51.503 37.845 24.687 1.00 82.75 320 THR A O 1
ATOM 2416 N N . ARG A 1 321 ? -51.169 39.697 25.911 1.00 84.88 321 ARG A N 1
ATOM 2417 C CA . ARG A 1 321 ? -49.768 39.862 25.514 1.00 84.88 321 ARG A CA 1
ATOM 2418 C C . ARG A 1 321 ? -48.923 38.678 25.964 1.00 84.88 321 ARG A C 1
ATOM 2420 O O . ARG A 1 321 ? -48.255 38.090 25.127 1.00 84.88 321 ARG A O 1
ATOM 2427 N N . VAL A 1 322 ? -48.980 38.319 27.248 1.00 86.56 322 VAL A N 1
ATOM 2428 C CA . VAL A 1 322 ? -48.157 37.241 27.823 1.00 86.56 322 VAL A CA 1
ATOM 2429 C C . VAL A 1 322 ? -48.443 35.892 27.151 1.00 86.56 322 VAL A C 1
ATOM 2431 O O . VAL A 1 322 ? -47.505 35.197 26.771 1.00 86.56 322 VAL A O 1
ATOM 2434 N N . ARG A 1 323 ? -49.718 35.545 26.922 1.00 87.19 323 ARG A N 1
ATOM 2435 C CA . ARG A 1 323 ? -50.113 34.284 26.258 1.00 87.19 323 ARG A CA 1
ATOM 2436 C C . ARG A 1 323 ? -49.696 34.200 24.784 1.00 87.19 323 ARG A C 1
ATOM 2438 O O . ARG A 1 323 ? -49.503 33.109 24.246 1.00 87.19 323 ARG A O 1
ATOM 2445 N N . ASN A 1 324 ? -49.542 35.345 24.121 1.00 88.88 324 ASN A N 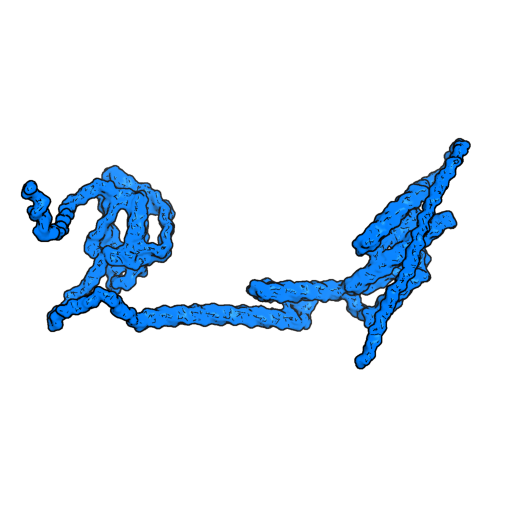1
ATOM 2446 C CA . ASN A 1 324 ? -49.144 35.410 22.716 1.00 88.88 324 ASN A CA 1
ATOM 2447 C C . ASN A 1 324 ? -47.623 35.445 22.509 1.00 88.88 324 ASN A C 1
ATOM 2449 O O . ASN A 1 324 ? -47.176 35.339 21.368 1.00 88.88 324 ASN A O 1
ATOM 2453 N N . ILE A 1 325 ? -46.819 35.556 23.572 1.00 91.06 325 ILE A N 1
ATOM 2454 C CA . ILE A 1 325 ? -45.361 35.441 23.456 1.00 91.06 325 ILE A CA 1
ATOM 2455 C C . ILE A 1 325 ? -45.015 34.011 23.023 1.00 91.06 325 ILE A C 1
ATOM 2457 O O . ILE A 1 325 ? -45.587 33.032 23.511 1.00 91.06 325 ILE A O 1
ATOM 2461 N N . ARG A 1 326 ? -44.095 33.910 22.066 1.00 92.88 326 ARG A N 1
ATOM 2462 C CA . ARG A 1 326 ? -43.462 32.667 21.624 1.00 92.88 326 ARG A CA 1
ATOM 2463 C C . ARG A 1 326 ? -41.970 32.805 21.851 1.00 92.88 326 ARG A C 1
ATOM 2465 O O . ARG A 1 326 ? -41.416 33.876 21.594 1.00 92.88 326 ARG A O 1
ATOM 2472 N N . PHE A 1 327 ? -41.344 31.761 22.368 1.00 93.25 327 PHE A N 1
ATOM 2473 C CA . PHE A 1 327 ? -39.921 31.774 22.669 1.00 93.25 327 PHE A CA 1
ATOM 2474 C C . PHE A 1 327 ? -39.296 30.400 22.467 1.00 93.25 327 PHE A C 1
ATOM 2476 O O . PHE A 1 327 ? -39.967 29.370 22.560 1.00 93.25 327 PHE A O 1
ATOM 2483 N N . ASP A 1 328 ? -37.985 30.427 22.259 1.00 93.62 328 ASP A N 1
ATOM 2484 C CA . ASP A 1 328 ? -37.145 29.243 22.175 1.00 93.62 328 ASP A CA 1
ATOM 2485 C C . ASP A 1 328 ? -36.281 29.190 23.436 1.00 93.62 328 ASP A C 1
ATOM 2487 O O . ASP A 1 328 ? -35.723 30.205 23.866 1.00 93.62 328 ASP A O 1
ATOM 2491 N N . LEU A 1 329 ? -36.171 28.014 24.052 1.00 92.94 329 LEU A N 1
ATOM 2492 C CA . LEU A 1 329 ? -35.368 27.833 25.260 1.00 92.94 329 LEU A CA 1
ATOM 2493 C C . LEU A 1 329 ? -34.673 26.478 25.238 1.00 92.94 329 LEU A C 1
ATOM 2495 O O . LEU A 1 329 ? -35.320 25.431 25.205 1.00 92.94 329 LEU A O 1
ATOM 2499 N N . GLN A 1 330 ? -33.343 26.502 25.308 1.00 94.06 330 GLN A N 1
ATOM 2500 C CA . GLN A 1 330 ? -32.517 25.303 25.377 1.00 94.06 330 GLN A CA 1
ATOM 2501 C C . GLN A 1 330 ? -31.623 25.360 26.608 1.00 94.06 330 GLN A C 1
ATOM 2503 O O . GLN A 1 330 ? -30.755 26.222 26.714 1.00 94.06 330 GLN A O 1
ATOM 2508 N N . LEU A 1 331 ? -31.848 24.441 27.545 1.00 92.69 331 LEU A N 1
ATOM 2509 C CA . LEU A 1 331 ? -31.083 24.335 28.785 1.00 92.69 331 LEU A CA 1
ATOM 2510 C C . LEU A 1 331 ? -30.761 22.867 29.067 1.00 92.69 331 LEU A C 1
ATOM 2512 O O . LEU A 1 331 ? -31.543 21.967 28.750 1.00 92.69 331 LEU A O 1
ATOM 2516 N N . THR A 1 332 ? -29.616 22.620 29.693 1.00 94.38 332 THR A N 1
ATOM 2517 C CA . THR A 1 332 ? -29.153 21.274 30.052 1.00 94.38 332 THR A CA 1
ATOM 2518 C C . THR A 1 332 ? -28.705 21.242 31.499 1.00 94.38 332 THR A C 1
ATOM 2520 O O . THR A 1 332 ? -27.911 22.087 31.906 1.00 94.38 332 THR A O 1
ATOM 2523 N N . ASN A 1 333 ? -29.174 20.236 32.236 1.00 93.31 333 ASN A N 1
ATOM 2524 C CA . ASN A 1 333 ? -28.801 19.961 33.620 1.00 93.31 333 ASN A CA 1
ATOM 2525 C C . ASN A 1 333 ? -28.992 21.166 34.562 1.00 93.31 333 ASN A C 1
ATOM 2527 O O . ASN A 1 333 ? -28.061 21.598 35.239 1.00 93.31 333 ASN A O 1
ATOM 2531 N N . VAL A 1 334 ? -30.202 21.732 34.573 1.00 93.12 334 VAL A N 1
ATOM 2532 C CA . VAL A 1 334 ? -30.540 22.943 35.344 1.00 93.12 334 VAL A CA 1
ATOM 2533 C C . VAL A 1 334 ? -31.668 22.683 36.349 1.00 93.12 334 VAL A C 1
ATOM 2535 O O . VAL A 1 334 ? -32.583 21.916 36.038 1.00 93.12 334 VAL A O 1
ATOM 2538 N N . PRO A 1 335 ? -31.651 23.327 37.533 1.00 95.00 335 PRO A N 1
ATOM 2539 C CA . PRO A 1 335 ? -32.749 23.229 38.490 1.00 95.00 335 PRO A CA 1
ATOM 2540 C C . PRO A 1 335 ? -33.992 23.982 37.999 1.00 95.00 335 PRO A C 1
ATOM 2542 O O . PRO A 1 335 ? -33.875 24.996 37.301 1.00 95.00 335 PRO A O 1
ATOM 2545 N N . VAL A 1 336 ? -35.188 23.529 38.395 1.00 93.88 336 VAL A N 1
ATOM 2546 C CA . VAL A 1 336 ? -36.470 24.142 37.979 1.00 93.88 336 VAL A CA 1
ATOM 2547 C C . VAL A 1 336 ? -36.530 25.633 38.332 1.00 93.88 336 VAL A C 1
ATOM 2549 O O . VAL A 1 336 ? -37.028 26.429 37.536 1.00 93.88 336 VAL A O 1
ATOM 2552 N N . SER A 1 337 ? -35.970 26.044 39.474 1.00 93.38 337 SER A N 1
ATOM 2553 C CA . SER A 1 337 ? -35.915 27.453 39.884 1.00 93.38 337 SER A CA 1
ATOM 2554 C C . SER A 1 337 ? -35.176 28.338 38.882 1.00 93.38 337 SER A C 1
ATOM 2556 O O . SER A 1 337 ? -35.599 29.465 38.621 1.00 93.38 337 SER A O 1
ATOM 2558 N N . GLN A 1 338 ? -34.104 27.829 38.273 1.00 93.44 338 GLN A N 1
ATOM 2559 C CA . GLN A 1 338 ? -33.343 28.554 37.260 1.00 93.44 338 GLN A CA 1
ATOM 2560 C C . GLN A 1 338 ? -34.100 28.612 35.931 1.00 93.44 338 GLN A C 1
ATOM 2562 O O . GLN A 1 338 ? -34.088 29.643 35.261 1.00 93.44 338 GLN A O 1
ATOM 2567 N N . VAL A 1 339 ? -34.814 27.544 35.573 1.00 93.12 339 VAL A N 1
ATOM 2568 C CA . VAL A 1 339 ? -35.656 27.528 34.369 1.00 93.12 339 VAL A CA 1
ATOM 2569 C C . VAL A 1 339 ? -36.792 28.540 34.481 1.00 93.12 339 VAL A C 1
ATOM 2571 O O . VAL A 1 339 ? -37.026 29.295 33.540 1.00 93.12 339 VAL A O 1
ATOM 2574 N N . LEU A 1 340 ? -37.458 28.607 35.639 1.00 93.19 340 LEU A N 1
ATOM 2575 C CA . LEU A 1 340 ? -38.510 29.592 35.887 1.00 93.19 340 LEU A CA 1
ATOM 2576 C C . LEU A 1 340 ? -37.996 31.025 35.779 1.00 93.19 340 LEU A C 1
ATOM 2578 O O . LEU A 1 340 ? -38.689 31.862 35.210 1.00 93.19 340 LEU A O 1
ATOM 2582 N N . LYS A 1 341 ? -36.788 31.324 36.270 1.00 92.12 341 LYS A N 1
ATOM 2583 C CA . LYS A 1 341 ? -36.191 32.658 36.096 1.00 92.12 341 LYS A CA 1
ATOM 2584 C C . LYS A 1 341 ? -36.084 33.027 34.617 1.00 92.12 341 LYS A C 1
ATOM 2586 O O . LYS A 1 341 ? -36.635 34.045 34.219 1.00 92.12 341 LYS A O 1
ATOM 2591 N N . TYR A 1 342 ? -35.488 32.165 33.792 1.00 93.31 342 TYR A N 1
ATOM 2592 C CA . TYR A 1 342 ? -35.370 32.429 32.354 1.00 93.31 342 TYR A CA 1
ATOM 2593 C C . TYR A 1 342 ? -36.729 32.554 31.663 1.00 93.31 342 TYR A C 1
ATOM 2595 O O . TYR A 1 342 ? -36.948 33.467 30.872 1.00 93.31 342 TYR A O 1
ATOM 2603 N N . LEU A 1 343 ? -37.667 31.669 31.996 1.00 91.69 343 LEU A N 1
ATOM 2604 C CA . LEU A 1 343 ? -39.011 31.685 31.433 1.00 91.69 343 LEU A CA 1
ATOM 2605 C C . LEU A 1 343 ? -39.747 32.985 31.796 1.00 91.69 343 LEU A C 1
ATOM 2607 O O . LEU A 1 343 ? -40.271 33.654 30.910 1.00 91.69 343 LEU A O 1
ATOM 2611 N N . THR A 1 344 ? -39.707 33.404 33.062 1.00 90.31 344 THR A N 1
ATOM 2612 C CA . THR A 1 344 ? -40.343 34.651 33.519 1.00 90.31 344 THR A CA 1
ATOM 2613 C C . THR A 1 344 ? -39.693 35.918 32.945 1.00 90.31 344 THR A C 1
ATOM 2615 O O . THR A 1 344 ? -40.396 36.880 32.624 1.00 90.31 344 THR A O 1
ATOM 2618 N N . GLU A 1 345 ? -38.378 35.913 32.703 1.00 91.06 345 GLU A N 1
ATOM 2619 C CA . GLU A 1 345 ? -37.663 37.000 32.014 1.00 91.06 345 GLU A CA 1
ATOM 2620 C C . GLU A 1 345 ? -38.081 37.154 30.542 1.00 91.06 345 GLU A C 1
ATOM 2622 O O . GLU A 1 345 ? -38.230 38.287 30.052 1.00 91.06 345 GLU A O 1
ATOM 2627 N N . LEU A 1 346 ? -38.290 36.027 29.850 1.00 90.94 346 LEU A N 1
ATOM 2628 C CA . LEU A 1 346 ? -38.745 35.971 28.459 1.00 90.94 346 LEU A CA 1
ATOM 2629 C C . LEU A 1 346 ? -40.210 36.399 28.330 1.00 90.94 346 LEU A C 1
ATOM 2631 O O . LEU A 1 346 ? -40.544 37.202 27.458 1.00 90.94 346 LEU A O 1
ATOM 2635 N N . THR A 1 347 ? -41.079 35.933 29.230 1.00 89.75 347 THR A N 1
ATOM 2636 C CA . THR A 1 347 ? -42.525 36.208 29.177 1.00 89.75 347 THR A CA 1
ATOM 2637 C C . THR A 1 347 ? -42.942 37.493 29.887 1.00 89.75 347 THR A C 1
ATOM 2639 O O . THR A 1 347 ? -44.122 37.839 29.882 1.00 89.75 347 THR A O 1
ATOM 2642 N N . LYS A 1 348 ? -41.990 38.220 30.487 1.00 89.19 348 LYS A N 1
ATOM 2643 C CA . LYS A 1 348 ? -42.234 39.429 31.292 1.00 89.19 348 LYS A CA 1
ATOM 2644 C C . LYS A 1 348 ? -43.236 39.194 32.429 1.00 89.19 348 LYS A C 1
ATOM 2646 O O . LYS A 1 348 ? -44.113 40.016 32.698 1.00 89.19 348 LYS A O 1
ATOM 2651 N N . THR A 1 349 ? -43.076 38.072 33.117 1.00 90.62 349 THR A N 1
ATOM 2652 C CA . THR A 1 349 ? -43.845 37.692 34.306 1.00 90.62 349 THR A CA 1
ATOM 2653 C C . THR A 1 349 ? -42.933 37.628 35.534 1.00 90.62 349 THR A C 1
ATOM 2655 O O . THR A 1 349 ? -41.719 37.790 35.442 1.00 90.62 349 THR A O 1
ATOM 2658 N N . SER A 1 350 ? -43.520 37.454 36.710 1.00 89.31 350 SER A N 1
ATOM 2659 C CA . SER A 1 350 ? -42.850 37.153 37.971 1.00 89.31 350 SER A CA 1
ATOM 2660 C C . SER A 1 350 ? -43.491 35.920 38.591 1.00 89.31 350 SER A C 1
ATOM 2662 O O . SER A 1 350 ? -44.649 35.619 38.304 1.00 89.31 350 SER A O 1
ATOM 2664 N N . PHE A 1 351 ? -42.763 35.213 39.451 1.00 90.56 351 PHE A N 1
ATOM 2665 C CA . PHE A 1 351 ? -43.309 34.073 40.177 1.00 90.56 351 PHE A CA 1
ATOM 2666 C C . PHE A 1 351 ? -43.171 34.251 41.690 1.00 90.56 351 PHE A C 1
ATOM 2668 O O . PHE A 1 351 ? -42.215 34.853 42.181 1.00 90.56 351 PHE A O 1
ATOM 2675 N N . THR A 1 352 ? -44.132 33.700 42.422 1.00 88.69 352 THR A N 1
ATOM 2676 C CA . THR A 1 352 ? -44.126 33.549 43.881 1.00 88.69 352 THR A CA 1
ATOM 2677 C C . THR A 1 352 ? -44.418 32.091 44.230 1.00 88.69 352 THR A C 1
ATOM 2679 O O . THR A 1 352 ? -44.913 31.331 43.397 1.00 88.69 352 THR A O 1
ATOM 2682 N N . THR A 1 353 ? -44.041 31.668 45.432 1.00 86.69 353 THR A N 1
ATOM 2683 C CA . THR A 1 353 ? -44.226 30.289 45.903 1.00 86.69 353 THR A CA 1
ATOM 2684 C C . THR A 1 353 ? -45.229 30.275 47.041 1.00 86.69 353 THR A C 1
ATOM 2686 O O . THR A 1 353 ? -45.021 30.992 48.017 1.00 86.69 353 THR A O 1
ATOM 2689 N N . ASP A 1 354 ? -46.253 29.443 46.910 1.00 82.69 354 ASP A N 1
ATOM 2690 C CA . ASP A 1 354 ? -47.179 29.058 47.974 1.00 82.69 354 ASP A CA 1
ATOM 2691 C C . ASP A 1 354 ? -46.780 27.674 48.530 1.00 82.69 354 ASP A C 1
ATOM 2693 O O . ASP A 1 354 ? -45.837 27.043 48.037 1.00 82.69 354 ASP A O 1
ATOM 2697 N N . ASP A 1 355 ? -47.509 27.178 49.525 1.00 79.00 355 ASP A N 1
ATOM 2698 C CA . ASP A 1 355 ? -47.258 25.888 50.174 1.00 79.00 355 ASP A CA 1
ATOM 2699 C C . ASP A 1 355 ? -47.389 24.696 49.208 1.00 79.00 355 ASP A C 1
ATOM 2701 O O . ASP A 1 355 ? -46.730 23.672 49.397 1.00 79.00 355 ASP A O 1
ATOM 2705 N N . PHE A 1 356 ? -48.189 24.832 48.139 1.00 81.56 356 PHE A N 1
ATOM 2706 C CA . PHE A 1 356 ? -48.506 23.734 47.208 1.00 81.56 356 PHE A CA 1
ATOM 2707 C C . PHE A 1 356 ? -48.244 24.030 45.726 1.00 81.56 356 PHE A C 1
ATOM 2709 O O . PHE A 1 356 ? -48.259 23.107 44.905 1.00 81.56 356 PHE A O 1
ATOM 2716 N N . ALA A 1 357 ? -48.025 25.292 45.352 1.00 88.50 357 ALA A N 1
ATOM 2717 C CA . ALA A 1 357 ? -47.875 25.678 43.955 1.00 88.50 357 ALA A CA 1
ATOM 2718 C C . ALA A 1 357 ? -46.989 26.911 43.765 1.00 88.50 357 ALA A C 1
ATOM 2720 O O . ALA A 1 357 ? -46.767 27.718 44.665 1.00 88.50 357 ALA A O 1
ATOM 2721 N N . VAL A 1 358 ? -46.512 27.075 42.537 1.00 90.62 358 VAL A N 1
ATOM 2722 C CA . VAL A 1 358 ? -45.891 28.304 42.055 1.00 90.62 358 VAL A CA 1
ATOM 2723 C C . VAL A 1 358 ? -46.954 29.148 41.374 1.00 90.62 358 VAL A C 1
ATOM 2725 O O . VAL A 1 358 ? -47.622 28.683 40.451 1.00 90.62 358 VAL A O 1
ATOM 2728 N N . ILE A 1 359 ? -47.088 30.396 41.806 1.00 90.75 359 ILE A N 1
ATOM 2729 C CA . ILE A 1 359 ? -48.041 31.353 41.252 1.00 90.75 359 ILE A CA 1
ATOM 2730 C C . ILE A 1 359 ? -47.285 32.313 40.337 1.00 90.75 359 ILE A C 1
ATOM 2732 O O . ILE A 1 359 ? -46.334 32.966 40.767 1.00 90.75 359 ILE A O 1
ATOM 2736 N N . ILE A 1 360 ? -47.712 32.411 39.079 1.00 90.81 360 ILE A N 1
ATOM 2737 C CA . ILE A 1 360 ? -47.102 33.272 38.060 1.00 90.81 360 ILE A CA 1
ATOM 2738 C C . ILE A 1 360 ? -48.022 34.456 37.780 1.00 90.81 360 ILE A C 1
ATOM 2740 O O . ILE A 1 360 ? -49.192 34.274 37.444 1.00 90.81 360 ILE A O 1
ATOM 2744 N N . THR A 1 361 ? -47.474 35.662 37.888 1.00 88.81 361 THR A N 1
ATOM 2745 C CA . THR A 1 361 ? -48.173 36.942 37.719 1.00 88.81 361 THR A CA 1
ATOM 2746 C C . THR A 1 361 ? -47.452 37.835 36.704 1.00 88.81 361 THR A C 1
ATOM 2748 O O . THR A 1 361 ? -46.250 37.678 36.492 1.00 88.81 361 THR A O 1
ATOM 2751 N N . PRO A 1 362 ? -48.129 38.780 36.034 1.00 84.62 362 PRO A N 1
ATOM 2752 C CA . PRO A 1 362 ? -47.471 39.741 35.149 1.00 84.62 362 PRO A CA 1
ATOM 2753 C C . PRO A 1 362 ? -46.522 40.675 35.916 1.00 84.62 362 PRO A C 1
ATOM 2755 O O . PRO A 1 362 ? -46.834 41.112 37.025 1.00 84.62 362 PRO A O 1
ATOM 2758 N N . LEU A 1 363 ? -45.382 41.045 35.318 1.00 77.62 363 LEU A N 1
ATOM 2759 C CA . LEU A 1 363 ? -44.493 42.048 35.917 1.00 77.62 363 LEU A CA 1
ATOM 2760 C C . LEU A 1 363 ? -45.231 43.383 36.078 1.00 77.62 363 LEU A C 1
ATOM 2762 O O . LEU A 1 363 ? -45.778 43.919 35.116 1.00 77.62 363 LEU A O 1
ATOM 2766 N N . GLY A 1 364 ? -45.214 43.933 37.293 1.00 65.25 364 GLY A N 1
ATOM 2767 C CA . GLY A 1 364 ? -45.852 45.213 37.614 1.00 65.25 364 GLY A CA 1
ATOM 2768 C C . GLY A 1 364 ? -47.286 45.113 38.142 1.00 65.25 364 GLY A C 1
ATOM 2769 O O . GLY A 1 364 ? -47.850 46.143 38.506 1.00 65.25 364 GLY A O 1
ATOM 2770 N N . SER A 1 365 ? -47.874 43.914 38.256 1.00 60.88 365 SER A N 1
ATOM 2771 C CA . SER A 1 365 ? -49.135 43.751 38.987 1.00 60.88 365 SER A CA 1
ATOM 2772 C C . SER A 1 365 ? -48.885 43.895 40.493 1.00 60.88 365 SER A C 1
ATOM 2774 O O . SER A 1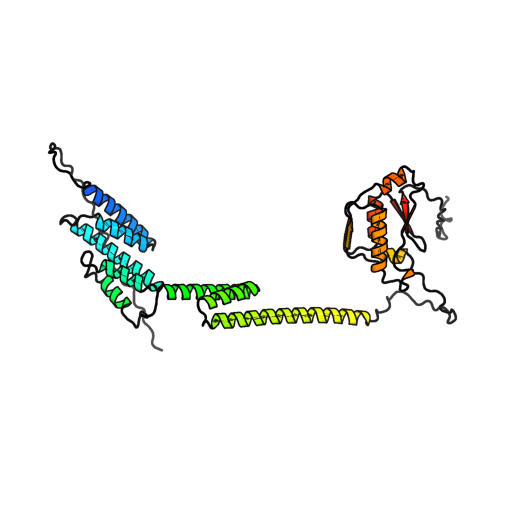 365 ? -48.165 43.083 41.076 1.00 60.88 365 SER A O 1
ATOM 2776 N N . SER A 1 366 ? -49.467 44.905 41.142 1.00 52.09 366 SER A N 1
ATOM 2777 C CA . SER A 1 366 ? -49.484 44.986 42.604 1.00 52.09 366 SER A CA 1
ATOM 2778 C C . SER A 1 366 ? -50.372 43.865 43.147 1.00 52.09 366 SER A C 1
ATOM 2780 O O . SER A 1 366 ? -51.593 43.920 42.988 1.00 52.09 366 SER A O 1
ATOM 2782 N N . SER A 1 367 ? -49.788 42.838 43.765 1.00 48.66 367 SER A N 1
ATOM 2783 C CA . SER A 1 367 ? -50.570 41.871 44.533 1.00 48.66 367 SER A CA 1
ATOM 2784 C C . SER A 1 367 ? -51.232 42.604 45.701 1.00 48.66 367 SER A C 1
ATOM 2786 O O . SER A 1 367 ? -50.575 43.350 46.424 1.00 48.66 367 SER A O 1
ATOM 2788 N N . ALA A 1 368 ? -52.528 42.378 45.921 1.00 47.97 368 ALA A N 1
ATOM 2789 C CA . ALA A 1 368 ? -53.273 42.883 47.081 1.00 47.97 368 ALA A CA 1
ATOM 2790 C C . ALA A 1 368 ? -52.878 42.183 48.403 1.00 47.97 368 ALA A C 1
ATOM 2792 O O . ALA A 1 368 ? -53.644 42.163 49.364 1.00 47.97 368 ALA A O 1
ATOM 2793 N N . GLU A 1 369 ? -51.693 41.579 48.446 1.00 49.59 369 GLU A N 1
ATOM 2794 C CA . GLU A 1 369 ? -51.179 40.843 49.587 1.00 49.59 369 GLU A CA 1
ATOM 2795 C C . GLU A 1 369 ? -50.274 41.767 50.405 1.00 49.59 369 GLU A C 1
ATOM 2797 O O . GLU A 1 369 ? -49.203 42.192 49.963 1.00 49.59 369 GLU A O 1
ATOM 2802 N N . LEU A 1 370 ? -50.742 42.128 51.600 1.00 49.62 370 LEU A N 1
ATOM 2803 C CA . LEU A 1 370 ? -49.978 42.894 52.579 1.00 49.62 370 LEU A CA 1
ATOM 2804 C C . LEU A 1 370 ? -48.839 42.022 53.121 1.00 49.62 370 LEU A C 1
ATOM 2806 O O . LEU A 1 370 ? -49.014 41.260 54.069 1.00 49.62 370 LEU A O 1
ATOM 2810 N N . ILE A 1 371 ? -47.649 42.156 52.541 1.00 51.12 371 ILE A N 1
ATOM 2811 C CA . ILE A 1 371 ? -46.446 41.507 53.066 1.00 51.12 371 ILE A CA 1
ATOM 2812 C C . ILE A 1 371 ? -45.981 42.283 54.301 1.00 51.12 371 ILE A C 1
ATOM 2814 O O . ILE A 1 371 ? -45.405 43.369 54.199 1.00 51.12 371 ILE A O 1
ATOM 2818 N N . THR A 1 372 ? -46.200 41.713 55.483 1.00 53.69 372 THR A N 1
ATOM 2819 C CA . THR A 1 372 ? -45.664 42.263 56.731 1.00 53.69 372 THR A CA 1
ATOM 2820 C C . THR A 1 372 ? -44.180 41.915 56.821 1.00 53.69 372 THR A C 1
ATOM 2822 O O . THR A 1 372 ? -43.810 40.760 57.014 1.00 53.69 372 THR A O 1
ATOM 2825 N N . ARG A 1 373 ? -43.302 42.912 56.672 1.00 57.03 373 ARG A N 1
ATOM 2826 C CA . ARG A 1 373 ? -41.861 42.750 56.907 1.00 57.03 373 ARG A CA 1
ATOM 2827 C C . ARG A 1 373 ? -41.537 43.155 58.341 1.00 57.03 373 ARG A C 1
ATOM 2829 O O . ARG A 1 373 ? -41.534 44.340 58.660 1.00 57.03 373 ARG A O 1
ATOM 2836 N N . SER A 1 374 ? -41.255 42.184 59.206 1.00 66.81 374 SER A N 1
ATOM 2837 C CA . SER A 1 374 ? -40.732 42.447 60.548 1.00 66.81 374 SER A CA 1
ATOM 2838 C C . SER A 1 374 ? -39.214 42.618 60.493 1.00 66.81 374 SER A C 1
ATOM 2840 O O . SER A 1 374 ? -38.501 41.684 60.127 1.00 66.81 374 SER A O 1
ATOM 2842 N N . TYR A 1 375 ? -38.708 43.782 60.890 1.00 75.81 375 TYR A N 1
ATOM 2843 C CA . TYR A 1 375 ? -37.274 44.001 61.071 1.00 75.81 375 TYR A CA 1
ATOM 2844 C C . TYR A 1 375 ? -36.932 43.847 62.554 1.00 75.81 375 TYR A C 1
ATOM 2846 O O . TYR A 1 375 ? -37.520 44.526 63.396 1.00 75.81 375 TYR A O 1
ATOM 2854 N N . ARG A 1 376 ? -35.977 42.968 62.893 1.00 63.00 376 ARG A N 1
ATOM 2855 C CA . ARG A 1 376 ? -35.380 42.979 64.235 1.00 63.00 376 ARG A CA 1
ATOM 2856 C C . ARG A 1 376 ? -34.451 44.175 64.330 1.00 63.00 376 ARG A C 1
ATOM 2858 O O . ARG A 1 376 ? -33.439 44.246 63.639 1.00 63.00 376 ARG A O 1
ATOM 2865 N N . VAL A 1 377 ? -34.821 45.106 65.191 1.00 73.12 377 VAL A N 1
ATOM 2866 C CA . VAL A 1 377 ? -34.034 46.296 65.469 1.00 73.12 377 VAL A CA 1
ATOM 2867 C C . VAL A 1 377 ? -33.045 45.974 66.600 1.00 73.12 377 VAL A C 1
ATOM 2869 O O . VAL A 1 377 ? -33.472 45.421 67.617 1.00 73.12 377 VAL A O 1
ATOM 2872 N N . PRO A 1 378 ? -31.743 46.285 66.460 1.00 71.56 378 PRO A N 1
ATOM 2873 C CA . PRO A 1 378 ? -30.792 46.203 67.566 1.00 71.56 378 PRO A CA 1
ATOM 2874 C C . PRO A 1 378 ? -31.230 47.103 68.740 1.00 71.56 378 PRO A C 1
ATOM 2876 O O . PRO A 1 378 ? -31.763 48.185 68.483 1.00 71.56 378 PRO A O 1
ATOM 2879 N N . PRO A 1 379 ? -30.975 46.729 70.009 1.00 71.62 379 PRO A N 1
ATOM 2880 C CA . PRO A 1 379 ? -31.445 47.480 71.184 1.00 71.62 379 PRO A CA 1
ATOM 2881 C C . PRO A 1 379 ? -31.021 48.963 71.236 1.00 71.62 379 PRO A C 1
ATOM 2883 O O . PRO A 1 379 ? -31.670 49.757 71.909 1.00 71.62 379 PRO A O 1
ATOM 2886 N N . ASP A 1 380 ? -29.974 49.348 70.498 1.00 67.50 380 ASP A N 1
ATOM 2887 C CA . ASP A 1 380 ? -29.375 50.691 70.510 1.00 67.50 380 ASP A CA 1
ATOM 2888 C C . ASP A 1 380 ? -29.903 51.670 69.444 1.00 67.50 380 ASP A C 1
ATOM 2890 O O . ASP A 1 380 ? -29.437 52.810 69.379 1.00 67.50 380 ASP A O 1
ATOM 2894 N N . LEU A 1 381 ? -30.889 51.294 68.616 1.00 68.38 381 LEU A N 1
ATOM 2895 C CA . LEU A 1 381 ? -31.367 52.157 67.516 1.00 68.38 381 LEU A CA 1
ATOM 2896 C C . LEU A 1 381 ? -31.926 53.522 67.994 1.00 68.38 381 LEU A C 1
ATOM 2898 O O . LEU A 1 381 ? -32.007 54.462 67.208 1.00 68.38 381 LEU A O 1
ATOM 2902 N N . GLY A 1 382 ? -32.277 53.664 69.278 1.00 61.53 382 GLY A N 1
ATOM 2903 C CA . GLY A 1 382 ? -32.788 54.912 69.862 1.00 61.53 382 GLY A CA 1
ATOM 2904 C C . GLY A 1 382 ? -31.770 55.796 70.598 1.00 61.53 382 GLY A C 1
ATOM 2905 O O . GLY A 1 382 ? -32.131 56.901 70.993 1.00 61.53 382 GLY A O 1
ATOM 2906 N N . GLN A 1 383 ? -30.525 55.359 70.821 1.00 61.78 383 GLN A N 1
ATOM 2907 C CA . GLN A 1 383 ? -29.631 56.014 71.799 1.00 61.78 383 GLN A CA 1
ATOM 2908 C C . GLN A 1 383 ? -28.647 57.035 71.211 1.00 61.78 383 GLN A C 1
ATOM 2910 O O . GLN A 1 383 ? -27.858 57.624 71.947 1.00 61.78 383 GLN A O 1
ATOM 2915 N N . ARG A 1 384 ? -28.672 57.294 69.899 1.00 58.81 384 ARG A N 1
ATOM 2916 C CA . ARG A 1 384 ? -27.659 58.157 69.274 1.00 58.81 384 ARG A CA 1
ATOM 2917 C C . ARG A 1 384 ? -28.236 59.236 68.370 1.00 58.81 384 ARG A C 1
ATOM 2919 O O . ARG A 1 384 ? -27.844 59.347 67.218 1.00 58.81 384 ARG A O 1
ATOM 2926 N N . THR A 1 385 ? -29.104 60.086 68.922 1.00 57.47 385 THR A N 1
ATOM 2927 C CA . THR A 1 385 ? -29.298 61.444 68.390 1.00 57.47 385 THR A CA 1
ATOM 2928 C C . THR A 1 385 ? -29.633 62.460 69.483 1.00 57.47 385 THR A C 1
ATOM 2930 O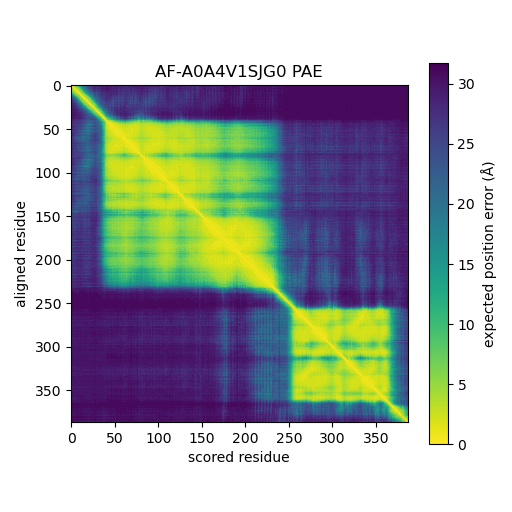 O . THR A 1 385 ? -30.723 62.400 70.051 1.00 57.47 385 THR A O 1
ATOM 2933 N N . ARG A 1 386 ? -28.737 63.457 69.589 1.00 48.44 386 ARG A N 1
ATOM 2934 C CA . ARG A 1 386 ? -28.885 64.865 70.026 1.00 48.44 386 ARG A CA 1
ATOM 2935 C C . ARG A 1 386 ? -28.213 65.231 71.357 1.00 48.44 386 ARG A C 1
ATOM 2937 O O . ARG A 1 386 ? -28.461 64.559 72.351 1.00 48.44 386 ARG A O 1
ATOM 2944 N N . PRO A 1 387 ? -27.669 66.455 71.429 1.00 55.38 387 PRO A N 1
ATOM 2945 C CA . PRO A 1 387 ? -26.657 67.087 70.577 1.00 55.38 387 PRO A CA 1
ATOM 2946 C C . PRO A 1 387 ? -25.253 67.041 71.199 1.00 55.38 387 PRO A C 1
ATOM 2948 O O . PRO A 1 387 ? -25.152 66.955 72.443 1.00 55.38 387 PRO A O 1
#

Nearest PDB structures (foldseek):
  3ieg-assembly2_B  TM=2.858E-01  e=1.442E-02  Mus musculus
  4i9e-assembly1_B  TM=3.456E-01  e=7.439E-02  Bacillus subtilis subsp. subtilis str. 168
  3q15-assembly1_A-2  TM=3.322E-01  e=3.106E-01  Bacillus subtilis
  8rsv-assembly1_A  TM=3.498E-01  e=6.870E-01  Bacillus phage phi3T
  3q15-assembly2_B-3  TM=3.304E-01  e=5.861E-01  Bacillus subtilis

Foldseek 3Di:
DDDDDDDDDDDDDDDPDDDDDDDDDDDDDDDDDDDDDDPPLVVLQVQLVVLCVVLVVCVVVVVLVSNLVSLVSSLVSQDPDPVCVVVNLVSLLSNLVSLQSVLVVCVVLQALVVSLVSLVVCCDPVGCVPDPSSVVSNVQSVPCVNHPPPGHSVVSVLVVLLVVLLVVLVVCVVVVVLVSSLVSLVVSCVSPVPDPSSVVSNVVSVVVVVVVVVVVVVVVVVVVVVVVVVVVDDDDPDPDDDPPDDDPPDPPDDDPQCALVNLQQPQWQAKDWFAQDALVRVQVVQQVSQQVRFPPDPDSVQGGAAEAEPADDCPDPRNVQLRPQTDTDIDGGHGNNVVVVVSCVRSQWDWDGDRGHIYIYHHPDDDPDPDDDDDDDDPCPPPDDDD

Sequence (387 aa):
METFKPIKPFRGRFALLATACLIAQLKGGEPRTAGNGTPSGGVAIEEAQILLGKGDEAYTSGRYAEAVEAYAGARDLIPDDAVTAELRAAATERYAQASVEHARVLSRKGDVAGAKAAVDKVLADSVAPKNPGALNFRAQLDDPIRTNPALTAEHAKNVDEVRRGLYTAEGAYNLGDFNKSKATYEKVLRTDPTNTAARRGMEKVATAKSDYQQSAYDHARAEMLSQVDSQWELQPPVEGLEPTLTDPGAGIIGGEVISVRNKLDRIIIPKIALDQSTLDEALDFLRLRSSENDQLELDPARKGINFNVNLGASNSPEATRVRNIRFDLQLTNVPVSQVLKYLTELTKTSFTTDDFAVIITPLGSSSAELITRSYRVPPDLGQRTRP

pLDDT: mean 80.98, std 20.47, range [27.58, 98.25]

Radius of gyration: 49.39 Å;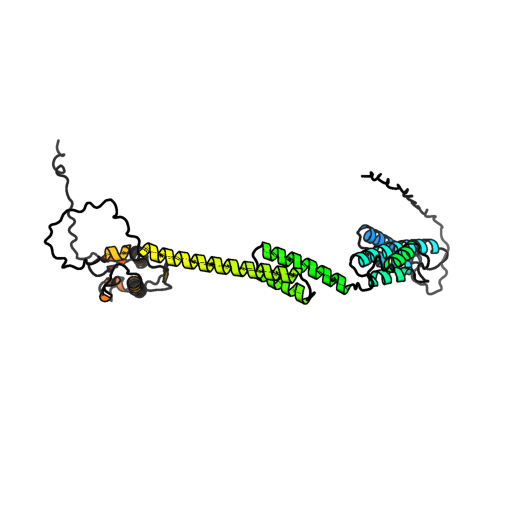 Cα contacts (8 Å, |Δi|>4): 384; chains: 1; bounding box: 101×88×137 Å

Secondary structure (DSSP, 8-state):
--PPPPPPP-----------------------------S-HHHHHHHHHHHHHHHHHHHHTT-HHHHHHHHHHHHHHS--STTTHHHHHHHHHHHHHHHHHHHHHHHHTT-HHHHHHHHHHHSSTTT-TT-HHHHHHHHHHH-TTTS-TT--HHHHHHHHHHHHHHHHHHHHHHTT-HHHHHHHHHHHHHH-TT-HHHHHHHHHHHHHHHHHHHHHHHHHHHHHHHHHHHHHS-PPP-TT-------TT----------HHHHHHH-EEEEEEEEEE-HHHHHHHHHHHHHHT--S---GGG-S-EEEE--SSTT-HHHHHHHH--EEEEEEEEEHHHHHHHHHHHHTEEEEE-SSEEEEEETT---S----------TTTTS----